Protein 6M4Q (pdb70)

Nearest PDB structures (foldseek):
  6m4q-assembly1_A  TM=1.003E+00  e=1.383E-68  Streptomyces spectabilis
  6m4p-assembly2_B  TM=9.957E-01  e=1.133E-62  Streptomyces spectabilis
  4ubs-assembly1_A  TM=8.895E-01  e=1.583E-33  Streptomyces avermitilis MA-4680 = NBRC 14893
  7dls-assembly1_A  TM=9.286E-01  e=4.418E-30  Streptomyces laurentii
  6b11-assembly1_A  TM=8.693E-01  e=1.003E-28  Streptomyces fradiae

Structure (mmCIF, N/CA/C/O backbone):
data_6M4Q
#
_entry.id   6M4Q
#
_cell.length_a   60.073
_cell.length_b   145.716
_cell.length_c   90.447
_cell.angle_alpha   90.000
_cell.angle_beta   90.000
_cell.angle_gamma   90.000
#
_symmetry.space_group_name_H-M   'C 2 2 21'
#
loop_
_entity.id
_entity.type
_entity.pdbx_description
1 polymer 'Cytochrome P450'
2 non-polymer 'PROTOPORPHYRIN IX CONTAINING FE'
3 water water
#
loop_
_atom_site.group_PDB
_atom_site.id
_atom_site.type_symbol
_atom_site.label_atom_id
_atom_site.label_alt_id
_atom_site.label_comp_id
_atom_site.label_asym_id
_atom_site.label_entity_id
_atom_site.label_seq_id
_atom_site.pdbx_PDB_ins_code
_atom_site.Cartn_x
_atom_site.Cartn_y
_atom_site.Cartn_z
_atom_site.occupancy
_atom_site.B_iso_or_equiv
_atom_site.auth_seq_id
_atom_site.auth_comp_id
_atom_site.auth_asym_id
_atom_site.auth_atom_id
_atom_site.pdbx_PDB_model_num
ATOM 1 N N . PRO A 1 8 ? 17.94400 22.58000 57.34600 1.000 36.76757 8 PRO A N 1
ATOM 2 C CA . PRO A 1 8 ? 16.87600 22.10200 58.21500 1.000 38.66779 8 PRO A CA 1
ATOM 3 C C . PRO A 1 8 ? 15.86100 23.20600 58.52500 1.000 39.72055 8 PRO A C 1
ATOM 4 O O . PRO A 1 8 ? 14.73800 23.12900 58.05300 1.000 40.88385 8 PRO A O 1
ATOM 6 N N . THR A 1 9 ? 16.26500 24.25700 59.24000 1.000 40.90754 9 THR A N 1
ATOM 7 C CA . THR A 1 9 ? 15.35200 25.35700 59.53200 1.000 39.19417 9 THR A CA 1
ATOM 8 C C . THR A 1 9 ? 14.87200 26.05800 58.25400 1.000 36.26751 9 THR A C 1
ATOM 9 O O . THR A 1 9 ? 15.54800 26.07700 57.22400 1.000 34.36728 9 THR A O 1
ATOM 11 N N . GLY A 1 10 ? 13.67800 26.64100 58.31600 1.000 33.23556 10 GLY A N 1
ATOM 12 C CA . GLY A 1 10 ? 13.26500 27.60700 57.32000 1.000 30.47471 10 GLY A CA 1
ATOM 13 C C . GLY A 1 10 ? 13.57000 29.01100 57.83000 1.000 27.62963 10 GLY A C 1
ATOM 14 O O . GLY A 1 10 ? 13.87900 29.22200 59.00000 1.000 29.27193 10 GLY A O 1
ATOM 15 N N . LEU A 1 11 ? 13.49100 29.98700 56.93300 1.000 26.11892 11 LEU A N 1
ATOM 16 C CA . LEU A 1 11 ? 13.70500 31.39500 57.36700 1.000 24.82403 11 LEU A CA 1
ATOM 17 C C . LEU A 1 11 ? 12.51700 31.95000 58.16700 1.000 24.03446 11 LEU A C 1
ATOM 18 O O . LEU A 1 11 ? 11.39400 31.94900 57.65300 1.000 23.57914 11 LEU A O 1
ATOM 23 N N . PRO A 1 12 ? 12.69300 32.38500 59.42400 1.000 23.36070 12 PRO A N 1
ATOM 24 C CA . PRO A 1 12 ? 11.57000 33.02400 60.15300 1.000 22.20266 12 PRO A CA 1
ATOM 25 C C . PRO A 1 12 ? 11.24100 34.37000 59.52800 1.000 18.90227 12 PRO A C 1
ATOM 26 O O . PRO A 1 12 ? 12.11200 35.22400 59.43000 1.000 19.55234 12 PRO A O 1
ATOM 30 N N . THR A 1 13 ? 9.98500 34.55500 59.12500 1.000 19.04702 13 THR A N 1
ATOM 31 C CA . THR A 1 13 ? 9.56600 35.77900 58.44200 1.000 19.23125 13 THR A CA 1
ATOM 32 C C . THR A 1 13 ? 8.36000 36.46400 59.06700 1.000 19.06018 13 THR A C 1
ATOM 33 O O . THR A 1 13 ? 8.06000 37.60000 58.69000 1.000 20.67616 13 THR A O 1
ATOM 37 N N . ALA A 1 14 ? 7.64800 35.81400 59.98200 1.000 20.52615 14 ALA A N 1
ATOM 38 C CA . ALA A 1 14 ? 6.41700 36.39200 60.51900 1.000 23.54493 14 ALA A CA 1
ATOM 39 C C . ALA A 1 14 ? 6.72800 37.56400 61.44800 1.000 25.63202 14 ALA A C 1
ATOM 40 O O . ALA A 1 14 ? 7.38700 37.38700 62.47600 1.000 24.99773 14 ALA A O 1
ATOM 42 N N . ARG A 1 15 ? 6.24400 38.75300 61.08900 1.000 26.41369 15 ARG A N 1
ATOM 43 C CA . ARG A 1 15 ? 6.32900 39.93600 61.93900 1.000 28.97189 15 ARG A CA 1
ATOM 44 C C . ARG A 1 15 ? 5.30800 39.84900 63.06700 1.000 33.40401 15 ARG A C 1
ATOM 45 O O . ARG A 1 15 ? 4.23800 39.26600 62.90500 1.000 34.80417 15 ARG A O 1
ATOM 53 N N . ALA A 1 16 ? 5.63600 40.43600 64.21500 1.000 34.81470 16 ALA A N 1
ATOM 54 C CA . ALA A 1 16 ? 4.68600 40.47600 65.32900 1.000 37.30447 16 ALA A CA 1
ATOM 55 C C . ALA A 1 16 ? 3.69800 41.63100 65.19700 1.000 37.48871 16 ALA A C 1
ATOM 56 O O . ALA A 1 16 ? 4.06900 42.75500 64.83900 1.000 36.43332 16 ALA A O 1
ATOM 58 N N . ALA A 1 17 ? 2.43800 41.34600 65.54200 1.000 41.35233 17 ALA A N 1
ATOM 59 C CA . ALA A 1 17 ? 1.32100 42.23900 65.23800 1.000 42.92883 17 ALA A CA 1
ATOM 60 C C . ALA A 1 17 ? 1.41600 43.59200 65.92600 1.000 43.33414 17 ALA A C 1
ATOM 61 O O . ALA A 1 17 ? 0.95800 44.60200 65.36900 1.000 47.12670 17 ALA A O 1
ATOM 63 N N . GLY A 1 18 ? 1.95500 43.66900 67.13000 1.000 39.63896 18 GLY A N 1
ATOM 64 C CA . GLY A 1 18 ? 2.00900 45.00200 67.72400 1.000 39.91531 18 GLY A CA 1
ATOM 65 C C . GLY A 1 18 ? 3.32000 45.73100 67.52300 1.000 39.62054 18 GLY A C 1
ATOM 66 O O . GLY A 1 18 ? 3.54700 46.76800 68.15900 1.000 39.59685 18 GLY A O 1
ATOM 67 N N . CYS A 1 19 ? 4.18700 45.22600 66.65900 1.000 36.35173 19 CYS A N 1
ATOM 68 C CA . CYS A 1 19 ? 5.60500 45.58400 66.67000 1.000 35.89641 19 CYS A CA 1
ATOM 69 C C . CYS A 1 19 ? 6.05500 45.81500 65.23400 1.000 31.89067 19 CYS A C 1
ATOM 70 O O . CYS A 1 19 ? 6.89000 45.07100 64.70000 1.000 32.50653 19 CYS A O 1
ATOM 73 N N . PRO A 1 20 ? 5.54900 46.87500 64.59000 1.000 30.85370 20 PRO A N 1
ATOM 74 C CA . PRO A 1 20 ? 5.82500 47.04700 63.15100 1.000 29.52459 20 PRO A CA 1
ATOM 75 C C . PRO A 1 20 ? 7.29000 47.18500 62.80600 1.000 26.42422 20 PRO A C 1
ATOM 76 O O . PRO A 1 20 ? 7.67200 46.87500 61.67400 1.000 28.03231 20 PRO A O 1
ATOM 80 N N . PHE A 1 21 ? 8.13400 47.65100 63.71300 1.000 23.18699 21 PHE A N 1
ATOM 81 C CA . PHE A 1 21 ? 9.49600 47.96400 63.31600 1.000 21.74471 21 PHE A CA 1
ATOM 82 C C . PHE A 1 21 ? 10.46600 46.82600 63.59000 1.000 22.54481 21 PHE A C 1
ATOM 83 O O . PHE A 1 21 ? 11.61100 46.89600 63.15000 1.000 25.79257 21 PHE A O 1
ATOM 91 N N . ASP A 1 22 ? 10.02600 45.79100 64.31900 1.000 23.78969 22 ASP A N 1
ATOM 92 C CA . ASP A 1 22 ? 11.00500 44.82500 64.76500 1.000 22.46322 22 ASP A CA 1
ATOM 93 C C . ASP A 1 22 ? 11.03300 43.59600 63.89100 1.000 20.63142 22 ASP A C 1
ATOM 94 O O . ASP A 1 22 ? 10.07500 43.30300 63.16100 1.000 21.58153 22 ASP A O 1
ATOM 99 N N . PRO A 1 23 ? 12.16700 42.89600 63.89600 1.000 20.82618 23 PRO A N 1
ATOM 100 C CA . PRO A 1 23 ? 12.30000 41.71900 63.04800 1.000 21.30519 23 PRO A CA 1
ATOM 101 C C . PRO A 1 23 ? 11.38100 40.59600 63.50000 1.000 20.70775 23 PRO A C 1
ATOM 102 O O . PRO A 1 23 ? 10.92000 40.53900 64.66000 1.000 22.45796 23 PRO A O 1
ATOM 106 N N . PRO A 1 24 ? 11.11500 39.64800 62.60000 1.000 18.94701 24 PRO A N 1
ATOM 107 C CA . PRO A 1 24 ? 10.43700 38.38200 62.97700 1.000 20.03661 24 PRO A CA 1
ATOM 108 C C . PRO A 1 24 ? 11.05000 37.82000 64.24900 1.000 22.07633 24 PRO A C 1
ATOM 109 O O . PRO A 1 24 ? 12.28100 37.61200 64.32600 1.000 22.35531 24 PRO A O 1
ATOM 113 N N . PRO A 1 25 ? 10.21600 37.53700 65.25400 1.000 24.86351 25 PRO A N 1
ATOM 114 C CA . PRO A 1 25 ? 10.72700 37.02500 66.54000 1.000 28.81135 25 PRO A CA 1
ATOM 115 C C . PRO A 1 25 ? 11.66200 35.82500 66.46900 1.000 29.31667 25 PRO A C 1
ATOM 116 O O . PRO A 1 25 ? 12.55500 35.71900 67.32200 1.000 30.27995 25 PRO A O 1
ATOM 120 N N . GLY A 1 26 ? 11.49300 34.91100 65.50900 1.000 28.47973 26 GLY A N 1
ATOM 121 C CA . GLY A 1 26 ? 12.31600 33.69900 65.51800 1.000 25.70308 26 GLY A CA 1
ATOM 122 C C . GLY A 1 26 ? 13.77400 33.93500 65.16900 1.000 24.33450 26 GLY A C 1
ATOM 123 O O . GLY A 1 26 ? 14.61600 33.07300 65.44800 1.000 26.65320 26 GLY A O 1
ATOM 124 N N . LEU A 1 27 ? 14.10400 35.09800 64.59700 1.000 21.59733 27 LEU A N 1
ATOM 125 C CA . LEU A 1 27 ? 15.46900 35.32700 64.13800 1.000 21.09200 27 LEU A CA 1
ATOM 126 C C . LEU A 1 27 ? 16.45100 35.44500 65.29300 1.000 20.74459 27 LEU A C 1
ATOM 127 O O . LEU A 1 27 ? 17.55300 34.91800 65.19300 1.000 21.81841 27 LEU A O 1
ATOM 132 N N . ALA A 1 28 ? 16.05900 36.12400 66.38700 1.000 20.91567 28 ALA A N 1
ATOM 133 C CA . ALA A 1 28 ? 16.99000 36.41000 67.47600 1.000 21.86052 28 ALA A CA 1
ATOM 134 C C . ALA A 1 28 ? 17.50400 35.13300 68.11300 1.000 24.22133 28 ALA A C 1
ATOM 135 O O . ALA A 1 28 ? 18.70800 34.97600 68.33400 1.000 23.35543 28 ALA A O 1
ATOM 137 N N . ALA A 1 29 ? 16.59700 34.24100 68.49000 1.000 25.63728 29 ALA A N 1
ATOM 138 C CA . ALA A 1 29 ? 17.07400 33.04000 69.16200 1.000 27.90335 29 ALA A CA 1
ATOM 139 C C . ALA A 1 29 ? 17.95200 32.19300 68.23400 1.000 27.16642 29 ALA A C 1
ATOM 140 O O . ALA A 1 29 ? 18.93300 31.58600 68.67500 1.000 29.05348 29 ALA A O 1
ATOM 142 N N . LEU A 1 30 ? 17.59700 32.12600 66.94800 1.000 26.16630 30 LEU A N 1
ATOM 143 C CA . LEU A 1 30 ? 18.42800 31.47600 65.94400 1.000 23.93182 30 LEU A CA 1
ATOM 144 C C . LEU A 1 30 ? 19.84000 32.09200 65.88600 1.000 20.74196 30 LEU A C 1
ATOM 145 O O . LEU A 1 30 ? 20.86200 31.40000 66.00600 1.000 21.75787 30 LEU A O 1
ATOM 150 N N . ARG A 1 31 ? 19.90700 33.40600 65.69800 1.000 18.21534 31 ARG A N 1
ATOM 151 C CA . ARG A 1 31 ? 21.17700 34.11000 65.60900 1.000 18.56012 31 ARG A CA 1
ATOM 152 C C . ARG A 1 31 ? 22.00200 33.90300 66.85300 1.000 19.98924 31 ARG A C 1
ATOM 153 O O . ARG A 1 31 ? 23.22800 33.71600 66.78800 1.000 20.64721 31 ARG A O 1
ATOM 161 N N . ASP A 1 32 ? 21.36100 33.99100 68.00900 1.000 21.41836 32 ASP A N 1
ATOM 162 C CA . ASP A 1 32 ? 22.17200 34.05700 69.19300 1.000 24.82929 32 ASP A CA 1
ATOM 163 C C . ASP A 1 32 ? 22.76700 32.69300 69.50700 1.000 25.56359 32 ASP A C 1
ATOM 164 O O . ASP A 1 32 ? 23.82800 32.62900 70.15000 1.000 27.95335 32 ASP A O 1
ATOM 169 N N . ARG A 1 33 ? 22.14400 31.59700 69.00500 1.000 25.86889 33 ARG A N 1
ATOM 170 C CA . ARG A 1 33 ? 22.59700 30.20200 69.10000 1.000 27.90598 33 ARG A CA 1
ATOM 171 C C . ARG A 1 33 ? 23.55000 29.78000 67.97400 1.000 25.79783 33 ARG A C 1
ATOM 172 O O . ARG A 1 33 ? 24.50700 29.02800 68.21000 1.000 27.39013 33 ARG A O 1
ATOM 180 N N . ALA A 1 34 ? 23.26100 30.16400 66.73100 1.000 22.36321 34 ALA A N 1
ATOM 181 C CA . ALA A 1 34 ? 23.99700 29.66300 65.56900 1.000 22.28425 34 ALA A CA 1
ATOM 182 C C . ALA A 1 34 ? 23.89400 30.72700 64.48200 1.000 20.71827 34 ALA A C 1
ATOM 183 O O . ALA A 1 34 ? 22.99500 30.68800 63.63800 1.000 20.91567 34 ALA A O 1
ATOM 185 N N . PRO A 1 35 ? 24.80600 31.70000 64.47600 1.000 19.19441 35 PRO A N 1
ATOM 186 C CA . PRO A 1 35 ? 24.70000 32.79600 63.48500 1.000 17.70212 35 PRO A CA 1
ATOM 187 C C . PRO A 1 35 ? 24.93300 32.35000 62.04600 1.000 16.22563 35 PRO A C 1
ATOM 188 O O . PRO A 1 35 ? 24.57600 33.10000 61.13300 1.000 15.93612 35 PRO A O 1
ATOM 192 N N . LEU A 1 36 ? 25.45600 31.13300 61.81800 1.000 17.17311 36 LEU A N 1
ATOM 193 C CA . LEU A 1 36 ? 25.38800 30.49200 60.50900 1.000 16.32564 36 LEU A CA 1
ATOM 194 C C . LEU A 1 36 ? 24.74800 29.12500 60.74800 1.000 18.13375 36 LEU A C 1
ATOM 195 O O . LEU A 1 36 ? 25.21400 28.35400 61.60800 1.000 19.69447 36 LEU A O 1
ATOM 200 N N . THR A 1 37 ? 23.67500 28.83700 60.03200 1.000 16.83097 37 THR A N 1
ATOM 201 C CA . THR A 1 37 ? 23.00000 27.54300 60.19100 1.000 18.41537 37 THR A CA 1
ATOM 202 C C . THR A 1 37 ? 22.49100 27.06400 58.84300 1.000 17.26786 37 THR A C 1
ATOM 203 O O . THR A 1 37 ? 22.29000 27.83700 57.91100 1.000 18.18902 37 THR A O 1
ATOM 207 N N . ARG A 1 38 ? 22.24500 25.75900 58.72800 1.000 17.84688 38 ARG A N 1
ATOM 208 C CA . ARG A 1 38 ? 21.66100 25.20800 57.50500 1.000 18.07322 38 ARG A CA 1
ATOM 209 C C . ARG A 1 38 ? 20.22800 25.67900 57.33200 1.000 19.13650 38 ARG A C 1
ATOM 210 O O . ARG A 1 38 ? 19.49400 25.85200 58.31000 1.000 20.59721 38 ARG A O 1
ATOM 218 N N . MET A 1 39 ? 19.82700 25.92300 56.08300 1.000 18.02058 39 MET A N 1
ATOM 219 C CA . MET A 1 39 ? 18.48600 26.40800 55.82600 1.000 19.07860 39 MET A CA 1
ATOM 220 C C . MET A 1 39 ? 17.92500 25.78800 54.55700 1.000 18.30219 39 MET A C 1
ATOM 221 O O . MET A 1 39 ? 18.63400 25.69700 53.55100 1.000 18.73383 39 MET A O 1
ATOM 226 N N . GLU A 1 40 ? 16.66600 25.34700 54.60200 1.000 18.32851 40 GLU A N 1
ATOM 227 C CA . GLU A 1 40 ? 15.97100 24.92700 53.40000 1.000 19.16546 40 GLU A CA 1
ATOM 228 C C . GLU A 1 40 ? 15.26800 26.14300 52.81700 1.000 18.63908 40 GLU A C 1
ATOM 229 O O . GLU A 1 40 ? 14.50000 26.81300 53.51600 1.000 20.60247 40 GLU A O 1
ATOM 235 N N . PHE A 1 41 ? 15.56200 26.43700 51.55000 1.000 17.89162 41 PHE A N 1
ATOM 236 C CA . PHE A 1 41 ? 14.99400 27.58300 50.85500 1.000 18.27588 41 PHE A CA 1
ATOM 237 C C . PHE A 1 41 ? 13.56400 27.28000 50.42800 1.000 19.44970 41 PHE A C 1
ATOM 238 O O . PHE A 1 41 ? 13.15100 26.11600 50.38000 1.000 20.74196 41 PHE A O 1
ATOM 246 N N . PRO A 1 42 ? 12.79100 28.30700 50.08800 1.000 19.57603 42 PRO A N 1
ATOM 247 C CA . PRO A 1 42 ? 11.41800 28.05300 49.61200 1.000 21.86052 42 PRO A CA 1
ATOM 248 C C . PRO A 1 42 ? 11.32200 27.03800 48.47900 1.000 21.90263 42 PRO A C 1
ATOM 249 O O . PRO A 1 42 ? 10.36500 26.24900 48.46400 1.000 23.36070 42 PRO A O 1
ATOM 253 N N . ASN A 1 43 ? 12.26100 27.02100 47.52700 1.000 22.62640 43 ASN A N 1
ATOM 254 C CA . ASN A 1 43 ? 12.21200 26.06400 46.41500 1.000 22.54744 43 ASN A CA 1
ATOM 255 C C . ASN A 1 43 ? 12.78400 24.69200 46.76600 1.000 22.02106 43 ASN A C 1
ATOM 256 O O . ASN A 1 43 ? 12.86200 23.83500 45.87900 1.000 25.49516 43 ASN A O 1
ATOM 261 N N . GLY A 1 44 ? 13.17900 24.44900 48.00500 1.000 21.59996 44 GLY A N 1
ATOM 262 C CA . GLY A 1 44 ? 13.71400 23.16200 48.37700 1.000 23.42123 44 GLY A CA 1
ATOM 263 C C . GLY A 1 44 ? 15.23900 23.10600 48.40900 1.000 24.16342 44 GLY A C 1
ATOM 264 O O . GLY A 1 44 ? 15.78000 22.13200 48.93300 1.000 27.53225 44 GLY A O 1
ATOM 265 N N . HIS A 1 45 ? 15.95000 24.07300 47.81000 1.000 24.27659 45 HIS A N 1
ATOM 266 C CA . HIS A 1 45 ? 17.42400 24.09400 47.87300 1.000 23.47387 45 HIS A CA 1
ATOM 267 C C . HIS A 1 45 ? 17.86600 24.06500 49.32900 1.000 21.41046 45 HIS A C 1
ATOM 268 O O . HIS A 1 45 ? 17.34600 24.81200 50.17300 1.000 21.45520 45 HIS A O 1
ATOM 275 N N . VAL A 1 46 ? 18.85800 23.23900 49.63200 1.000 20.31823 46 VAL A N 1
ATOM 276 C CA . VAL A 1 46 ? 19.45100 23.23100 50.96600 1.000 21.21044 46 VAL A CA 1
ATOM 277 C C . VAL A 1 46 ? 20.73400 24.05300 50.94000 1.000 21.05252 46 VAL A C 1
ATOM 278 O O . VAL A 1 46 ? 21.72000 23.68400 50.28600 1.000 23.11067 46 VAL A O 1
ATOM 282 N N . GLY A 1 47 ? 20.70800 25.19400 51.63600 1.000 18.36273 47 GLY A N 1
ATOM 283 C CA . GLY A 1 47 ? 21.83800 26.09800 51.70700 1.000 17.76002 47 GLY A CA 1
ATOM 284 C C . GLY A 1 47 ? 22.05200 26.47900 53.15300 1.000 17.20996 47 GLY A C 1
ATOM 285 O O . GLY A 1 47 ? 21.95400 25.64100 54.07500 1.000 17.46262 47 GLY A O 1
ATOM 286 N N . TRP A 1 48 ? 22.29400 27.77900 53.35600 1.000 15.87559 48 TRP A N 1
ATOM 287 C CA . TRP A 1 48 ? 22.67600 28.29500 54.66100 1.000 15.75189 48 TRP A CA 1
ATOM 288 C C . TRP A 1 48 ? 21.92000 29.58500 54.92800 1.000 15.92559 48 TRP A C 1
ATOM 289 O O . TRP A 1 48 ? 21.43300 30.24700 54.00000 1.000 15.73873 48 TRP A O 1
ATOM 300 N N . LEU A 1 49 ? 21.89200 29.95400 56.21500 1.000 16.00718 49 LEU A N 1
ATOM 301 C CA . LEU A 1 49 ? 21.31800 31.22300 56.66700 1.000 15.05180 49 LEU A CA 1
ATOM 302 C C . LEU A 1 49 ? 22.29300 31.88900 57.61100 1.000 14.53332 49 LEU A C 1
ATOM 303 O O . LEU A 1 49 ? 22.68800 31.31100 58.64200 1.000 15.26499 49 LEU A O 1
ATOM 308 N N . ALA A 1 50 ? 22.70100 33.11900 57.26100 1.000 13.81481 50 ALA A N 1
ATOM 309 C CA . ALA A 1 50 ? 23.61800 33.93600 58.05900 1.000 14.95969 50 ALA A CA 1
ATOM 310 C C . ALA A 1 50 ? 22.79400 35.02800 58.73600 1.000 14.25697 50 ALA A C 1
ATOM 311 O O . ALA A 1 50 ? 22.15600 35.85300 58.04500 1.000 15.25446 50 ALA A O 1
ATOM 313 N N . THR A 1 51 ? 22.80600 35.04900 60.08000 1.000 14.20697 51 THR A N 1
ATOM 314 C CA . THR A 1 51 ? 22.03800 36.04000 60.86100 1.000 15.15708 51 THR A CA 1
ATOM 315 C C . THR A 1 51 ? 22.90800 36.89500 61.76100 1.000 15.84400 51 THR A C 1
ATOM 316 O O . THR A 1 51 ? 22.42800 37.93000 62.22000 1.000 15.97823 51 THR A O 1
ATOM 320 N N . GLY A 1 52 ? 24.13500 36.50400 62.05800 1.000 15.66240 52 GLY A N 1
ATOM 321 C CA . GLY A 1 52 ? 25.00800 37.32400 62.88200 1.000 15.36237 52 GLY A CA 1
ATOM 322 C C . GLY A 1 52 ? 25.63500 38.44900 62.08400 1.000 14.77546 52 GLY A C 1
ATOM 323 O O . GLY A 1 52 ? 25.89700 38.33500 60.88800 1.000 15.18866 52 GLY A O 1
ATOM 324 N N . HIS A 1 53 ? 25.95400 39.54000 62.78800 1.000 14.36751 53 HIS A N 1
ATOM 325 C CA . HIS A 1 53 ? 26.52400 40.69100 62.10900 1.000 14.62807 53 HIS A CA 1
ATOM 326 C C . HIS A 1 53 ? 27.87500 40.35500 61.47100 1.000 13.29896 53 HIS A C 1
ATOM 327 O O . HIS A 1 53 ? 28.12300 40.67800 60.29700 1.000 14.87020 53 HIS A O 1
ATOM 334 N N . ALA A 1 54 ? 28.76600 39.67500 62.20200 1.000 14.97022 54 ALA A N 1
ATOM 335 C CA . ALA A 1 54 ? 30.06500 39.33200 61.62500 1.000 15.61766 54 ALA A CA 1
ATOM 336 C C . ALA A 1 54 ? 29.93900 38.37600 60.44600 1.000 14.49121 54 ALA A C 1
ATOM 337 O O . ALA A 1 54 ? 30.63900 38.52700 59.43000 1.000 16.05719 54 ALA A O 1
ATOM 339 N N . VAL A 1 55 ? 29.05200 37.37200 60.54700 1.000 14.55701 55 VAL A N 1
ATOM 340 C CA . VAL A 1 55 ? 28.96300 36.41400 59.44300 1.000 15.40711 55 VAL A CA 1
ATOM 341 C C . VAL A 1 55 ? 28.31000 37.04600 58.21400 1.000 14.67808 55 VAL A C 1
ATOM 342 O O . VAL A 1 55 ? 28.74600 36.81600 57.07900 1.000 15.01233 55 VAL A O 1
ATOM 346 N N . VAL A 1 56 ? 27.30200 37.93300 58.41700 1.000 14.11485 56 VAL A N 1
ATOM 347 C CA . VAL A 1 56 ? 26.71400 38.64100 57.28000 1.000 14.21223 56 VAL A CA 1
ATOM 348 C C . VAL A 1 56 ? 27.76700 39.51200 56.60200 1.000 15.50186 56 VAL A C 1
ATOM 349 O O . VAL A 1 56 ? 27.86700 39.53000 55.36500 1.000 15.49133 56 VAL A O 1
ATOM 353 N N . ARG A 1 57 ? 28.58000 40.24700 57.38300 1.000 14.85441 57 ARG A N 1
ATOM 354 C CA . ARG A 1 57 ? 29.66100 41.04300 56.79900 1.000 15.33868 57 ARG A CA 1
ATOM 355 C C . ARG A 1 57 ? 30.58500 40.17400 55.97400 1.000 16.29669 57 ARG A C 1
ATOM 356 O O . ARG A 1 57 ? 31.00200 40.57100 54.87400 1.000 16.02297 57 ARG A O 1
ATOM 364 N N . ALA A 1 58 ? 30.93900 38.97800 56.49600 1.000 15.91507 58 ALA A N 1
ATOM 365 C CA . ALA A 1 58 ? 31.89000 38.12100 55.79300 1.000 16.77043 58 ALA A CA 1
ATOM 366 C C . ALA A 1 58 ? 31.31300 37.67400 54.45700 1.000 17.16785 58 ALA A C 1
ATOM 367 O O . ALA A 1 58 ? 32.05400 37.53200 53.47900 1.000 18.42589 58 ALA A O 1
ATOM 369 N N . VAL A 1 59 ? 30.00200 37.41800 54.40500 1.000 15.89927 59 VAL A N 1
ATOM 370 C CA . VAL A 1 59 ? 29.36800 37.04400 53.14700 1.000 15.84664 59 VAL A CA 1
ATOM 371 C C . VAL A 1 59 ? 29.41300 38.21200 52.18100 1.000 16.57041 59 VAL A C 1
ATOM 372 O O . VAL A 1 59 ? 29.78400 38.06300 51.01600 1.000 19.29705 59 VAL A O 1
ATOM 376 N N . LEU A 1 60 ? 29.06500 39.40700 52.66900 1.000 15.15445 60 LEU A N 1
ATOM 377 C CA . LEU A 1 60 ? 28.90500 40.57100 51.78800 1.000 14.90442 60 LEU A CA 1
ATOM 378 C C . LEU A 1 60 ? 30.24000 41.13000 51.32300 1.000 15.17550 60 LEU A C 1
ATOM 379 O O . LEU A 1 60 ? 30.28200 41.78300 50.27100 1.000 15.78610 60 LEU A O 1
ATOM 384 N N . ALA A 1 61 ? 31.34200 40.85200 52.03800 1.000 15.24656 61 ALA A N 1
ATOM 385 C CA . ALA A 1 61 ? 32.64400 41.37400 51.67700 1.000 15.61766 61 ALA A CA 1
ATOM 386 C C . ALA A 1 61 ? 33.42800 40.44700 50.76200 1.000 16.26511 61 ALA A C 1
ATOM 387 O O . ALA A 1 61 ? 34.44600 40.86500 50.22100 1.000 19.27336 61 ALA A O 1
ATOM 389 N N . ASP A 1 62 ? 32.99000 39.22000 50.56700 1.000 16.70200 62 ASP A N 1
ATOM 390 C CA . ASP A 1 62 ? 33.80500 38.20600 49.90600 1.000 16.47303 62 ASP A CA 1
ATOM 391 C C . ASP A 1 62 ? 33.43300 38.12900 48.44000 1.000 15.97034 62 ASP A C 1
ATOM 392 O O . ASP A 1 62 ? 32.31200 37.71300 48.10900 1.000 17.38366 62 ASP A O 1
ATOM 397 N N . PRO A 1 63 ? 34.36100 38.43400 47.52800 1.000 17.17838 63 PRO A N 1
ATOM 398 C CA . PRO A 1 63 ? 34.03700 38.34200 46.10400 1.000 17.98110 63 PRO A CA 1
ATOM 399 C C . PRO A 1 63 ? 33.80300 36.92100 45.61600 1.000 16.67832 63 PRO A C 1
ATOM 400 O O . PRO A 1 63 ? 33.40500 36.76100 44.46600 1.000 18.36010 63 PRO A O 1
ATOM 404 N N . ARG A 1 64 ? 34.07400 35.88400 46.42600 1.000 16.63621 64 ARG A N 1
ATOM 405 C CA . ARG A 1 64 ? 33.71800 34.51800 46.06600 1.000 16.50461 64 ARG A CA 1
ATOM 406 C C . ARG A 1 64 ? 32.22800 34.26300 46.16800 1.000 16.14404 64 ARG A C 1
ATOM 407 O O . ARG A 1 64 ? 31.79400 33.17200 45.76600 1.000 17.78634 64 ARG A O 1
ATOM 415 N N . PHE A 1 65 ? 31.43800 35.22100 46.66400 1.000 15.56502 65 PHE A N 1
ATOM 416 C CA . PHE A 1 65 ? 29.99200 35.08500 46.74400 1.000 16.09403 65 PHE A CA 1
ATOM 417 C C . PHE A 1 65 ? 29.31400 35.86300 45.60900 1.000 16.66252 65 PHE A C 1
ATOM 418 O O . PHE A 1 65 ? 29.38400 37.10900 45.54800 1.000 20.27612 65 PHE A O 1
ATOM 426 N N . SER A 1 66 ? 28.63300 35.14600 44.74100 1.000 15.09128 66 SER A N 1
ATOM 427 C CA . SER A 1 66 ? 27.92700 35.69000 43.58600 1.000 15.08865 66 SER A CA 1
ATOM 428 C C . SER A 1 66 ? 26.55800 36.24500 43.94500 1.000 13.70954 66 SER A C 1
ATOM 429 O O . SER A 1 66 ? 25.85400 35.71500 44.80200 1.000 14.31487 66 SER A O 1
ATOM 432 N N . HIS A 1 67 ? 26.17700 37.33200 43.26000 1.000 14.32803 67 HIS A N 1
ATOM 433 C CA . HIS A 1 67 ? 24.83500 37.86200 43.35100 1.000 14.50174 67 HIS A CA 1
ATOM 434 C C . HIS A 1 67 ? 24.10300 37.74700 42.02200 1.000 15.76768 67 HIS A C 1
ATOM 435 O O . HIS A 1 67 ? 23.09700 38.44000 41.79800 1.000 16.32827 67 HIS A O 1
ATOM 442 N N . ARG A 1 68 ? 24.54100 36.81700 41.15800 1.000 15.64924 68 ARG A N 1
ATOM 443 C CA . ARG A 1 68 ? 23.81700 36.59800 39.91100 1.000 16.01245 68 ARG A CA 1
ATOM 444 C C . ARG A 1 68 ? 22.53300 35.81300 40.19300 1.000 15.98613 68 ARG A C 1
ATOM 445 O O . ARG A 1 68 ? 22.54500 34.80900 40.93000 1.000 17.29944 68 ARG A O 1
ATOM 453 N N . ASN A 1 69 ? 21.44400 36.21200 39.53300 1.000 16.49145 69 ASN A N 1
ATOM 454 C CA . ASN A 1 69 ? 20.18000 35.52200 39.74100 1.000 17.41788 69 ASN A CA 1
ATOM 455 C C . ASN A 1 69 ? 20.17000 34.12100 39.14100 1.000 18.62329 69 ASN A C 1
ATOM 456 O O . ASN A 1 69 ? 19.30300 33.33600 39.52800 1.000 21.01305 69 ASN A O 1
ATOM 461 N N . ASP A 1 70 ? 21.05400 33.80200 38.18700 1.000 18.07585 70 ASP A N 1
ATOM 462 C CA . ASP A 1 70 ? 21.19600 32.43500 37.66200 1.000 19.93660 70 ASP A CA 1
ATOM 463 C C . ASP A 1 70 ? 22.18800 31.60500 38.46100 1.000 20.32349 70 ASP A C 1
ATOM 464 O O . ASP A 1 70 ? 22.47600 30.47000 38.06500 1.000 23.80812 70 ASP A O 1
ATOM 469 N N . ARG A 1 71 ? 22.68900 32.12000 39.58600 1.000 18.04690 71 ARG A N 1
ATOM 470 C CA . ARG A 1 71 ? 23.54600 31.36300 40.49700 1.000 17.25470 71 ARG A CA 1
ATOM 471 C C . ARG A 1 71 ? 22.94800 31.16000 41.87400 1.000 17.03362 71 ARG A C 1
ATOM 472 O O . ARG A 1 71 ? 23.15300 30.10300 42.47000 1.000 18.19955 71 ARG A O 1
ATOM 480 N N . ARG A 1 72 ? 22.26900 32.14500 42.44200 1.000 17.93636 72 ARG A N 1
ATOM 481 C CA . ARG A 1 72 ? 21.75300 32.02300 43.79500 1.000 17.24154 72 ARG A CA 1
ATOM 482 C C . ARG A 1 72 ? 20.28700 31.59900 43.77000 1.000 17.22575 72 ARG A C 1
ATOM 483 O O . ARG A 1 72 ? 19.56200 31.77900 42.77400 1.000 19.21283 72 ARG A O 1
ATOM 491 N N . HIS A 1 73 ? 19.84600 31.09200 44.91900 1.000 17.27049 73 HIS A N 1
ATOM 492 C CA . HIS A 1 73 ? 18.44100 30.82900 45.16500 1.000 17.55474 73 HIS A CA 1
ATOM 493 C C . HIS A 1 73 ? 17.83900 31.93800 46.00200 1.000 17.50736 73 HIS A C 1
ATOM 494 O O . HIS A 1 73 ? 18.51700 32.47200 46.87100 1.000 17.87320 73 HIS A O 1
ATOM 501 N N . TRP A 1 74 ? 16.62400 32.30400 45.71200 1.000 18.34694 74 TRP A N 1
ATOM 502 C CA . TRP A 1 74 ? 15.97800 33.43900 46.37300 1.000 18.97859 74 TRP A CA 1
ATOM 503 C C . TRP A 1 74 ? 15.40200 32.99100 47.71400 1.000 18.07585 74 TRP A C 1
ATOM 504 O O . TRP A 1 74 ? 14.72100 31.97100 47.78600 1.000 19.97345 74 TRP A O 1
ATOM 515 N N . PRO A 1 75 ? 15.63500 33.71200 48.81000 1.000 17.70475 75 PRO A N 1
ATOM 516 C CA . PRO A 1 75 ? 15.24800 33.16100 50.10100 1.000 20.23664 75 PRO A CA 1
ATOM 517 C C . PRO A 1 75 ? 13.83600 33.47500 50.52000 1.000 20.13399 75 PRO A C 1
ATOM 518 O O . PRO A 1 75 ? 13.39700 32.90100 51.51600 1.000 22.84221 75 PRO A O 1
ATOM 522 N N . LEU A 1 76 ? 13.10300 34.30300 49.77400 1.000 20.39718 76 LEU A N 1
ATOM 523 C CA . LEU A 1 76 ? 11.78300 34.79300 50.16800 1.000 22.56586 76 LEU A CA 1
ATOM 524 C C . LEU A 1 76 ? 10.67000 34.33000 49.23600 1.000 23.01855 76 LEU A C 1
ATOM 525 O O . LEU A 1 76 ? 9.52200 34.75400 49.41300 1.000 25.88468 76 LEU A O 1
ATOM 530 N N . ALA A 1 77 ? 10.96700 33.53700 48.21600 1.000 21.39467 77 ALA A N 1
ATOM 531 C CA . ALA A 1 77 ? 9.89500 33.09100 47.31900 1.000 23.98445 77 ALA A CA 1
ATOM 532 C C . ALA A 1 77 ? 10.30900 31.79000 46.68200 1.000 23.99761 77 ALA A C 1
ATOM 533 O O . ALA A 1 77 ? 11.49300 31.57800 46.41000 1.000 24.81613 77 ALA A O 1
ATOM 535 N N . ASP A 1 78 ? 9.30700 30.93400 46.44200 1.000 25.32409 78 ASP A N 1
ATOM 536 C CA . ASP A 1 78 ? 9.48200 29.58900 45.87900 1.000 29.83779 78 ASP A CA 1
ATOM 537 C C . ASP A 1 78 ? 9.45800 29.77000 44.37500 1.000 36.70440 78 ASP A C 1
ATOM 538 O O . ASP A 1 78 ? 8.41900 29.68100 43.70600 1.000 36.70966 78 ASP A O 1
ATOM 543 N N . ILE A 1 79 ? 10.62000 30.11300 43.84800 1.000 30.02465 79 ILE A N 1
ATOM 544 C CA . ILE A 1 79 ? 10.74800 30.30400 42.42100 1.000 30.01939 79 ILE A CA 1
ATOM 545 C C . ILE A 1 79 ? 12.03800 29.54100 42.01400 1.000 30.01939 79 ILE A C 1
ATOM 546 O O . ILE A 1 79 ? 13.01100 29.47000 42.84700 1.000 30.01939 79 ILE A O 1
ATOM 551 N N . GLY A 1 82 ? 15.61800 32.90500 37.57800 1.000 41.59183 82 GLY A N 1
ATOM 552 C CA . GLY A 1 82 ? 17.05300 33.00600 37.59500 1.000 36.95706 82 GLY A CA 1
ATOM 553 C C . GLY A 1 82 ? 17.72200 33.25400 36.25400 1.000 32.62496 82 GLY A C 1
ATOM 554 O O . GLY A 1 82 ? 18.20200 32.33100 35.63000 1.000 32.57759 82 GLY A O 1
ATOM 555 N N . PHE A 1 83 ? 17.80300 34.51200 35.83200 1.000 32.24334 83 PHE A N 1
ATOM 556 C CA . PHE A 1 83 ? 18.33700 34.84700 34.52200 1.000 32.29335 83 PHE A CA 1
ATOM 557 C C . PHE A 1 83 ? 19.60600 35.67800 34.65600 1.000 29.32194 83 PHE A C 1
ATOM 558 O O . PHE A 1 83 ? 19.83500 36.30700 35.69000 1.000 27.78754 83 PHE A O 1
ATOM 566 N N . PRO A 1 84 ? 20.47300 35.66300 33.64200 1.000 29.50091 84 PRO A N 1
ATOM 567 C CA . PRO A 1 84 ? 21.68400 36.47500 33.70500 1.000 29.05348 84 PRO A CA 1
ATOM 568 C C . PRO A 1 84 ? 21.34000 37.94300 33.85900 1.000 27.48751 84 PRO A C 1
ATOM 569 O O . PRO A 1 84 ? 20.24800 38.39100 33.46200 1.000 28.80082 84 PRO A O 1
ATOM 573 N N . PRO A 1 85 ? 22.24600 38.73600 34.44600 1.000 25.98206 85 PRO A N 1
ATOM 574 C CA . PRO A 1 85 ? 21.94700 40.15900 34.68400 1.000 25.51095 85 PRO A CA 1
ATOM 575 C C . PRO A 1 85 ? 21.84500 40.95500 33.39300 1.000 26.88480 85 PRO A C 1
ATOM 576 O O . PRO A 1 85 ? 22.50100 40.65600 32.39500 1.000 29.57723 85 PRO A O 1
ATOM 580 N N . LEU A 1 86 ? 21.00500 41.95100 33.42700 1.000 26.98218 86 LEU A N 1
ATOM 581 C CA . LEU A 1 86 ? 20.77900 42.86800 32.33200 1.000 28.77187 86 LEU A CA 1
ATOM 582 C C . LEU A 1 86 ? 21.82200 43.98400 32.39200 1.000 25.76888 86 LEU A C 1
ATOM 583 O O . LEU A 1 86 ? 22.34100 44.30000 33.47300 1.000 24.32923 86 LEU A O 1
ATOM 588 N N . PRO A 1 87 ? 22.16600 44.55400 31.23600 1.000 26.22946 87 PRO A N 1
ATOM 589 C CA . PRO A 1 87 ? 23.11500 45.67500 31.22600 1.000 24.03709 87 PRO A CA 1
ATOM 590 C C . PRO A 1 87 ? 22.68100 46.74500 32.21700 1.000 21.87368 87 PRO A C 1
ATOM 591 O O . PRO A 1 87 ? 21.51100 47.14800 32.27300 1.000 21.46573 87 PRO A O 1
ATOM 595 N N . GLY A 1 88 ? 23.63600 47.19600 33.01600 1.000 20.87882 88 GLY A N 1
ATOM 596 C CA . GLY A 1 88 ? 23.41500 48.26600 33.94500 1.000 21.53679 88 GLY A CA 1
ATOM 597 C C . GLY A 1 88 ? 22.97500 47.82000 35.31600 1.000 19.95502 88 GLY A C 1
ATOM 598 O O . GLY A 1 88 ? 22.96800 48.63100 36.23600 1.000 22.21845 88 GLY A O 1
ATOM 599 N N . ASP A 1 89 ? 22.64800 46.54500 35.50000 1.000 18.20745 89 ASP A N 1
ATOM 600 C CA . ASP A 1 89 ? 22.16600 46.11200 36.81700 1.000 18.56538 89 ASP A CA 1
ATOM 601 C C . ASP A 1 89 ? 23.32300 45.61100 37.67000 1.000 16.95466 89 ASP A C 1
ATOM 602 O O . ASP A 1 89 ? 23.46300 44.39600 37.94400 1.000 17.85214 89 ASP A O 1
ATOM 607 N N . MET A 1 90 ? 24.11500 46.58800 38.14300 1.000 17.27049 90 MET A N 1
ATOM 608 C CA . MET A 1 90 ? 25.37000 46.22800 38.79400 1.000 17.22838 90 MET A CA 1
ATOM 609 C C . MET A 1 90 ? 25.17800 45.43000 40.07000 1.000 15.63345 90 MET A C 1
ATOM 610 O O . MET A 1 90 ? 26.09000 44.68100 40.44400 1.000 16.61778 90 MET A O 1
ATOM 615 N N . LEU A 1 91 ? 24.03400 45.55700 40.74200 1.000 15.39132 91 LEU A N 1
ATOM 616 C CA . LEU A 1 91 ? 23.82000 44.78300 41.96500 1.000 14.58859 91 LEU A CA 1
ATOM 617 C C . LEU A 1 91 ? 23.89700 43.28800 41.70700 1.000 14.60438 91 LEU A C 1
ATOM 618 O O . LEU A 1 91 ? 24.35500 42.54700 42.57400 1.000 15.16234 91 LEU A O 1
ATOM 623 N N . HIS A 1 92 ? 23.47000 42.84000 40.51800 1.000 15.22814 92 HIS A N 1
ATOM 624 C CA . HIS A 1 92 ? 23.44200 41.41600 40.19600 1.000 15.09391 92 HIS A CA 1
ATOM 625 C C . HIS A 1 92 ? 24.48500 41.02300 39.17200 1.000 15.45712 92 HIS A C 1
ATOM 626 O O . HIS A 1 92 ? 24.35300 39.96500 38.53300 1.000 18.37326 92 HIS A O 1
ATOM 633 N N . ILE A 1 93 ? 25.54500 41.81200 39.04900 1.000 15.66504 93 ILE A N 1
ATOM 634 C CA . ILE A 1 93 ? 26.67800 41.49900 38.19000 1.000 16.42829 93 ILE A CA 1
ATOM 635 C C . ILE A 1 93 ? 27.85100 41.17300 39.10600 1.000 15.84137 93 ILE A C 1
ATOM 636 O O . ILE A 1 93 ? 28.10000 41.87800 40.10900 1.000 16.41249 93 ILE A O 1
ATOM 641 N N . ASP A 1 94 ? 28.59500 40.12200 38.75000 1.000 16.47829 94 ASP A N 1
ATOM 642 C CA . ASP A 1 94 ? 29.76500 39.72200 39.53800 1.000 15.74662 94 ASP A CA 1
ATOM 643 C C . ASP A 1 94 ? 31.04900 40.34100 38.98700 1.000 16.14404 94 ASP A C 1
ATOM 644 O O . ASP A 1 94 ? 31.09000 40.82300 37.84200 1.000 17.47578 94 ASP A O 1
ATOM 649 N N . PRO A 1 95 ? 32.11900 40.34500 39.77500 1.000 17.04678 95 PRO A N 1
ATOM 650 C CA . PRO A 1 95 ? 33.42400 40.69900 39.22200 1.000 18.28377 95 PRO A CA 1
ATOM 651 C C . PRO A 1 95 ? 33.76400 39.79200 38.06100 1.000 18.06796 95 PRO A C 1
ATOM 652 O O . PRO A 1 95 ? 33.35600 38.61200 38.03600 1.000 17.90741 95 PRO A O 1
ATOM 656 N N . PRO A 1 96 ? 34.56700 40.27300 37.10100 1.000 18.23903 96 PRO A N 1
ATOM 657 C CA . PRO A 1 96 ? 35.20500 41.59700 37.07000 1.000 18.71540 96 PRO A CA 1
ATOM 658 C C . PRO A 1 96 ? 34.29700 42.64800 36.46000 1.000 19.59709 96 PRO A C 1
ATOM 659 O O . PRO A 1 96 ? 34.63700 43.82700 36.62400 1.000 19.06544 96 PRO A O 1
ATOM 663 N N . ASP A 1 97 ? 33.19600 42.31100 35.77500 1.000 18.85752 97 ASP A N 1
ATOM 664 C CA . ASP A 1 97 ? 32.35900 43.38200 35.23100 1.000 20.74722 97 ASP A CA 1
ATOM 665 C C . ASP A 1 97 ? 31.90000 44.31400 36.34800 1.000 18.58907 97 ASP A C 1
ATOM 666 O O . ASP A 1 97 ? 31.82300 45.54000 36.16000 1.000 20.11294 97 ASP A O 1
ATOM 671 N N . HIS A 1 98 ? 31.52400 43.75700 37.50900 1.000 16.67305 98 HIS A N 1
ATOM 672 C CA . HIS A 1 98 ? 31.07000 44.60700 38.59300 1.000 17.08100 98 HIS A CA 1
ATOM 673 C C . HIS A 1 98 ? 32.15000 45.61100 38.95900 1.000 17.27049 98 HIS A C 1
ATOM 674 O O . HIS A 1 98 ? 31.84400 46.77700 39.25500 1.000 18.24956 98 HIS A O 1
ATOM 681 N N . THR A 1 99 ? 33.40800 45.17200 38.97000 1.000 17.87583 99 THR A N 1
ATOM 682 C CA . THR A 1 99 ? 34.50800 46.04300 39.36500 1.000 18.00479 99 THR A CA 1
ATOM 683 C C . THR A 1 99 ? 34.65500 47.21000 38.40000 1.000 18.83384 99 THR A C 1
ATOM 684 O O . THR A 1 99 ? 34.99200 48.33900 38.81800 1.000 19.78395 99 THR A O 1
ATOM 688 N N . ARG A 1 100 ? 34.39500 46.97400 37.11200 1.000 18.89174 100 ARG A N 1
ATOM 689 C CA . ARG A 1 100 ? 34.39000 48.05900 36.13200 1.000 19.44444 100 ARG A CA 1
ATOM 690 C C . ARG A 1 100 ? 33.35500 49.11500 36.47500 1.000 18.95754 100 ARG A C 1
ATOM 691 O O . ARG A 1 100 ? 33.65300 50.31500 36.43600 1.000 19.24968 100 ARG A O 1
ATOM 699 N N . TYR A 1 101 ? 32.12300 48.71100 36.78500 1.000 19.32600 101 TYR A N 1
ATOM 700 C CA . TYR A 1 101 ? 31.11700 49.68700 37.22100 1.000 18.83647 101 TYR A CA 1
ATOM 701 C C . TYR A 1 101 ? 31.57900 50.41500 38.48300 1.000 18.80752 101 TYR A C 1
ATOM 702 O O . TYR A 1 101 ? 31.43900 51.64000 38.58700 1.000 19.57866 101 TYR A O 1
ATOM 711 N N . ARG A 1 102 ? 32.13000 49.68700 39.45500 1.000 19.37338 102 ARG A N 1
ATOM 712 C CA . ARG A 1 102 ? 32.48800 50.30000 40.72100 1.000 19.55234 102 ARG A CA 1
ATOM 713 C C . ARG A 1 102 ? 33.61600 51.32000 40.54500 1.000 19.73395 102 ARG A C 1
ATOM 714 O O . ARG A 1 102 ? 33.55900 52.41700 41.11400 1.000 19.42865 102 ARG A O 1
ATOM 722 N N . LYS A 1 103 ? 34.63800 50.98600 39.76700 1.000 19.61288 103 LYS A N 1
ATOM 723 C CA . LYS A 1 103 ? 35.73800 51.91700 39.56800 1.000 19.02333 103 LYS A CA 1
ATOM 724 C C . LYS A 1 103 ? 35.28300 53.15800 38.82400 1.000 20.12347 103 LYS A C 1
ATOM 725 O O . LYS A 1 103 ? 35.79200 54.26000 39.07900 1.000 21.66576 103 LYS A O 1
ATOM 731 N N . LEU A 1 104 ? 34.33000 53.02200 37.91600 1.000 19.28126 104 LEU A N 1
ATOM 732 C CA . LEU A 1 104 ? 33.82200 54.21100 37.23000 1.000 20.56562 104 LEU A CA 1
ATOM 733 C C . LEU A 1 104 ? 32.96000 55.07100 38.15600 1.000 20.14452 104 LEU A C 1
ATOM 734 O O . LEU A 1 104 ? 33.05000 56.31100 38.11600 1.000 23.72916 104 LEU A O 1
ATOM 739 N N . LEU A 1 105 ? 32.08000 54.45000 38.95900 1.000 18.98122 105 LEU A N 1
ATOM 740 C CA . LEU A 1 105 ? 31.00800 55.15000 39.65200 1.000 19.11808 105 LEU A CA 1
ATOM 741 C C . LEU A 1 105 ? 31.33200 55.56000 41.08700 1.000 18.01269 105 LEU A C 1
ATOM 742 O O . LEU A 1 105 ? 30.78700 56.59500 41.55100 1.000 19.55234 105 LEU A O 1
ATOM 747 N N . ALA A 1 106 ? 32.15900 54.79600 41.81300 1.000 19.83133 106 ALA A N 1
ATOM 748 C CA . ALA A 1 106 ? 32.33900 55.08200 43.24000 1.000 20.72617 106 ALA A CA 1
ATOM 749 C C . ALA A 1 106 ? 32.77100 56.52100 43.48400 1.000 20.21821 106 ALA A C 1
ATOM 750 O O . ALA A 1 106 ? 32.25100 57.18600 44.38800 1.000 19.91291 106 ALA A O 1
ATOM 752 N N . GLY A 1 107 ? 33.72200 57.01200 42.70000 1.000 21.69471 107 GLY A N 1
ATOM 753 C CA . GLY A 1 107 ? 34.21300 58.35900 42.90200 1.000 22.28951 107 GLY A CA 1
ATOM 754 C C . GLY A 1 107 ? 33.21100 59.45200 42.55800 1.000 21.01041 107 GLY A C 1
ATOM 755 O O . GLY A 1 107 ? 33.41400 60.60700 42.94900 1.000 22.96854 107 GLY A O 1
ATOM 756 N N . LYS A 1 108 ? 32.15900 59.13400 41.81500 1.000 19.71026 108 LYS A N 1
ATOM 757 C CA . LYS A 1 108 ? 31.07300 60.06800 41.52700 1.000 18.81015 108 LYS A CA 1
ATOM 758 C C . LYS A 1 108 ? 30.01100 60.12900 42.62300 1.000 17.42314 108 LYS A C 1
ATOM 759 O O . LYS A 1 108 ? 29.13200 61.02100 42.59300 1.000 18.95754 108 LYS A O 1
ATOM 765 N N . PHE A 1 109 ? 30.05700 59.20200 43.57300 1.000 16.18878 109 PHE A N 1
ATOM 766 C CA . PHE A 1 109 ? 29.02000 59.02300 44.57600 1.000 14.82283 109 PHE A CA 1
ATOM 767 C C . PHE A 1 109 ? 29.56900 59.26800 45.98200 1.000 16.41249 109 PHE A C 1
ATOM 768 O O . PHE A 1 109 ? 28.91600 58.90400 46.96800 1.000 16.92835 109 PHE A O 1
ATOM 776 N N . THR A 1 110 ? 30.73700 59.90700 46.10500 1.000 17.28102 110 THR A N 1
ATOM 777 C CA . THR A 1 110 ? 31.28000 60.19300 47.42900 1.000 17.27576 110 THR A CA 1
ATOM 778 C C . THR A 1 110 ? 30.41500 61.21500 48.15900 1.000 17.36787 110 THR A C 1
ATOM 779 O O . THR A 1 110 ? 29.61000 61.93400 47.55700 1.000 17.61264 110 THR A O 1
ATOM 783 N N . MET A 1 111 ? 30.57700 61.26400 49.48100 1.000 17.45736 111 MET A N 1
ATOM 784 C CA . MET A 1 111 ? 29.85000 62.27500 50.25400 1.000 17.39156 111 MET A CA 1
ATOM 785 C C . MET A 1 111 ? 30.20000 63.68600 49.79500 1.000 17.52315 111 MET A C 1
ATOM 786 O O . MET A 1 111 ? 29.32100 64.55600 49.74700 1.000 18.84436 111 MET A O 1
ATOM 791 N N . ARG A 1 112 ? 31.45900 63.94000 49.44200 1.000 18.78383 112 ARG A N 1
ATOM 792 C CA . ARG A 1 112 ? 31.82200 65.28300 48.98400 1.000 19.37601 112 ARG A CA 1
ATOM 793 C C . ARG A 1 112 ? 31.01600 65.66300 47.74000 1.000 19.62604 112 ARG A C 1
ATOM 794 O O . ARG A 1 112 ? 30.51500 66.79400 47.63500 1.000 21.72103 112 ARG A O 1
ATOM 802 N N . ARG A 1 113 ? 30.83100 64.72400 46.80600 1.000 19.97082 113 ARG A N 1
ATOM 803 C CA . ARG A 1 113 ? 30.03600 65.03400 45.61800 1.000 19.35495 113 ARG A CA 1
ATOM 804 C C . ARG A 1 113 ? 28.55200 65.12600 45.94700 1.000 19.07071 113 ARG A C 1
ATOM 805 O O . ARG A 1 113 ? 27.84600 66.00800 45.42700 1.000 18.96017 113 ARG A O 1
ATOM 813 N N . MET A 1 114 ? 28.03900 64.20200 46.78000 1.000 16.85728 114 MET A N 1
ATOM 814 C CA . MET A 1 114 ? 26.59600 64.19400 47.02900 1.000 16.89413 114 MET A CA 1
ATOM 815 C C . MET A 1 114 ? 26.15900 65.37200 47.88900 1.000 17.63369 114 MET A C 1
ATOM 816 O O . MET A 1 114 ? 25.02200 65.83900 47.74700 1.000 17.92847 114 MET A O 1
ATOM 821 N N . ARG A 1 115 ? 27.07000 65.89800 48.72200 1.000 17.49683 115 ARG A N 1
ATOM 822 C CA . ARG A 1 115 ? 26.74100 67.06200 49.53700 1.000 20.00240 115 ARG A CA 1
ATOM 823 C C . ARG A 1 115 ? 26.47800 68.28400 48.65800 1.000 18.61013 115 ARG A C 1
ATOM 824 O O . ARG A 1 115 ? 25.74600 69.18900 49.07900 1.000 19.54182 115 ARG A O 1
ATOM 832 N N . ARG A 1 116 ? 26.99500 68.29000 47.42100 1.000 17.93899 116 ARG A N 1
ATOM 833 C CA . ARG A 1 116 ? 26.66400 69.37900 46.51700 1.000 19.31811 116 ARG A CA 1
ATOM 834 C C . ARG A 1 116 ? 25.19300 69.39300 46.13200 1.000 17.92320 116 ARG A C 1
ATOM 835 O O . ARG A 1 116 ? 24.71200 70.42600 45.65900 1.000 20.27085 116 ARG A O 1
ATOM 843 N N . LEU A 1 117 ? 24.46300 68.29700 46.33800 1.000 16.94150 117 LEU A N 1
ATOM 844 C CA . LEU A 1 117 ? 23.02900 68.23700 46.11100 1.000 15.68609 117 LEU A CA 1
ATOM 845 C C . LEU A 1 117 ? 22.20900 68.57000 47.35100 1.000 16.58883 117 LEU A C 1
ATOM 846 O O . LEU A 1 117 ? 20.99100 68.41800 47.32300 1.000 16.91782 117 LEU A O 1
ATOM 851 N N . THR A 1 118 ? 22.85000 69.03000 48.44400 1.000 15.76242 118 THR A N 1
ATOM 852 C CA . THR A 1 118 ? 22.08800 69.35400 49.65500 1.000 16.93624 118 THR A CA 1
ATOM 853 C C . THR A 1 118 ? 21.02600 70.42100 49.40100 1.000 15.94139 118 THR A C 1
ATOM 854 O O . THR A 1 118 ? 19.88600 70.29100 49.84900 1.000 16.09930 118 THR A O 1
ATOM 858 N N . GLY A 1 119 ? 21.39000 71.46100 48.66400 1.000 17.08889 119 GLY A N 1
ATOM 859 C CA . GLY A 1 119 ? 20.43200 72.53300 48.39100 1.000 17.46525 119 GLY A CA 1
ATOM 860 C C . GLY A 1 119 ? 19.24400 72.01900 47.58900 1.000 17.07047 119 GLY A C 1
ATOM 861 O O . GLY A 1 119 ? 18.08700 72.37600 47.86000 1.000 16.65726 119 GLY A O 1
ATOM 862 N N . SER A 1 120 ? 19.52100 71.17800 46.59100 1.000 15.86506 120 SER A N 1
ATOM 863 C CA . SER A 1 120 ? 18.45300 70.55200 45.81900 1.000 15.75189 120 SER A CA 1
ATOM 864 C C . SER A 1 120 ? 17.53300 69.74500 46.73800 1.000 15.91770 120 SER A C 1
ATOM 865 O O . SER A 1 120 ? 16.31900 69.84400 46.63500 1.000 16.92308 120 SER A O 1
ATOM 868 N N . ALA A 1 121 ? 18.11500 68.94700 47.65100 1.000 15.48080 121 ALA A N 1
ATOM 869 C CA . ALA A 1 121 ? 17.29700 68.17800 48.57700 1.000 16.39670 121 ALA A CA 1
ATOM 870 C C . ALA A 1 121 ? 16.44500 69.08600 49.46400 1.000 15.83348 121 ALA A C 1
ATOM 871 O O . ALA A 1 121 ? 15.25200 68.81300 49.66100 1.000 16.66779 121 ALA A O 1
ATOM 873 N N . GLN A 1 122 ? 17.04000 70.17200 49.99500 1.000 15.39658 122 GLN A N 1
ATOM 874 C CA . GLN A 1 122 ? 16.25800 71.09200 50.82600 1.000 15.42027 122 GLN A CA 1
ATOM 875 C C . GLN A 1 122 ? 15.06500 71.63600 50.06400 1.000 15.84137 122 GLN A C 1
ATOM 876 O O . GLN A 1 122 ? 13.95900 71.72900 50.60900 1.000 16.56514 122 GLN A O 1
ATOM 882 N N . GLU A 1 123 ? 15.27200 72.02300 48.78800 1.000 15.65188 123 GLU A N 1
ATOM 883 C CA . GLU A 1 123 ? 14.17500 72.63500 48.02400 1.000 15.33868 123 GLU A CA 1
ATOM 884 C C . GLU A 1 123 ? 13.14300 71.61000 47.56700 1.000 16.55198 123 GLU A C 1
ATOM 885 O O . GLU A 1 123 ? 11.96000 71.93800 47.46300 1.000 18.35220 123 GLU A O 1
ATOM 891 N N . ILE A 1 124 ? 13.57600 70.36900 47.25900 1.000 16.67305 124 ILE A N 1
ATOM 892 C CA . ILE A 1 124 ? 12.60300 69.31900 46.95400 1.000 17.54684 124 ILE A CA 1
ATOM 893 C C . ILE A 1 124 ? 11.74400 69.04500 48.17400 1.000 17.23365 124 ILE A C 1
ATOM 894 O O . ILE A 1 124 ? 10.50800 68.99800 48.08800 1.000 17.55737 124 ILE A O 1
ATOM 899 N N . VAL A 1 125 ? 12.40000 68.88200 49.33100 1.000 16.30195 125 VAL A N 1
ATOM 900 C CA . VAL A 1 125 ? 11.67900 68.70500 50.59100 1.000 17.23365 125 VAL A CA 1
ATOM 901 C C . VAL A 1 125 ? 10.73700 69.89100 50.84500 1.000 17.63896 125 VAL A C 1
ATOM 902 O O . VAL A 1 125 ? 9.56000 69.71300 51.16400 1.000 17.17838 125 VAL A O 1
ATOM 906 N N . ALA A 1 126 ? 11.24300 71.11300 50.69600 1.000 17.06784 126 ALA A N 1
ATOM 907 C CA . ALA A 1 126 ? 10.42400 72.29600 50.97400 1.000 17.78108 126 ALA A CA 1
ATOM 908 C C . ALA A 1 126 ? 9.16700 72.31600 50.12800 1.000 17.71791 126 ALA A C 1
ATOM 909 O O . ALA A 1 126 ? 8.07300 72.64800 50.62500 1.000 18.42326 126 ALA A O 1
ATOM 911 N N . GLY A 1 127 ? 9.29900 72.01900 48.83600 1.000 18.97070 127 GLY A N 1
ATOM 912 C CA . GLY A 1 127 ? 8.15000 72.06400 47.95000 1.000 19.47865 127 GLY A CA 1
ATOM 913 C C . GLY A 1 127 ? 7.09300 71.05000 48.32700 1.000 18.82068 127 GLY A C 1
ATOM 914 O O . GLY A 1 127 ? 5.90300 71.32800 48.23600 1.000 19.24178 127 GLY A O 1
ATOM 915 N N . LYS A 1 128 ? 7.51000 69.86500 48.76000 1.000 17.77845 128 LYS A N 1
ATOM 916 C CA . LYS A 1 128 ? 6.51500 68.86500 49.15000 1.000 17.09415 128 LYS A CA 1
ATOM 917 C C . LYS A 1 128 ? 5.87900 69.17700 50.49500 1.000 17.42314 128 LYS A C 1
ATOM 918 O O . LYS A 1 128 ? 4.67600 68.94200 50.68200 1.000 18.13375 128 LYS A O 1
ATOM 924 N N . LEU A 1 129 ? 6.64400 69.77600 51.42000 1.000 17.39945 129 LEU A N 1
ATOM 925 C CA . LEU A 1 129 ? 6.03700 70.22700 52.66900 1.000 17.31260 129 LEU A CA 1
ATOM 926 C C . LEU A 1 129 ? 5.00400 71.31600 52.40400 1.000 17.63106 129 LEU A C 1
ATOM 927 O O . LEU A 1 129 ? 3.92900 71.31500 52.99600 1.000 18.54696 129 LEU A O 1
ATOM 932 N N . ASP A 1 130 ? 5.32100 72.23300 51.47100 1.000 18.57328 130 ASP A N 1
ATOM 933 C CA . ASP A 1 130 ? 4.37400 73.30000 51.12800 1.000 19.31021 130 ASP A CA 1
ATOM 934 C C . ASP A 1 130 ? 3.08500 72.70900 50.57600 1.000 20.04714 130 ASP A C 1
ATOM 935 O O . ASP A 1 130 ? 1.99300 73.13500 50.93900 1.000 21.55258 130 ASP A O 1
ATOM 940 N N . ALA A 1 131 ? 3.18600 71.71600 49.68400 1.000 20.55773 131 ALA A N 1
ATOM 941 C CA . ALA A 1 131 ? 1.97200 71.13200 49.12200 1.000 21.78419 131 ALA A CA 1
ATOM 942 C C . ALA A 1 131 ? 1.18000 70.34500 50.16600 1.000 20.95251 131 ALA A C 1
ATOM 943 O O . ALA A 1 131 ? -0.05200 70.35400 50.11200 1.000 21.60785 131 ALA A O 1
ATOM 945 N N . MET A 1 132 ? 1.85700 69.70700 51.14300 1.000 20.07346 132 MET A N 1
ATOM 946 C CA . MET A 1 132 ? 1.14100 69.09600 52.27300 1.000 19.62077 132 MET A CA 1
ATOM 947 C C . MET A 1 132 ? 0.32700 70.13900 53.03600 1.000 20.38402 132 MET A C 1
ATOM 948 O O . MET A 1 132 ? -0.83800 69.92000 53.36600 1.000 21.63680 132 MET A O 1
ATOM 953 N N . GLU A 1 133 ? 0.95900 71.27100 53.40500 1.000 20.56299 133 GLU A N 1
ATOM 954 C CA . GLU A 1 133 ? 0.23400 72.24200 54.22300 1.000 22.66061 133 GLU A CA 1
ATOM 955 C C . GLU A 1 133 ? -0.95100 72.82200 53.46000 1.000 24.85035 133 GLU A C 1
ATOM 956 O O . GLU A 1 133 ? -2.03400 73.00700 54.02900 1.000 25.88731 133 GLU A O 1
ATOM 962 N N . ARG A 1 134 ? -0.79500 73.03900 52.14700 1.000 24.07131 134 ARG A N 1
ATOM 963 C CA . ARG A 1 134 ? -1.91100 73.56100 51.35600 1.000 25.85836 134 ARG A CA 1
ATOM 964 C C . ARG A 1 134 ? -3.07900 72.58400 51.29900 1.000 26.44001 134 ARG A C 1
ATOM 965 O O . ARG A 1 134 ? -4.24400 72.99100 51.39600 1.000 28.02441 134 ARG A O 1
ATOM 973 N N . HIS A 1 135 ? -2.78700 71.29100 51.16200 1.000 25.06353 135 HIS A N 1
ATOM 974 C CA . HIS A 1 135 ? -3.85500 70.30800 51.15200 1.000 25.99785 135 HIS A CA 1
ATOM 975 C C . HIS A 1 135 ? -4.51800 70.18300 52.51800 1.000 26.71636 135 HIS A C 1
ATOM 976 O O . HIS A 1 135 ? -5.74900 70.02900 52.59800 1.000 28.94558 135 HIS A O 1
ATOM 983 N N . GLY A 1 136 ? -3.72000 70.20900 53.59000 1.000 25.35304 136 GLY A N 1
ATOM 984 C CA . GLY A 1 136 ? -4.21100 69.98200 54.93600 1.000 25.33462 136 GLY A CA 1
ATOM 985 C C . GLY A 1 136 ? -4.30300 68.49900 55.27400 1.000 25.35830 136 GLY A C 1
ATOM 986 O O . GLY A 1 136 ? -4.35700 67.62700 54.40300 1.000 26.92165 136 GLY A O 1
ATOM 987 N N . GLY A 1 137 ? -4.30900 68.20700 56.58000 1.000 26.51107 137 GLY A N 1
ATOM 988 C CA . GLY A 1 137 ? -4.44000 66.85100 57.05400 1.000 25.90837 137 GLY A CA 1
ATOM 989 C C . GLY A 1 137 ? -5.90800 66.46000 57.07500 1.000 24.65559 137 GLY A C 1
ATOM 990 O O . GLY A 1 137 ? -6.79900 67.31600 57.13900 1.000 26.52160 137 GLY A O 1
ATOM 991 N N . PRO A 1 138 ? -6.20200 65.16200 57.00900 1.000 23.64494 138 PRO A N 1
ATOM 992 C CA . PRO A 1 138 ? -5.23700 64.06000 56.92000 1.000 22.45796 138 PRO A CA 1
ATOM 993 C C . PRO A 1 138 ? -4.80600 63.81400 55.46700 1.000 20.70511 138 PRO A C 1
ATOM 994 O O . PRO A 1 138 ? -5.52000 64.12600 54.51300 1.000 22.28688 138 PRO A O 1
ATOM 998 N N . LEU A 1 139 ? -3.63900 63.22700 55.28700 1.000 19.36285 139 LEU A N 1
ATOM 999 C CA . LEU A 1 139 ? -3.19700 62.85200 53.95800 1.000 18.86279 139 LEU A CA 1
ATOM 1000 C C . LEU A 1 139 ? -2.21700 61.67400 54.08900 1.000 18.42063 139 LEU A C 1
ATOM 1001 O O . LEU A 1 139 ? -1.68400 61.39900 55.16700 1.000 18.08638 139 LEU A O 1
ATOM 1006 N N . ASP A 1 140 ? -1.91600 61.03000 52.96900 1.000 17.81266 140 ASP A N 1
ATOM 1007 C CA . ASP A 1 140 ? -0.96000 59.92100 52.93600 1.000 17.79687 140 ASP A CA 1
ATOM 1008 C C . ASP A 1 140 ? 0.45200 60.47100 52.75000 1.000 16.69674 140 ASP A C 1
ATOM 1009 O O . ASP A 1 140 ? 0.77900 61.05200 51.69700 1.000 18.14428 140 ASP A O 1
ATOM 1014 N N . LEU A 1 141 ? 1.31700 60.26500 53.75900 1.000 15.90717 141 LEU A N 1
ATOM 1015 C CA . LEU A 1 141 ? 2.69900 60.74600 53.64500 1.000 16.18878 141 LEU A CA 1
ATOM 1016 C C . LEU A 1 141 ? 3.42600 60.15600 52.43900 1.000 16.68621 141 LEU A C 1
ATOM 1017 O O . LEU A 1 141 ? 4.33100 60.80400 51.89700 1.000 16.28090 141 LEU A O 1
ATOM 1022 N N . LEU A 1 142 ? 3.11400 58.90500 52.03900 1.000 17.06520 142 LEU A N 1
ATOM 1023 C CA . LEU A 1 142 ? 3.83900 58.32300 50.90200 1.000 17.70212 142 LEU A CA 1
ATOM 1024 C C . LEU A 1 142 ? 3.54400 59.09800 49.61100 1.000 16.89676 142 LEU A C 1
ATOM 1025 O O . LEU A 1 142 ? 4.47100 59.48600 48.88700 1.000 17.54158 142 LEU A O 1
ATOM 1030 N N . GLU A 1 143 ? 2.25600 59.30400 49.31500 1.000 17.36787 143 GLU A N 1
ATOM 1031 C CA . GLU A 1 143 ? 1.87100 59.98800 48.08000 1.000 19.28915 143 GLU A CA 1
ATOM 1032 C C . GLU A 1 143 ? 2.41100 61.40900 48.05100 1.000 17.30997 143 GLU A C 1
ATOM 1033 O O . GLU A 1 143 ? 2.86100 61.89000 46.99900 1.000 18.65750 143 GLU A O 1
ATOM 1039 N N . PHE A 1 144 ? 2.36400 62.09000 49.18600 1.000 17.47578 144 PHE A N 1
ATOM 1040 C CA . PHE A 1 144 ? 2.72100 63.50700 49.22300 1.000 17.30997 144 PHE A CA 1
ATOM 1041 C C . PHE A 1 144 ? 4.21500 63.75200 49.39100 1.000 16.85728 144 PHE A C 1
ATOM 1042 O O . PHE A 1 144 ? 4.69500 64.83400 49.04100 1.000 19.09966 144 PHE A O 1
ATOM 1050 N N . PHE A 1 145 ? 4.97100 62.81800 49.94200 1.000 16.28880 145 PHE A N 1
ATOM 1051 C CA . PHE A 1 145 ? 6.30000 63.18700 50.43100 1.000 16.06772 145 PHE A CA 1
ATOM 1052 C C . PHE A 1 145 ? 7.30600 62.02900 50.28100 1.000 15.40711 145 PHE A C 1
ATOM 1053 O O . PHE A 1 145 ? 8.31600 62.15900 49.59700 1.000 15.89927 145 PHE A O 1
ATOM 1061 N N . ALA A 1 146 ? 7.01200 60.85200 50.89100 1.000 15.54660 146 ALA A N 1
ATOM 1062 C CA . ALA A 1 146 ? 8.03800 59.80700 50.99200 1.000 16.06772 146 ALA A CA 1
ATOM 1063 C C . ALA A 1 146 ? 8.37500 59.19800 49.62100 1.000 15.35974 146 ALA A C 1
ATOM 1064 O O . ALA A 1 146 ? 9.53700 58.86500 49.38400 1.000 15.70715 146 ALA A O 1
ATOM 1066 N N . ARG A 1 147 ? 7.38600 59.12300 48.68400 1.000 15.68083 147 ARG A N 1
ATOM 1067 C CA . ARG A 1 147 ? 7.73500 58.67600 47.33300 1.000 16.28090 147 ARG A CA 1
ATOM 1068 C C . ARG A 1 147 ? 8.26400 59.79500 46.42900 1.000 16.24142 147 ARG A C 1
ATOM 1069 O O . ARG A 1 147 ? 9.29800 59.60700 45.76800 1.000 17.39682 147 ARG A O 1
ATOM 1077 N N . PRO A 1 148 ? 7.61200 60.96600 46.34200 1.000 15.77294 148 PRO A N 1
ATOM 1078 C CA . PRO A 1 148 ? 8.13700 61.98700 45.41500 1.000 16.74148 148 PRO A CA 1
ATOM 1079 C C . PRO A 1 148 ? 9.50500 62.53700 45.78400 1.000 16.76517 148 PRO A C 1
ATOM 1080 O O . PRO A 1 148 ? 10.30600 62.78500 44.88000 1.000 16.78622 148 PRO A O 1
ATOM 1084 N N . VAL A 1 149 ? 9.82500 62.68700 47.07100 1.000 15.47554 149 VAL A N 1
ATOM 1085 C CA . VAL A 1 149 ? 11.12400 63.27300 47.42100 1.000 15.18077 149 VAL A CA 1
ATOM 1086 C C . VAL A 1 149 ? 12.28800 62.47200 46.84200 1.000 14.59122 149 VAL A C 1
ATOM 1087 O O . VAL A 1 149 ? 13.12300 63.05800 46.12700 1.000 15.36237 149 VAL A O 1
ATOM 1091 N N . PRO A 1 150 ? 12.40600 61.15400 47.07900 1.000 14.95179 150 PRO A N 1
ATOM 1092 C CA . PRO A 1 150 ? 13.55700 60.44600 46.51200 1.000 14.95969 150 PRO A CA 1
ATOM 1093 C C . PRO A 1 150 ? 13.47100 60.29700 45.00500 1.000 15.18603 150 PRO A C 1
ATOM 1094 O O . PRO A 1 150 ? 14.52400 60.19200 44.34900 1.000 15.39658 150 PRO A O 1
ATOM 1098 N N . THR A 1 151 ? 12.26000 60.28500 44.42700 1.000 15.23341 151 THR A N 1
ATOM 1099 C CA . THR A 1 151 ? 12.15900 60.24600 42.97200 1.000 15.27815 151 THR A CA 1
ATOM 1100 C C . THR A 1 151 ? 12.77400 61.51600 42.37700 1.000 15.33868 151 THR A C 1
ATOM 1101 O O . THR A 1 151 ? 13.58600 61.46300 41.42100 1.000 15.19919 151 THR A O 1
ATOM 1105 N N . LEU A 1 152 ? 12.37700 62.68500 42.91100 1.000 15.49659 152 LEU A N 1
ATOM 1106 C CA . LEU A 1 152 ? 12.90800 63.94900 42.41000 1.000 15.28604 152 LEU A CA 1
ATOM 1107 C C . LEU A 1 152 ? 14.38900 64.06200 42.71800 1.000 15.74136 152 LEU A C 1
ATOM 1108 O O . LEU A 1 152 ? 15.13900 64.63600 41.93900 1.000 16.61515 152 LEU A O 1
ATOM 1113 N N . MET A 1 153 ? 14.87000 63.46100 43.81500 1.000 15.89401 153 MET A N 1
ATOM 1114 C CA . MET A 1 153 ? 16.30700 63.44500 44.07100 1.000 16.13878 153 MET A CA 1
ATOM 1115 C C . MET A 1 153 ? 17.09000 62.66100 43.02500 1.000 15.42817 153 MET A C 1
ATOM 1116 O O . MET A 1 153 ? 18.17000 63.08600 42.61000 1.000 16.45987 153 MET A O 1
ATOM 1121 N N . VAL A 1 154 ? 16.58700 61.48800 42.60100 1.000 14.98601 154 VAL A N 1
ATOM 1122 C CA . VAL A 1 154 ? 17.30000 60.76900 41.53900 1.000 15.13076 154 VAL A CA 1
ATOM 1123 C C . VAL A 1 154 ? 17.23400 61.55300 40.21800 1.000 15.55713 154 VAL A C 1
ATOM 1124 O O . VAL A 1 154 ? 18.20100 61.60500 39.44800 1.000 16.33617 154 VAL A O 1
ATOM 1128 N N . CYS A 1 155 ? 16.08000 62.19300 39.95000 1.000 16.05719 155 CYS A N 1
ATOM 1129 C CA . CYS A 1 155 ? 15.98900 63.05500 38.76400 1.000 16.02297 155 CYS A CA 1
ATOM 1130 C C . CYS A 1 155 ? 17.03100 64.17100 38.81600 1.000 15.76242 155 CYS A C 1
ATOM 1131 O O . CYS A 1 155 ? 17.69200 64.45700 37.80500 1.000 17.38366 155 CYS A O 1
ATOM 1134 N N . ALA A 1 156 ? 17.21700 64.79300 39.98600 1.000 16.34670 156 ALA A N 1
ATOM 1135 C CA . ALA A 1 156 ? 18.24000 65.84800 40.10600 1.000 16.20457 156 ALA A CA 1
ATOM 1136 C C . ALA A 1 156 ? 19.65200 65.29600 39.89300 1.000 16.72306 156 ALA A C 1
ATOM 1137 O O . ALA A 1 156 ? 20.47100 65.88600 39.17800 1.000 18.37326 156 ALA A O 1
ATOM 1139 N N . LEU A 1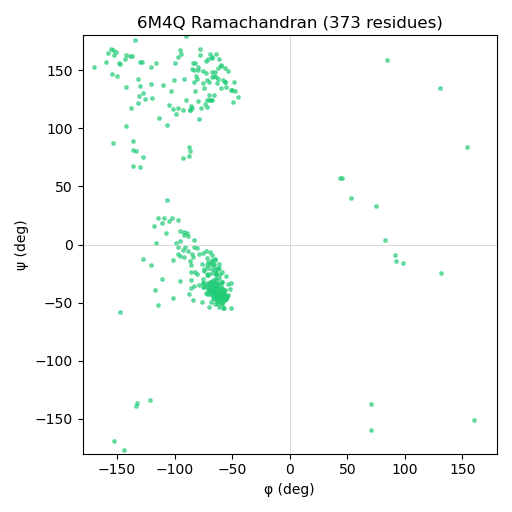 157 ? 19.95000 64.14500 40.49900 1.000 16.71516 157 LEU A N 1
ATOM 1140 C CA . LEU A 1 157 ? 21.24700 63.49900 40.33200 1.000 17.50736 157 LEU A CA 1
ATOM 1141 C C . LEU A 1 157 ? 21.54800 63.25600 38.85500 1.000 17.66001 157 LEU A C 1
ATOM 1142 O O . LEU A 1 157 ? 22.64600 63.55400 38.38200 1.000 18.81805 157 LEU A O 1
ATOM 1147 N N . LEU A 1 158 ? 20.56300 62.70400 38.10600 1.000 16.87044 158 LEU A N 1
ATOM 1148 C CA . LEU A 1 158 ? 20.77700 62.37000 36.69400 1.000 18.19429 158 LEU A CA 1
ATOM 1149 C C . LEU A 1 158 ? 20.54600 63.55300 35.75600 1.000 21.32887 158 LEU A C 1
ATOM 1150 O O . LEU A 1 158 ? 20.80700 63.44000 34.56100 1.000 28.26918 158 LEU A O 1
ATOM 1155 N N . GLY A 1 159 ? 20.04200 64.66400 36.24600 1.000 18.62329 159 GLY A N 1
ATOM 1156 C CA . GLY A 1 159 ? 19.81200 65.77500 35.33700 1.000 19.82080 159 GLY A CA 1
ATOM 1157 C C . GLY A 1 159 ? 18.60000 65.57900 34.44600 1.000 19.58130 159 GLY A C 1
ATOM 1158 O O . GLY A 1 159 ? 18.57500 66.07700 33.30000 1.000 21.14727 159 GLY A O 1
ATOM 1159 N N . VAL A 1 160 ? 17.56100 64.90600 34.93500 1.000 19.19967 160 VAL A N 1
ATOM 1160 C CA . VAL A 1 160 ? 16.32000 64.75600 34.16100 1.000 18.76804 160 VAL A CA 1
ATOM 1161 C C . VAL A 1 160 ? 15.68000 66.13100 33.99300 1.000 18.47853 160 VAL A C 1
ATOM 1162 O O . VAL A 1 160 ? 15.52400 66.85800 34.98900 1.000 18.34957 160 VAL A O 1
ATOM 1166 N N . PRO A 1 161 ? 15.32500 66.53100 32.78600 1.000 19.02597 161 PRO A N 1
ATOM 1167 C CA . PRO A 1 161 ? 14.65500 67.83200 32.59000 1.000 19.26020 161 PRO A CA 1
ATOM 1168 C C . PRO A 1 161 ? 13.48800 68.02100 33.55700 1.000 18.93385 161 PRO A C 1
ATOM 1169 O O . PRO A 1 161 ? 12.67400 67.11800 33.77000 1.000 18.54959 161 PRO A O 1
ATOM 1173 N N . LEU A 1 162 ? 13.33800 69.25100 34.08200 1.000 17.80477 162 LEU A N 1
ATOM 1174 C CA . LEU A 1 162 ? 12.30000 69.51900 35.07100 1.000 18.31535 162 LEU A CA 1
ATOM 1175 C C . LEU A 1 162 ? 10.92300 69.14500 34.54500 1.000 18.28377 162 LEU A C 1
ATOM 1176 O O . LEU A 1 162 ? 10.09400 68.58300 35.27900 1.000 19.45233 162 LEU A O 1
ATOM 1181 N N . GLN A 1 163 ? 10.67300 69.41200 33.26600 1.000 18.11007 163 GLN A N 1
ATOM 1182 C CA . GLN A 1 163 ? 9.34600 69.19100 32.70200 1.000 19.11019 163 GLN A CA 1
ATOM 1183 C C . GLN A 1 163 ? 9.03000 67.71200 32.45300 1.000 19.74974 163 GLN A C 1
ATOM 1184 O O . GLN A 1 163 ? 7.88800 67.39800 32.09400 1.000 20.86829 163 GLN A O 1
ATOM 1190 N N . ASP A 1 164 ? 10.00600 66.79500 32.61800 1.000 19.58919 164 ASP A N 1
ATOM 1191 C CA . ASP A 1 164 ? 9.80300 65.36600 32.42400 1.000 19.83396 164 ASP A CA 1
ATOM 1192 C C . ASP A 1 164 ? 9.64600 64.61900 33.73400 1.000 19.48918 164 ASP A C 1
ATOM 1193 O O . ASP A 1 164 ? 9.24500 63.44100 33.71700 1.000 20.92619 164 ASP A O 1
ATOM 1198 N N . ARG A 1 165 ? 9.97000 65.22900 34.86100 1.000 19.06808 165 ARG A N 1
ATOM 1199 C CA . ARG A 1 165 ? 10.05700 64.47600 36.11400 1.000 19.61551 165 ARG A CA 1
ATOM 1200 C C . ARG A 1 165 ? 8.72600 63.90200 36.54900 1.000 20.03398 165 ARG A C 1
ATOM 1201 O O . ARG A 1 165 ? 8.70600 62.86100 37.24100 1.000 20.79723 165 ARG A O 1
ATOM 1209 N N . ALA A 1 166 ? 7.60800 64.55000 36.19100 1.000 22.39479 166 ALA A N 1
ATOM 1210 C CA . ALA A 1 166 ? 6.30500 64.05400 36.63300 1.000 22.38689 166 ALA A CA 1
ATOM 1211 C C . ALA A 1 166 ? 5.98700 62.66400 36.10500 1.000 22.63166 166 ALA A C 1
ATOM 1212 O O . ALA A 1 166 ? 5.13400 61.95900 36.69100 1.000 24.00551 166 ALA A O 1
ATOM 1214 N N . THR A 1 167 ? 6.64000 62.23300 35.03300 1.000 22.80273 167 THR A N 1
ATOM 1215 C CA . THR A 1 167 ? 6.34200 60.89400 34.53500 1.000 22.00527 167 THR A CA 1
ATOM 1216 C C . THR A 1 167 ? 6.82600 59.81200 35.48800 1.000 19.15756 167 THR A C 1
ATOM 1217 O O . THR A 1 167 ? 6.40700 58.66100 35.32400 1.000 21.11306 167 THR A O 1
ATOM 1221 N N . PHE A 1 168 ? 7.69500 60.12300 36.45400 1.000 18.66013 168 PHE A N 1
ATOM 1222 C CA . PHE A 1 168 ? 8.35400 59.11100 37.28200 1.000 18.28903 168 PHE A CA 1
ATOM 1223 C C . PHE A 1 168 ? 7.69500 58.86600 38.64700 1.000 18.98912 168 PHE A C 1
ATOM 1224 O O . PHE A 1 168 ? 8.14600 57.99300 39.37500 1.000 21.37888 168 PHE A O 1
ATOM 1232 N N . HIS A 1 169 ? 6.63900 59.58000 39.01400 1.000 19.66552 169 HIS A N 1
ATOM 1233 C CA . HIS A 1 169 ? 5.94700 59.24500 40.26100 1.000 20.26559 169 HIS A CA 1
ATOM 1234 C C . HIS A 1 169 ? 4.46400 59.54800 40.13400 1.000 21.80261 169 HIS A C 1
ATOM 1235 O O . HIS A 1 169 ? 4.06600 60.41200 39.33600 1.000 22.49743 169 HIS A O 1
ATOM 1242 N N . PRO A 1 170 ? 3.61200 58.87800 40.92000 1.000 21.84736 170 PRO A N 1
ATOM 1243 C CA . PRO A 1 170 ? 2.17500 59.13900 40.81400 1.000 24.02920 170 PRO A CA 1
ATOM 1244 C C . PRO A 1 170 ? 1.85100 60.56300 41.22600 1.000 24.63190 170 PRO A C 1
ATOM 1245 O O . PRO A 1 170 ? 2.50100 61.12000 42.12900 1.000 24.51873 170 PRO A O 1
ATOM 1249 N N . PRO A 1 171 ? 0.87800 61.18800 40.56800 1.000 26.47949 171 PRO A N 1
ATOM 1250 C CA . PRO A 1 171 ? 0.54500 62.58700 40.88700 1.000 30.10098 171 PRO A CA 1
ATOM 1251 C C . PRO A 1 171 ? 0.06400 62.76300 42.32300 1.000 33.54086 171 PRO A C 1
ATOM 1252 O O . PRO A 1 171 ? -0.65300 61.92500 42.86800 1.000 32.29335 171 PRO A O 1
ATOM 1256 N N . VAL A 1 172 ? 0.47200 63.87900 42.92900 1.000 35.78850 172 VAL A N 1
ATOM 1257 C CA . VAL A 1 172 ? 0.09300 64.22200 44.29700 1.000 39.21260 172 VAL A CA 1
ATOM 1258 C C . VAL A 1 172 ? -1.26100 64.91900 44.23800 1.000 40.32326 172 VAL A C 1
ATOM 1259 O O . VAL A 1 172 ? -1.39600 65.98400 43.62500 1.000 42.07873 172 VAL A O 1
ATOM 1263 N N . ARG A 1 173 ? -2.26500 64.32300 44.86300 1.000 35.20948 173 ARG A N 1
ATOM 1264 C CA . ARG A 1 173 ? -3.63900 64.79700 44.61700 1.000 36.53333 173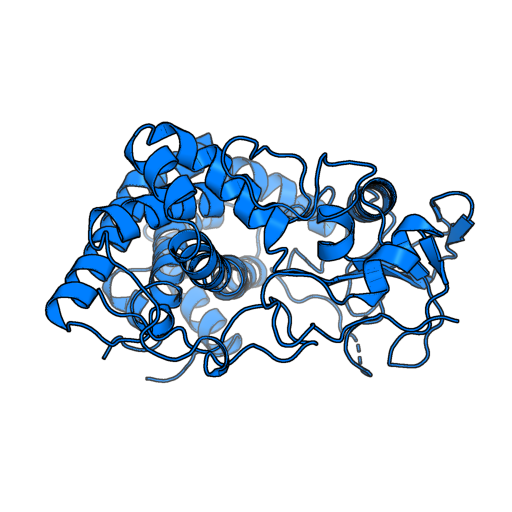 ARG A CA 1
ATOM 1265 C C . ARG A 1 173 ? -4.38200 65.26000 45.87300 1.000 39.89426 173 ARG A C 1
ATOM 1266 O O . ARG A 1 173 ? -4.46000 64.50900 46.85900 1.000 42.02083 173 ARG A O 1
ATOM 1268 N N . TYR A 1 188 ? -2.17300 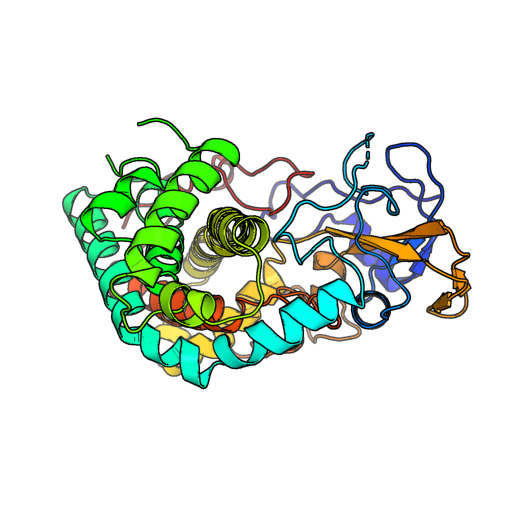59.12000 34.46400 1.000 36.34383 188 TYR A N 1
ATOM 1269 C CA . TYR A 1 188 ? -0.81200 58.71700 34.83900 1.000 36.08064 188 TYR A CA 1
ATOM 1270 C C . TYR A 1 188 ? -0.62500 57.22900 34.57300 1.000 37.48081 188 TYR A C 1
ATOM 1271 O O . TYR A 1 188 ? -1.47400 56.40600 34.94000 1.000 38.66253 188 TYR A O 1
ATOM 1280 N N . VAL A 1 189 ? 0.50200 56.87200 33.96000 1.000 37.53082 189 VAL A N 1
ATOM 1281 C CA . VAL A 1 189 ? 0.86800 55.48000 33.74000 1.000 37.37553 189 VAL A CA 1
ATOM 1282 C C . VAL A 1 189 ? 2.18200 55.21300 34.45900 1.000 34.03566 189 VAL A C 1
ATOM 1283 O O . VAL A 1 189 ? 3.17000 55.92400 34.24900 1.000 35.54637 189 VAL A O 1
ATOM 1287 N N . GLU A 1 190 ? 2.19800 54.18900 35.30200 1.000 29.10349 190 GLU A N 1
ATOM 1288 C CA . GLU A 1 190 ? 3.40400 53.84000 36.02900 1.000 29.70356 190 GLU A CA 1
ATOM 1289 C C . GLU A 1 190 ? 4.39000 53.23100 35.03300 1.000 28.10863 190 GLU A C 1
ATOM 1290 O O . GLU A 1 190 ? 4.04800 52.29600 34.30300 1.000 29.64040 190 GLU A O 1
ATOM 1296 N N . MET A 1 191 ? 5.59100 53.79000 34.93700 1.000 26.32684 191 MET A N 1
ATOM 1297 C CA . MET A 1 191 ? 6.49500 53.38200 33.86700 1.000 24.23185 191 MET A CA 1
ATOM 1298 C C . MET A 1 191 ? 7.09300 52.00800 34.13200 1.000 23.11067 191 MET A C 1
ATOM 1299 O O . MET A 1 191 ? 7.58800 51.73100 35.23600 1.000 24.72928 191 MET A O 1
ATOM 1304 N N . THR A 1 192 ? 7.10300 51.17000 33.09600 1.000 22.13160 192 THR A N 1
ATOM 1305 C CA . THR A 1 192 ? 7.84100 49.91900 33.18200 1.000 22.03685 192 THR A CA 1
ATOM 1306 C C . THR A 1 192 ? 9.33200 50.16700 32.98200 1.000 21.24728 192 THR A C 1
ATOM 1307 O O . THR A 1 192 ? 9.77100 51.25400 32.55500 1.000 22.30267 192 THR A O 1
ATOM 1311 N N . TYR A 1 193 ? 10.13400 49.13800 33.28100 1.000 22.27109 193 TYR A N 1
ATOM 1312 C CA . TYR A 1 193 ? 11.56100 49.19300 32.98600 1.000 22.65272 193 TYR A CA 1
ATOM 1313 C C . TYR A 1 193 ? 11.80000 49.51900 31.50900 1.000 22.20003 193 TYR A C 1
ATOM 1314 O O . TYR A 1 193 ? 12.63000 50.37300 31.16800 1.000 21.41836 193 TYR A O 1
ATOM 1323 N N . ALA A 1 194 ? 11.04200 48.87900 30.61200 1.000 23.83707 194 ALA A N 1
ATOM 1324 C CA . ALA A 1 194 ? 11.20100 49.15700 29.18600 1.000 26.48475 194 ALA A CA 1
ATOM 1325 C C . ALA A 1 194 ? 10.84100 50.59600 28.83000 1.000 24.49767 194 ALA A C 1
ATOM 1326 O O . ALA A 1 194 ? 11.53700 51.22200 28.02400 1.000 24.80034 194 ALA A O 1
ATOM 1328 N N . ASP A 1 195 ? 9.76600 51.13700 29.42400 1.000 23.29490 195 ASP A N 1
ATOM 1329 C CA . ASP A 1 195 ? 9.42000 52.55200 29.23300 1.000 24.09763 195 ASP A CA 1
ATOM 1330 C C . ASP A 1 195 ? 10.57500 53.44500 29.66500 1.000 21.43678 195 ASP A C 1
ATOM 1331 O O . ASP A 1 195 ? 10.89800 54.44400 28.99900 1.000 22.24740 195 ASP A O 1
ATOM 1336 N N . MET A 1 196 ? 11.19300 53.12700 30.80000 1.000 20.80776 196 MET A N 1
ATOM 1337 C CA . MET A 1 196 ? 12.27300 53.96300 31.28800 1.000 20.93409 196 MET A CA 1
ATOM 1338 C C . MET A 1 196 ? 13.48700 53.86000 30.39500 1.000 21.26044 196 MET A C 1
ATOM 1339 O O . MET A 1 196 ? 14.18200 54.85700 30.16200 1.000 19.98134 196 MET A O 1
ATOM 1344 N N . GLN A 1 197 ? 13.79900 52.65400 29.90900 1.000 21.98948 197 GLN A N 1
ATOM 1345 C CA . GLN A 1 197 ? 14.93500 52.51900 29.00200 1.000 23.42912 197 GLN A CA 1
ATOM 1346 C C . GLN A 1 197 ? 14.74200 53.37100 27.74700 1.000 23.78706 197 GLN A C 1
ATOM 1347 O O . GLN A 1 197 ? 15.67700 54.04400 27.28600 1.000 23.81338 197 GLN A O 1
ATOM 1353 N N . GLU A 1 198 ? 13.52100 53.38300 27.20300 1.000 23.42123 198 GLU A N 1
ATOM 1354 C CA . GLU A 1 198 ? 13.24600 54.19800 26.02000 1.000 24.75823 198 GLU A CA 1
ATOM 1355 C C . GLU A 1 198 ? 13.45400 55.68200 26.31200 1.000 21.93684 198 GLU A C 1
ATOM 1356 O O . GLU A 1 198 ? 14.10900 56.39000 25.52700 1.000 23.72127 198 GLU A O 1
ATOM 1358 N N . TYR A 1 199 ? 12.96000 56.15200 27.46800 1.000 19.75500 199 TYR A N 1
ATOM 1359 C CA . TYR A 1 199 ? 13.12300 57.54300 27.86300 1.000 20.50509 199 TYR A CA 1
ATOM 1360 C C . TYR A 1 199 ? 14.60500 57.88600 28.01900 1.000 20.96830 199 TYR A C 1
ATOM 1361 O O . TYR A 1 199 ? 15.08900 58.90400 27.49000 1.000 20.59457 199 TYR A O 1
ATOM 1370 N N . PHE A 1 200 ? 15.35500 57.05100 28.74400 1.000 20.62616 200 PHE A N 1
ATOM 1371 C CA . PHE A 1 200 ? 16.75600 57.37600 28.98700 1.000 20.60510 200 PHE A CA 1
ATOM 1372 C C . PHE A 1 200 ? 17.61900 57.23700 27.73400 1.000 21.70787 200 PHE A C 1
ATOM 1373 O O . PHE A 1 200 ? 18.64700 57.91100 27.64200 1.000 21.47363 200 PHE A O 1
ATOM 1381 N N . ARG A 1 201 ? 17.23400 56.39800 26.76000 1.000 21.66576 201 ARG A N 1
ATOM 1382 C CA . ARG A 1 201 ? 17.94200 56.39100 25.48300 1.000 25.32935 201 ARG A CA 1
ATOM 1383 C C . ARG A 1 201 ? 17.90100 57.78000 24.85000 1.000 25.38462 201 ARG A C 1
ATOM 1384 O O . ARG A 1 201 ? 18.92000 58.30000 24.37400 1.000 26.10839 201 ARG A O 1
ATOM 1392 N N . LYS A 1 202 ? 16.72200 58.39300 24.82400 1.000 25.22408 202 LYS A N 1
ATOM 1393 C CA . LYS A 1 202 ? 16.61900 59.74300 24.26700 1.000 27.02166 202 LYS A CA 1
ATOM 1394 C C . LYS A 1 202 ? 17.38200 60.76100 25.10700 1.000 25.71887 202 LYS A C 1
ATOM 1395 O O . LYS A 1 202 ? 18.04200 61.65900 24.55500 1.000 26.40580 202 LYS A O 1
ATOM 1401 N N . LEU A 1 203 ? 17.26700 60.67100 26.44000 1.000 23.23963 203 LEU A N 1
ATOM 1402 C CA . LEU A 1 203 ? 17.93900 61.65700 27.28900 1.000 22.92117 203 LEU A CA 1
ATOM 1403 C C . LEU A 1 203 ? 19.45500 61.54200 27.17300 1.000 23.01065 203 LEU A C 1
ATOM 1404 O O . LEU A 1 203 ? 20.15500 62.55600 27.13600 1.000 23.83707 203 LEU A O 1
ATOM 1409 N N . VAL A 1 204 ? 19.98300 60.32200 27.10900 1.000 23.81865 204 VAL A N 1
ATOM 1410 C CA . VAL A 1 204 ? 21.42000 60.13800 26.91100 1.000 24.97405 204 VAL A CA 1
ATOM 1411 C C . VAL A 1 204 ? 21.88500 60.81200 25.62500 1.000 27.45592 204 VAL A C 1
ATOM 1412 O O . VAL A 1 204 ? 22.92200 61.49500 25.60200 1.000 28.81924 204 VAL A O 1
ATOM 1416 N N . ALA A 1 205 ? 21.12600 60.64400 24.53100 1.000 28.97716 205 ALA A N 1
ATOM 1417 C CA . ALA A 1 205 ? 21.51600 61.29200 23.28100 1.000 30.40628 205 ALA A CA 1
ATOM 1418 C C . ALA A 1 205 ? 21.52900 62.80900 23.44100 1.000 32.19597 205 ALA A C 1
ATOM 1419 O O . ALA A 1 205 ? 22.45300 63.49100 22.97200 1.000 33.25925 205 ALA A O 1
ATOM 1421 N N . ALA A 1 206 ? 20.52000 63.35100 24.12600 1.000 31.62221 206 ALA A N 1
ATOM 1422 C CA . ALA A 1 206 ? 20.43400 64.79400 24.32700 1.000 31.33270 206 ALA A CA 1
ATOM 1423 C C . ALA A 1 206 ? 21.59700 65.31700 25.15400 1.000 31.74591 206 ALA A C 1
ATOM 1424 O O . ALA A 1 206 ? 22.13700 66.38700 24.85400 1.000 32.69339 206 ALA A O 1
ATOM 1426 N N . LYS A 1 207 ? 21.98600 64.59800 26.21300 1.000 30.86159 207 LYS A N 1
ATOM 1427 C CA . LYS A 1 207 ? 23.10900 65.04400 27.03500 1.000 33.09607 207 LYS A CA 1
ATOM 1428 C C . LYS A 1 207 ? 24.42500 64.87300 26.30800 1.000 36.64650 207 LYS A C 1
ATOM 1429 O O . LYS A 1 207 ? 25.34600 65.67300 26.50700 1.000 37.62293 207 LYS A O 1
ATOM 1435 N N . ARG A 1 208 ? 24.54600 63.83900 25.47300 1.000 38.80728 208 ARG A N 1
ATOM 1436 C CA . ARG A 1 208 ? 25.74600 63.72300 24.65400 1.000 41.52603 208 ARG A CA 1
ATOM 1437 C C . ARG A 1 208 ? 25.93200 64.96400 23.79400 1.000 43.18676 208 ARG A C 1
ATOM 1438 O O . ARG A 1 208 ? 27.05500 65.46500 23.63700 1.000 44.65535 208 ARG A O 1
ATOM 1446 N N . ALA A 1 209 ? 24.83700 65.50800 23.26300 1.000 43.24992 209 ALA A N 1
ATOM 1447 C CA . ALA A 1 209 ? 24.93800 66.67800 22.39700 1.000 43.83947 209 ALA A CA 1
ATOM 1448 C C . ALA A 1 209 ? 25.11800 67.96600 23.19300 1.000 44.28426 209 ALA A C 1
ATOM 1449 O O . ALA A 1 209 ? 25.79700 68.89300 22.73100 1.000 45.42124 209 ALA A O 1
ATOM 1451 N N . ALA A 1 210 ? 24.49300 68.06300 24.36100 1.000 42.41824 210 ALA A N 1
ATOM 1452 C CA . ALA A 1 210 ? 24.49800 69.28400 25.16800 1.000 41.31548 210 ALA A CA 1
ATOM 1453 C C . ALA A 1 210 ? 24.73900 68.92900 26.63100 1.000 40.13376 210 ALA A C 1
ATOM 1454 O O . ALA A 1 210 ? 23.80300 68.89000 27.44400 1.000 39.90215 210 ALA A O 1
ATOM 1456 N N . PRO A 1 211 ? 26.00000 68.71100 27.01000 1.000 41.21020 211 PRO A N 1
ATOM 1457 C CA . PRO A 1 211 ? 26.31400 68.34100 28.39800 1.000 40.42064 211 PRO A CA 1
ATOM 1458 C C . PRO A 1 211 ? 25.85400 69.40300 29.39400 1.000 38.72833 211 PRO A C 1
ATOM 1459 O O . PRO A 1 211 ? 25.75000 70.59300 29.07200 1.000 40.66014 211 PRO A O 1
ATOM 1463 N N . ALA A 1 212 ? 25.59300 68.95800 30.62000 1.000 35.33845 212 ALA A N 1
ATOM 1464 C CA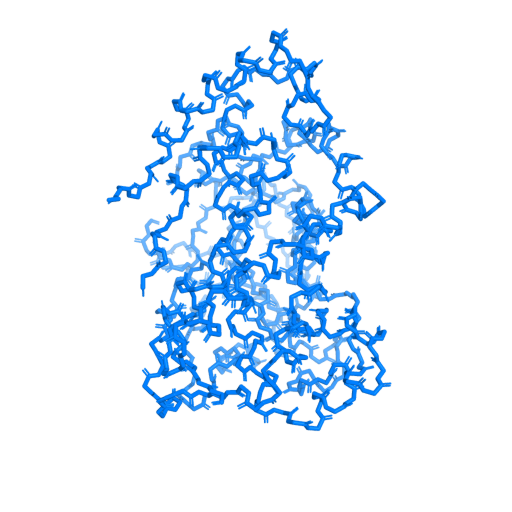 . ALA A 1 212 ? 25.32400 69.79000 31.78200 1.000 33.98302 212 ALA A CA 1
ATOM 1465 C C . ALA A 1 212 ? 26.13500 69.26100 32.96600 1.000 33.71720 212 ALA A C 1
ATOM 1466 O O . ALA A 1 212 ? 26.82900 68.23400 32.87700 1.000 31.60379 212 ALA A O 1
ATOM 1468 N N . ASP A 1 213 ? 26.05500 69.96800 34.09600 1.000 32.82236 213 ASP A N 1
ATOM 1469 C CA . ASP A 1 213 ? 26.78700 69.56600 35.29800 1.000 33.15924 213 ASP A CA 1
ATOM 1470 C C . ASP A 1 213 ? 25.92800 68.59000 36.09000 1.000 30.33785 213 ASP A C 1
ATOM 1471 O O . ASP A 1 213 ? 25.33700 68.92200 37.11200 1.000 30.00623 213 ASP A O 1
ATOM 1476 N N . ASP A 1 214 ? 25.87500 67.35000 35.60300 1.000 27.88755 214 ASP A N 1
ATOM 1477 C CA . ASP A 1 214 ? 25.12200 66.29200 36.26700 1.000 25.30303 214 ASP A CA 1
ATOM 1478 C C . ASP A 1 214 ? 25.76600 64.93800 35.96400 1.000 24.38187 214 ASP A C 1
ATOM 1479 O O . ASP A 1 214 ? 26.60500 64.80500 35.06700 1.000 23.64494 214 ASP A O 1
ATOM 1484 N N . LEU A 1 215 ? 25.36100 63.92600 36.73200 1.000 23.89497 215 LEU A N 1
ATOM 1485 C CA . LEU A 1 215 ? 25.97100 62.60600 36.63000 1.000 24.11605 215 LEU A CA 1
ATOM 1486 C C . LEU A 1 215 ? 25.77000 61.98700 35.24500 1.000 24.38450 215 LEU A C 1
ATOM 1487 O O . LEU A 1 215 ? 26.68900 61.38900 34.69400 1.000 24.23975 215 LEU A O 1
ATOM 1492 N N . LEU A 1 216 ? 24.57100 62.09500 34.67400 1.000 24.50294 216 LEU A N 1
ATOM 1493 C CA . LEU A 1 216 ? 24.32200 61.45400 33.38500 1.000 24.17395 216 LEU A CA 1
ATOM 1494 C C . LEU A 1 216 ? 25.19700 62.06500 32.29300 1.000 24.45556 216 LEU A C 1
ATOM 1495 O O . LEU A 1 216 ? 25.77200 61.34700 31.47900 1.000 25.31883 216 LEU A O 1
ATOM 1500 N N . SER A 1 217 ? 25.27600 63.40500 32.24000 1.000 23.90287 217 SER A N 1
ATOM 1501 C CA . SER A 1 217 ? 26.17600 64.03500 31.27600 1.000 25.67676 217 SER A CA 1
ATOM 1502 C C . SER A 1 217 ? 27.60000 63.54500 31.46300 1.000 25.16091 217 SER A C 1
ATOM 1503 O O . SER A 1 217 ? 28.30400 63.23400 30.49200 1.000 25.81099 217 SER A O 1
ATOM 1506 N N . ASP A 1 218 ? 28.04400 63.47400 32.70900 1.000 24.54242 218 ASP A N 1
ATOM 1507 C CA . ASP A 1 218 ? 29.39700 63.01500 32.99000 1.000 25.64518 218 ASP A CA 1
ATOM 1508 C C . ASP A 1 218 ? 29.62000 61.59100 32.48800 1.000 26.14787 218 ASP A C 1
ATOM 1509 O O . ASP A 1 218 ? 30.67700 61.27900 31.92500 1.000 28.60869 218 ASP A O 1
ATOM 1514 N N . LEU A 1 219 ? 28.62500 60.73400 32.63100 1.000 24.36345 219 LEU A N 1
ATOM 1515 C CA . LEU A 1 219 ? 28.79100 59.34500 32.20600 1.000 24.87930 219 LEU A CA 1
ATOM 1516 C C . LEU A 1 219 ? 28.72500 59.15500 30.69800 1.000 26.40317 219 LEU A C 1
ATOM 1517 O O . LEU A 1 219 ? 29.12600 58.10200 30.19400 1.000 25.15038 219 LEU A O 1
ATOM 1522 N N . THR A 1 220 ? 28.21300 60.12200 29.95200 1.000 28.19812 220 THR A N 1
ATOM 1523 C CA . THR A 1 220 ? 28.26400 59.96400 28.49900 1.000 29.49301 220 THR A CA 1
ATOM 1524 C C . THR A 1 220 ? 29.69100 59.96200 27.94300 1.000 32.43810 220 THR A C 1
ATOM 1525 O O . THR A 1 220 ? 29.87300 59.58200 26.78200 1.000 35.07526 220 THR A O 1
ATOM 1529 N N . THR A 1 221 ? 30.69700 60.34800 28.73500 1.000 34.73311 221 THR A N 1
ATOM 1530 C CA . THR A 1 221 ? 32.09600 60.31300 28.32500 1.000 36.45174 221 THR A CA 1
ATOM 1531 C C . THR A 1 221 ? 32.82900 59.05200 28.76800 1.000 36.08064 221 THR A C 1
ATOM 1532 O O . THR A 1 221 ? 34.03300 58.91100 28.50000 1.000 37.72294 221 THR A O 1
ATOM 1536 N N . SER A 1 222 ? 32.14000 58.12500 29.40000 1.000 33.91459 222 SER A N 1
ATOM 1537 C CA . SER A 1 222 ? 32.71300 56.89500 29.90300 1.000 35.83588 222 SER A CA 1
ATOM 1538 C C . SER A 1 222 ? 32.64000 55.80900 28.83500 1.000 37.63609 222 SER A C 1
ATOM 1539 O O . SER A 1 222 ? 32.10000 56.00600 27.74500 1.000 38.89677 222 SER A O 1
ATOM 1542 N N . ASP A 1 223 ? 33.15200 54.63400 29.18400 1.000 37.88086 223 ASP A N 1
ATOM 1543 C CA . ASP A 1 223 ? 33.19300 53.46600 28.31200 1.000 40.82332 223 ASP A CA 1
ATOM 1544 C C . ASP A 1 223 ? 31.88300 52.68100 28.30900 1.000 40.05743 223 ASP A C 1
ATOM 1545 O O . ASP A 1 223 ? 31.77600 51.67900 27.58800 1.000 40.26272 223 ASP A O 1
ATOM 1550 N N . LEU A 1 224 ? 30.89500 53.09000 29.09800 1.000 37.64399 224 LEU A N 1
ATOM 1551 C CA . LEU A 1 224 ? 29.65400 52.33600 29.15100 1.000 34.56993 224 LEU A CA 1
ATOM 1552 C C . LEU A 1 224 ? 28.99100 52.35900 27.78100 1.000 35.30160 224 LEU A C 1
ATOM 1553 O O . LEU A 1 224 ? 28.99100 53.38200 27.08900 1.000 34.48835 224 LEU A O 1
ATOM 1558 N N . THR A 1 225 ? 28.45000 51.21300 27.37000 1.000 33.93038 225 THR A N 1
ATOM 1559 C CA . THR A 1 225 ? 27.64000 51.21900 26.16600 1.000 33.71194 225 THR A CA 1
ATOM 1560 C C . THR A 1 225 ? 26.32800 51.97000 26.42400 1.000 32.11174 225 THR A C 1
ATOM 1561 O O . THR A 1 225 ? 25.93200 52.24600 27.57300 1.000 32.38546 225 THR A O 1
ATOM 1565 N N . GLU A 1 226 ? 25.64600 52.33000 25.33300 1.000 32.14333 226 GLU A N 1
ATOM 1566 C CA . GLU A 1 226 ? 24.31600 52.90800 25.49600 1.000 31.24322 226 GLU A CA 1
ATOM 1567 C C . GLU A 1 226 ? 23.43300 51.98400 26.32800 1.000 27.86124 226 GLU A C 1
ATOM 1568 O O . GLU A 1 226 ? 22.74900 52.43000 27.24500 1.000 27.48751 226 GLU A O 1
ATOM 1574 N N . ASP A 1 227 ? 23.44700 50.68300 26.03800 1.000 26.97692 227 ASP A N 1
ATOM 1575 C CA . ASP A 1 227 ? 22.56700 49.79300 26.79200 1.000 26.27157 227 ASP A CA 1
ATOM 1576 C C . ASP A 1 227 ? 22.92500 49.78700 28.27600 1.000 23.58704 227 ASP A C 1
ATOM 1577 O O . ASP A 1 227 ? 22.03600 49.75300 29.13300 1.000 22.61587 227 ASP A O 1
ATOM 1582 N N . GLU A 1 228 ? 24.23100 49.80300 28.59700 1.000 25.14249 228 GLU A N 1
ATOM 1583 C CA . GLU A 1 228 ? 24.64400 49.80800 29.99900 1.000 24.72928 228 GLU A CA 1
ATOM 1584 C C . GLU A 1 228 ? 24.22800 51.09000 30.68900 1.000 22.50270 228 GLU A C 1
ATOM 1585 O O . GLU A 1 228 ? 23.70300 51.04900 31.81000 1.000 22.91854 228 GLU A O 1
ATOM 1591 N N . LEU A 1 229 ? 24.41200 52.23500 30.02200 1.000 23.36333 229 LEU A N 1
ATOM 1592 C CA . LEU A 1 229 ? 24.10100 53.50800 30.66200 1.000 22.74746 229 LEU A CA 1
ATOM 1593 C C . LEU A 1 229 ? 22.59100 53.68200 30.83800 1.000 20.34981 229 LEU A C 1
ATOM 1594 O O . LEU A 1 229 ? 22.11500 54.09900 31.90800 1.000 19.83659 229 LEU A O 1
ATOM 1599 N N . VAL A 1 230 ? 21.81700 53.31900 29.81700 1.000 21.41046 230 VAL A N 1
ATOM 1600 C CA . VAL A 1 230 ? 20.36200 53.39900 29.90600 1.000 21.20254 230 VAL A CA 1
ATOM 1601 C C . VAL A 1 230 ? 19.84000 52.44800 30.98100 1.000 19.79711 230 VAL A C 1
ATOM 1602 O O . VAL A 1 230 ? 18.92300 52.79800 31.75300 1.000 19.48392 230 VAL A O 1
ATOM 1606 N N . GLY A 1 231 ? 20.41800 51.23800 31.06600 1.000 19.23389 231 GLY A N 1
ATOM 1607 C CA . GLY A 1 231 ? 20.00800 50.30400 32.11200 1.000 18.71277 231 GLY A CA 1
ATOM 1608 C C . GLY A 1 231 ? 20.35000 50.81800 33.50000 1.000 18.58907 231 GLY A C 1
ATOM 1609 O O . GLY A 1 231 ? 19.54800 50.70800 34.43000 1.000 18.99701 231 GLY A O 1
ATOM 1610 N N . LEU A 1 232 ? 21.54600 51.41100 33.65600 1.000 19.26810 232 LEU A N 1
ATOM 1611 C CA . LEU A 1 232 ? 21.91700 51.99800 34.94100 1.000 18.97596 232 LEU A CA 1
ATOM 1612 C C . LEU A 1 232 ? 20.91700 53.06600 35.37900 1.000 17.59158 232 LEU A C 1
ATOM 1613 O O . LEU A 1 232 ? 20.53800 53.13200 36.55700 1.000 17.54947 232 LEU A O 1
ATOM 1618 N N . CYS A 1 233 ? 20.47000 53.90800 34.43700 1.000 17.07836 233 CYS A N 1
ATOM 1619 C CA . CYS A 1 233 ? 19.51700 54.96100 34.78300 1.000 17.51526 233 CYS A CA 1
ATOM 1620 C C . CYS A 1 233 ? 18.17900 54.36600 35.20300 1.000 17.66001 233 CYS A C 1
ATOM 1621 O O . CYS A 1 233 ? 17.56800 54.78800 36.19500 1.000 17.80477 233 CYS A O 1
ATOM 1624 N N . ALA A 1 234 ? 17.66800 53.39400 34.42500 1.000 17.64948 234 ALA A N 1
ATOM 1625 C CA . ALA A 1 234 ? 16.38300 52.78800 34.77700 1.000 18.25482 234 ALA A CA 1
ATOM 1626 C C . ALA A 1 234 ? 16.45700 52.07400 36.12500 1.000 19.02070 234 ALA A C 1
ATOM 1627 O O . ALA A 1 234 ? 15.54700 52.17400 36.95300 1.000 20.81565 234 ALA A O 1
ATOM 1629 N N . VAL A 1 235 ? 17.55200 51.37000 36.37500 1.000 18.01795 235 VAL A N 1
ATOM 1630 C CA . VAL A 1 235 ? 17.70600 50.74000 37.67800 1.000 18.22850 235 VAL A CA 1
ATOM 1631 C C . VAL A 1 235 ? 17.68900 51.79300 38.77100 1.000 19.40496 235 VAL A C 1
ATOM 1632 O O . VAL A 1 235 ? 17.03700 51.61300 39.81500 1.000 19.24704 235 VAL A O 1
ATOM 1636 N N . MET A 1 236 ? 18.39100 52.92300 38.54900 1.000 19.89975 236 MET A N 1
ATOM 1637 C CA . MET A 1 236 ? 18.53200 53.92600 39.60400 1.000 19.56814 236 MET A CA 1
ATOM 1638 C C . MET A 1 236 ? 17.17800 54.50800 40.01200 1.000 17.38103 236 MET A C 1
ATOM 1639 O O . MET A 1 236 ? 16.97000 54.85200 41.17500 1.000 17.27839 236 MET A O 1
ATOM 1644 N N . MET A 1 237 ? 16.25000 54.61900 39.08300 1.000 17.74950 237 MET A N 1
ATOM 1645 C CA . MET A 1 237 ? 14.93200 55.14400 39.38000 1.000 18.94438 237 MET A CA 1
ATOM 1646 C C . MET A 1 237 ? 14.11900 54.24500 40.29600 1.000 18.25219 237 MET A C 1
ATOM 1647 O O . MET A 1 237 ? 13.11900 54.70200 40.86700 1.000 19.75763 237 MET A O 1
ATOM 1652 N N . HIS A 1 238 ? 14.49400 52.96900 40.43800 1.000 16.99151 238 HIS A N 1
ATOM 1653 C CA . HIS A 1 238 ? 13.93900 52.10100 41.47000 1.000 18.52591 238 HIS A CA 1
ATOM 1654 C C . HIS A 1 238 ? 14.88700 51.94500 42.65000 1.000 17.04152 238 HIS A C 1
ATOM 1655 O O . HIS A 1 238 ? 14.44900 52.08900 43.79600 1.000 17.43893 238 HIS A O 1
ATOM 1662 N N . ALA A 1 239 ? 16.17700 51.69100 42.38100 1.000 16.80991 239 ALA A N 1
ATOM 1663 C CA . ALA A 1 239 ? 17.14400 51.49400 43.46300 1.000 16.78096 239 ALA A CA 1
ATOM 1664 C C . ALA A 1 239 ? 17.24300 52.69400 44.38000 1.000 16.63094 239 ALA A C 1
ATOM 1665 O O . ALA A 1 239 ? 17.52100 52.53300 45.56000 1.000 19.31811 239 ALA A O 1
ATOM 1667 N N . GLY A 1 240 ? 17.05700 53.91100 43.85700 1.000 15.40448 240 GLY A N 1
ATOM 1668 C CA . GLY A 1 240 ? 17.15500 55.09300 44.69800 1.000 15.82821 240 GLY A CA 1
ATOM 1669 C C . GLY A 1 240 ? 15.86100 55.53000 45.31400 1.000 15.08076 240 GLY A C 1
ATOM 1670 O O . GLY A 1 240 ? 15.85900 56.48700 46.10600 1.000 16.43355 240 GLY A O 1
ATOM 1671 N N . VAL A 1 241 ? 14.74100 54.84900 45.01000 1.000 14.58070 241 VAL A N 1
ATOM 1672 C CA . VAL A 1 241 ? 13.41700 55.30400 45.40300 1.000 14.95706 241 VAL A CA 1
ATOM 1673 C C . VAL A 1 241 ? 12.73900 54.36400 46.39800 1.000 14.02800 241 VAL A C 1
ATOM 1674 O O . VAL A 1 241 ? 12.25300 54.80700 47.44000 1.000 15.33868 241 VAL A O 1
ATOM 1678 N N . ASP A 1 242 ? 12.65700 53.05600 46.08800 1.000 16.19931 242 ASP A N 1
ATOM 1679 C CA . ASP A 1 242 ? 11.79600 52.19200 46.90000 1.000 17.01783 242 ASP A CA 1
ATOM 1680 C C . ASP A 1 242 ? 12.24100 52.15000 48.36900 1.000 15.55713 242 ASP A C 1
ATOM 1681 O O . ASP A 1 242 ? 11.43900 52.38100 49.29600 1.000 15.77031 242 ASP A O 1
ATOM 1686 N N . SER A 1 243 ? 13.50800 51.83100 48.60700 1.000 14.38067 243 SER A N 1
ATOM 1687 C CA . SER A 1 243 ? 14.00300 51.79400 49.98300 1.000 13.88588 243 SER A CA 1
ATOM 1688 C C . SER A 1 243 ? 13.96000 53.17500 50.64400 1.000 13.14105 243 SER A C 1
ATOM 1689 O O . SER A 1 243 ? 13.58300 53.25900 51.81800 1.000 13.92009 243 SER A O 1
ATOM 1692 N N . THR A 1 244 ? 14.37600 54.23100 49.92500 1.000 13.73059 244 THR A N 1
ATOM 1693 C CA . THR A 1 244 ? 14.39300 55.56400 50.55000 1.000 13.89377 244 THR A CA 1
ATOM 1694 C C . THR A 1 244 ? 12.98200 55.94900 50.96900 1.000 13.72796 244 THR A C 1
ATOM 1695 O O . THR A 1 244 ? 12.77200 56.44600 52.08400 1.000 14.73598 244 THR A O 1
ATOM 1699 N N A SER A 1 245 ? 11.99400 55.67100 50.11800 0.470 13.58058 245 SER A N 1
ATOM 1700 N N B SER A 1 245 ? 11.99100 55.67700 50.11200 0.530 13.51478 245 SER A N 1
ATOM 1701 C CA A SER A 1 245 ? 10.62200 56.04800 50.42200 0.470 14.53859 245 SER A CA 1
ATOM 1702 C CA B SER A 1 245 ? 10.62100 56.05200 50.43000 0.530 14.56754 245 SER A CA 1
ATOM 1703 C C A SER A 1 245 ? 10.11200 55.34000 51.67000 0.470 13.70427 245 SER A C 1
ATOM 1704 C C B SER A 1 245 ? 10.13300 55.34700 51.68600 0.530 13.82534 245 SER A C 1
ATOM 1705 O O A SER A 1 245 ? 9.43500 55.94500 52.52100 0.470 14.24118 245 SER A O 1
ATOM 1706 O O B SER A 1 245 ? 9.53200 55.97100 52.57800 0.530 14.39646 245 SER A O 1
ATOM 1711 N N . ASN A 1 246 ? 10.38900 54.03000 51.77600 1.000 14.25697 246 ASN A N 1
ATOM 1712 C CA . ASN A 1 246 ? 9.97400 53.29100 52.95800 1.000 13.76481 246 ASN A CA 1
ATOM 1713 C C . ASN A 1 246 ? 10.76400 53.65400 54.20400 1.000 13.13052 246 ASN A C 1
ATOM 1714 O O . ASN A 1 246 ? 10.18800 53.65200 55.30000 1.000 14.05695 246 ASN A O 1
ATOM 1719 N N . MET A 1 247 ? 12.03900 54.05500 54.06400 1.000 13.73849 247 MET A N 1
ATOM 1720 C CA . MET A 1 247 ? 12.74700 54.61300 55.21300 1.000 13.45688 247 MET A CA 1
ATOM 1721 C C . MET A 1 247 ? 12.13300 55.94200 55.67500 1.000 13.43582 247 MET A C 1
ATOM 1722 O O . MET A 1 247 ? 12.00400 56.16900 56.88000 1.000 14.43594 247 MET A O 1
ATOM 1727 N N . LEU A 1 248 ? 11.75200 56.82200 54.72800 1.000 13.94378 248 LEU A N 1
ATOM 1728 C CA . LEU A 1 248 ? 11.13200 58.08800 55.12500 1.000 13.70691 248 LEU A CA 1
ATOM 1729 C C . LEU A 1 248 ? 9.80400 57.82100 55.83600 1.000 13.74639 248 LEU A C 1
ATOM 1730 O O . LEU A 1 248 ? 9.50000 58.43800 56.86500 1.000 14.70439 248 LEU A O 1
ATOM 1735 N N . ALA A 1 249 ? 9.01400 56.84200 55.34400 1.000 14.81230 249 ALA A N 1
ATOM 1736 C CA . ALA A 1 249 ? 7.73300 56.56700 55.98900 1.000 14.28592 249 ALA A CA 1
ATOM 1737 C C . ALA A 1 249 ? 7.91800 55.91600 57.36500 1.000 14.36225 249 ALA A C 1
ATOM 1738 O O . ALA A 1 249 ? 7.33400 56.37300 58.36000 1.000 15.29657 249 ALA A O 1
ATOM 1740 N N . LEU A 1 250 ? 8.67800 54.79900 57.43300 1.000 14.97022 250 LEU A N 1
ATOM 1741 C CA . LEU A 1 250 ? 8.87000 54.11700 58.71200 1.000 15.02285 250 LEU A CA 1
ATOM 1742 C C . LEU A 1 250 ? 9.59500 55.00300 59.71600 1.000 14.69650 250 LEU A C 1
ATOM 1743 O O . LEU A 1 250 ? 9.25700 55.00300 60.90900 1.000 15.22551 250 LEU A O 1
ATOM 1748 N N . GLY A 1 251 ? 10.60200 55.74600 59.25900 1.000 14.34646 251 GLY A N 1
ATOM 1749 C CA . GLY A 1 251 ? 11.35400 56.60200 60.17200 1.000 15.17550 251 GLY A CA 1
ATOM 1750 C C . GLY A 1 251 ? 10.52700 57.74800 60.72900 1.000 14.67544 251 GLY A C 1
ATOM 1751 O O . GLY A 1 251 ? 10.63300 58.05500 61.92000 1.000 15.25972 251 GLY A O 1
ATOM 1752 N N . THR A 1 252 ? 9.61300 58.30500 59.91900 1.000 14.70966 252 THR A N 1
ATOM 1753 C CA . THR A 1 252 ? 8.74400 59.37300 60.41000 1.000 14.47805 252 THR A CA 1
ATOM 1754 C C . THR A 1 252 ? 7.78800 58.81000 61.45000 1.000 14.00957 252 THR A C 1
ATOM 1755 O O . THR A 1 252 ? 7.59900 59.39300 62.51900 1.000 15.35184 252 THR A O 1
ATOM 1759 N N . TRP A 1 253 ? 7.21000 57.63400 61.17600 1.000 14.42541 253 TRP A N 1
ATOM 1760 C CA . TRP A 1 253 ? 6.32100 56.98800 62.13400 1.000 15.66767 253 TRP A CA 1
ATOM 1761 C C . TRP A 1 253 ? 7.05000 56.68400 63.44800 1.000 15.13866 253 TRP A C 1
ATOM 1762 O O . TRP A 1 253 ? 6.54700 56.98700 64.53300 1.000 16.47303 253 TRP A O 1
ATOM 1773 N N . ALA A 1 254 ? 8.26400 56.13100 63.37600 1.000 14.03326 254 ALA A N 1
ATOM 1774 C CA . ALA A 1 254 ? 8.97100 55.81900 64.61100 1.000 14.90968 254 ALA A CA 1
ATOM 1775 C C . ALA A 1 254 ? 9.30900 57.06400 65.40500 1.000 15.17814 254 ALA A C 1
ATOM 1776 O O . ALA A 1 254 ? 9.23800 57.05800 66.63600 1.000 16.64147 254 ALA A O 1
ATOM 1778 N N . LEU A 1 255 ? 9.71500 58.14400 64.71900 1.000 15.15708 255 LEU A N 1
ATOM 1779 C CA . LEU A 1 255 ? 10.09500 59.37200 65.42100 1.000 16.24405 255 LEU A CA 1
ATOM 1780 C C . LEU A 1 255 ? 8.87800 60.00400 66.08400 1.000 15.59924 255 LEU A C 1
ATOM 1781 O O . LEU A 1 255 ? 8.97800 60.51700 67.21100 1.000 17.00730 255 LEU A O 1
ATOM 1786 N N . LEU A 1 256 ? 7.71100 59.98800 65.41000 1.000 15.25446 256 LEU A N 1
ATOM 1787 C CA . LEU A 1 256 ? 6.58900 60.71700 65.99600 1.000 16.92835 256 LEU A CA 1
ATOM 1788 C C . LEU A 1 256 ? 6.04100 60.01200 67.23800 1.000 16.71253 256 LEU A C 1
ATOM 1789 O O . LEU A 1 256 ? 5.39200 60.65600 68.07300 1.000 18.64434 256 LEU A O 1
ATOM 1794 N N . GLU A 1 257 ? 6.35500 58.71500 67.41900 1.000 17.80213 257 GLU A N 1
ATOM 1795 C CA . GLU A 1 257 ? 6.03500 57.98800 68.64300 1.000 19.87870 257 GLU A CA 1
ATOM 1796 C C . GLU A 1 257 ? 7.02700 58.24600 69.76100 1.000 20.61300 257 GLU A C 1
ATOM 1797 O O . GLU A 1 257 ? 6.81400 57.75300 70.87500 1.000 21.08937 257 GLU A O 1
ATOM 1803 N N . ARG A 1 258 ? 8.08000 59.02800 69.51400 1.000 18.41537 258 ARG A N 1
ATOM 1804 C CA . ARG A 1 258 ? 9.18400 59.19300 70.46800 1.000 19.86554 258 ARG A CA 1
ATOM 1805 C C . ARG A 1 258 ? 9.42700 60.68600 70.62300 1.000 19.82606 258 ARG A C 1
ATOM 1806 O O . ARG A 1 258 ? 10.47300 61.21100 70.21400 1.000 19.12335 258 ARG A O 1
ATOM 1814 N N . PRO A 1 259 ? 8.46600 61.40900 71.19800 1.000 20.72617 259 PRO A N 1
ATOM 1815 C CA . PRO A 1 259 ? 8.62500 62.86400 71.30400 1.000 22.62903 259 PRO A CA 1
ATOM 1816 C C . PRO A 1 259 ? 9.85300 63.27300 72.08500 1.000 21.14990 259 PRO A C 1
ATOM 1817 O O . PRO A 1 259 ? 10.37000 64.37300 71.87000 1.000 22.34215 259 PRO A O 1
ATOM 1821 N N . ASP A 1 260 ? 10.35600 62.41100 72.96700 1.000 22.89222 260 ASP A N 1
ATOM 1822 C CA . ASP A 1 260 ? 11.59700 62.71400 73.65700 1.000 24.46083 260 ASP A CA 1
ATOM 1823 C C . ASP A 1 260 ? 12.77800 62.75700 72.68900 1.000 24.44240 260 ASP A C 1
ATOM 1824 O O . ASP A 1 260 ? 13.66200 63.61000 72.81500 1.000 25.43200 260 ASP A O 1
ATOM 1829 N N . GLN A 1 261 ? 12.78600 61.88300 71.69000 1.000 21.82630 261 GLN A N 1
ATOM 1830 C CA . GLN A 1 261 ? 13.86200 61.92300 70.69800 1.000 20.80249 261 GLN A CA 1
ATOM 1831 C C . GLN A 1 261 ? 13.67600 63.07800 69.73300 1.000 19.42075 261 GLN A C 1
ATOM 1832 O O . GLN A 1 261 ? 14.66100 63.72000 69.33200 1.000 20.32086 261 GLN A O 1
ATOM 1838 N N . LEU A 1 262 ? 12.43400 63.39000 69.36800 1.000 18.83647 262 LEU A N 1
ATOM 1839 C CA . LEU A 1 262 ? 12.19900 64.60100 68.58100 1.000 18.43905 262 LEU A CA 1
ATOM 1840 C C . LEU A 1 262 ? 12.69300 65.84900 69.30200 1.000 19.90239 262 LEU A C 1
ATOM 1841 O O . LEU A 1 262 ? 13.25200 66.74900 68.67000 1.000 19.69447 262 LEU A O 1
ATOM 1846 N N . ALA A 1 263 ? 12.47700 65.93300 70.61800 1.000 21.59733 263 ALA A N 1
ATOM 1847 C CA . ALA A 1 263 ? 12.96300 67.07700 71.39000 1.000 23.72390 263 ALA A CA 1
ATOM 1848 C C . ALA A 1 263 ? 14.47400 67.17000 71.32600 1.000 22.30267 263 ALA A C 1
ATOM 1849 O O . ALA A 1 263 ? 15.03900 68.26400 71.17000 1.000 25.67150 263 ALA A O 1
ATOM 1851 N N . ALA A 1 264 ? 15.15300 66.02500 71.43900 1.000 22.42374 264 ALA A N 1
ATOM 1852 C CA . ALA A 1 264 ? 16.60700 66.02300 71.34000 1.000 25.09775 264 ALA A CA 1
ATOM 1853 C C . ALA A 1 264 ? 17.06700 66.52200 69.96800 1.000 24.91351 264 ALA A C 1
ATOM 1854 O O . ALA A 1 264 ? 17.97600 67.34400 69.87200 1.000 25.73466 264 ALA A O 1
ATOM 1856 N N . LEU A 1 265 ? 16.38700 66.11700 68.90500 1.000 22.43953 265 LEU A N 1
ATOM 1857 C CA . LEU A 1 265 ? 16.75700 66.55600 67.56200 1.000 22.53691 265 LEU A CA 1
ATOM 1858 C C . LEU A 1 265 ? 16.42100 68.03400 67.31400 1.000 23.62125 265 LEU A C 1
ATOM 1859 O O . LEU A 1 265 ? 17.17100 68.72800 66.62100 1.000 24.10552 265 LEU A O 1
ATOM 1864 N N . ARG A 1 266 ? 15.33000 68.52900 67.89000 1.000 24.21606 266 ARG A N 1
ATOM 1865 C CA . ARG A 1 266 ? 15.00200 69.94800 67.78600 1.000 25.40568 266 ARG A CA 1
ATOM 1866 C C . ARG A 1 266 ? 16.04800 70.78500 68.50100 1.000 26.87427 266 ARG A C 1
ATOM 1867 O O . ARG A 1 266 ? 16.49400 71.81100 67.96300 1.000 27.37170 266 ARG A O 1
ATOM 1875 N N . GLU A 1 267 ? 16.47600 70.33800 69.69800 1.000 28.26128 267 GLU A N 1
ATOM 1876 C CA . GLU A 1 267 ? 17.39800 71.10800 70.53800 1.000 31.41429 267 GLU A CA 1
ATOM 1877 C C . GLU A 1 267 ? 18.81600 71.05700 70.00200 1.000 30.83001 267 GLU A C 1
ATOM 1878 O O . GLU A 1 267 ? 19.59000 72.00600 70.20500 1.000 33.15924 267 GLU A O 1
ATOM 1884 N N . ARG A 1 268 ? 19.16600 69.95200 69.32400 1.000 30.86686 268 ARG A N 1
ATOM 1885 C CA . ARG A 1 268 ? 20.50200 69.70000 68.78100 1.000 32.00910 268 ARG A CA 1
ATOM 1886 C C . ARG A 1 268 ? 20.34000 69.20500 67.35300 1.000 29.87727 268 ARG A C 1
ATOM 1887 O O . ARG A 1 268 ? 20.36500 67.98900 67.10800 1.000 28.95347 268 ARG A O 1
ATOM 1895 N N . PRO A 1 269 ? 20.13500 70.11000 66.39200 1.000 27.81649 269 PRO A N 1
ATOM 1896 C CA . PRO A 1 269 ? 19.89100 69.68100 65.00400 1.000 28.22707 269 PRO A CA 1
ATOM 1897 C C . PRO A 1 269 ? 21.04100 68.91200 64.39600 1.000 26.92954 269 PRO A C 1
ATOM 1898 O O . PRO A 1 269 ? 20.82300 68.15100 63.43600 1.000 26.21367 269 PRO A O 1
ATOM 1902 N N . ASP A 1 270 ? 22.24700 69.04600 64.95200 1.000 28.73766 270 ASP A N 1
ATOM 1903 C CA . ASP A 1 270 ? 23.38900 68.25300 64.50900 1.000 27.82176 270 ASP A CA 1
ATOM 1904 C C . ASP A 1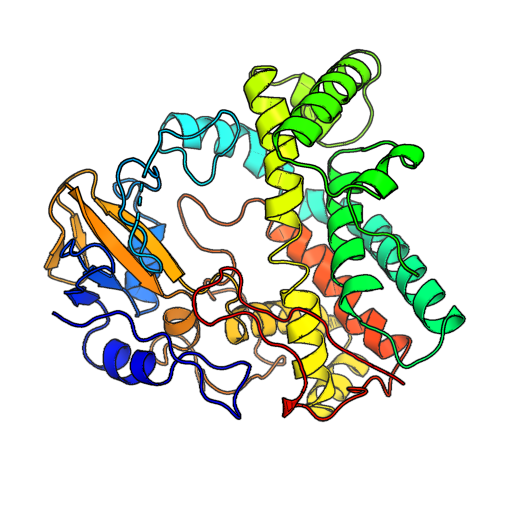 270 ? 23.17900 66.76400 64.71200 1.000 25.72151 270 ASP A C 1
ATOM 1905 O O . ASP A 1 270 ? 23.92300 65.96700 64.12600 1.000 29.15876 270 ASP A O 1
ATOM 1910 N N . LEU A 1 271 ? 22.20900 66.37500 65.54400 1.000 23.52124 271 LEU A N 1
ATOM 1911 C CA . LEU A 1 271 ? 21.88400 64.95800 65.74400 1.000 22.53954 271 LEU A CA 1
ATOM 1912 C C . LEU A 1 271 ? 21.23400 64.32100 64.52900 1.000 20.67090 271 LEU A C 1
ATOM 1913 O O . LEU A 1 271 ? 21.08600 63.09500 64.51600 1.000 20.89198 271 LEU A O 1
ATOM 1918 N N . ALA A 1 272 ? 20.90400 65.08700 63.48600 1.000 20.44982 272 ALA A N 1
ATOM 1919 C CA . ALA A 1 272 ? 20.30500 64.50200 62.29700 1.000 19.46812 272 ALA A CA 1
ATOM 1920 C C . ALA A 1 272 ? 21.13700 63.36400 61.73400 1.000 18.41800 272 ALA A C 1
ATOM 1921 O O . ALA A 1 272 ? 20.57400 62.34400 61.32700 1.000 18.03111 272 ALA A O 1
ATOM 1923 N N . ASP A 1 273 ? 22.46300 63.53000 61.66300 1.000 18.30483 273 ASP A N 1
ATOM 1924 C CA . ASP A 1 273 ? 23.29200 62.50300 61.04500 1.000 19.08650 273 ASP A CA 1
ATOM 1925 C C . ASP A 1 273 ? 23.20700 61.19700 61.84000 1.000 18.14691 273 ASP A C 1
ATOM 1926 O O . ASP A 1 273 ? 23.00300 60.11000 61.27000 1.000 17.34945 273 ASP A O 1
ATOM 1931 N N . ARG A 1 274 ? 23.31500 61.27900 63.17000 1.000 18.41273 274 ARG A N 1
ATOM 1932 C CA . ARG A 1 274 ? 23.19500 60.06900 63.99400 1.000 18.95227 274 ARG A CA 1
ATOM 1933 C C . ARG A 1 274 ? 21.80100 59.47500 63.90100 1.000 16.40197 274 ARG A C 1
ATOM 1934 O O . ARG A 1 274 ? 21.65000 58.23500 63.85100 1.000 17.44420 274 ARG A O 1
ATOM 1942 N N . ALA A 1 275 ? 20.76900 60.31300 63.86900 1.000 17.75739 275 ALA A N 1
ATOM 1943 C CA . ALA A 1 275 ? 19.40600 59.81600 63.78400 1.000 17.16785 275 ALA A CA 1
ATOM 1944 C C . ALA A 1 275 ? 19.18700 59.00200 62.51200 1.000 16.58357 275 ALA A C 1
ATOM 1945 O O . ALA A 1 275 ? 18.55500 57.92400 62.54400 1.000 16.17562 275 ALA A O 1
ATOM 1947 N N . VAL A 1 276 ? 19.72500 59.45500 61.36700 1.000 15.21761 276 VAL A N 1
ATOM 1948 C CA . VAL A 1 276 ? 19.58300 58.70100 60.12900 1.000 15.94402 276 VAL A CA 1
ATOM 1949 C C . VAL A 1 276 ? 20.25400 57.33800 60.25100 1.000 15.35184 276 VAL A C 1
ATOM 1950 O O . VAL A 1 276 ? 19.67800 56.32700 59.85400 1.000 14.90968 276 VAL A O 1
ATOM 1954 N N . GLU A 1 277 ? 21.46200 57.27300 60.82800 1.000 15.04654 277 GLU A N 1
ATOM 1955 C CA . GLU A 1 277 ? 22.11100 55.96500 60.95700 1.000 14.64386 277 GLU A CA 1
ATOM 1956 C C . GLU A 1 277 ? 21.32800 55.06100 61.87200 1.000 14.47542 277 GLU A C 1
ATOM 1957 O O . GLU A 1 277 ? 21.19000 53.85200 61.58300 1.000 14.95706 277 GLU A O 1
ATOM 1963 N N . GLU A 1 278 ? 20.84100 55.57300 63.00500 1.000 15.03075 278 GLU A N 1
ATOM 1964 C CA . GLU A 1 278 ? 20.08300 54.72200 63.91200 1.000 15.20972 278 GLU A CA 1
ATOM 1965 C C . GLU A 1 278 ? 18.78000 54.25600 63.29200 1.000 13.83587 278 GLU A C 1
ATOM 1966 O O . GLU A 1 278 ? 18.37900 53.09500 63.48000 1.000 15.46501 278 GLU A O 1
ATOM 1972 N N . LEU A 1 279 ? 18.09000 55.10600 62.52800 1.000 14.44647 279 LEU A N 1
ATOM 1973 C CA . LEU A 1 279 ? 16.88600 54.64600 61.84300 1.000 14.61754 279 LEU A CA 1
ATOM 1974 C C . LEU A 1 279 ? 17.21400 53.58000 60.78800 1.000 14.37541 279 LEU A C 1
ATOM 1975 O O . LEU A 1 279 ? 16.45800 52.61800 60.62500 1.000 14.22539 279 LEU A O 1
ATOM 1980 N N . MET A 1 280 ? 18.32600 53.74400 60.06300 1.000 14.44384 280 MET A N 1
ATOM 1981 C CA . MET A 1 280 ? 18.75700 52.73500 59.09200 1.000 13.84377 280 MET A CA 1
ATOM 1982 C C . MET A 1 280 ? 18.93900 51.38600 59.79500 1.000 13.86745 280 MET A C 1
ATOM 1983 O O . MET A 1 280 ? 18.48300 50.33700 59.29300 1.000 14.38594 280 MET A O 1
ATOM 1988 N N . ARG A 1 281 ? 19.64200 51.38500 60.93200 1.000 13.91746 281 ARG A N 1
ATOM 1989 C CA . ARG A 1 281 ? 19.90200 50.16600 61.68600 1.000 13.27528 281 ARG A CA 1
ATOM 1990 C C . ARG A 1 281 ? 18.60200 49.55400 62.19700 1.000 13.52531 281 ARG A C 1
ATOM 1991 O O . ARG A 1 281 ? 18.42200 48.32500 62.14500 1.000 15.26762 281 ARG A O 1
ATOM 1999 N N . TYR A 1 282 ? 17.70700 50.37900 62.72100 1.000 14.27540 282 TYR A N 1
ATOM 2000 C CA . TYR A 1 282 ? 16.53000 49.86300 63.41500 1.000 14.74387 282 TYR A CA 1
ATOM 2001 C C . TYR A 1 282 ? 15.52300 49.30700 62.42500 1.000 15.38869 282 TYR A C 1
ATOM 2002 O O . TYR A 1 282 ? 14.89300 48.25900 62.67600 1.000 15.62556 282 TYR A O 1
ATOM 2011 N N . MET A 1 283 ? 15.39600 49.95300 61.26900 1.000 15.13603 283 MET A N 1
ATOM 2012 C CA . MET A 1 283 ? 14.34600 49.56400 60.32100 1.000 14.67281 283 MET A CA 1
ATOM 2013 C C . MET A 1 283 ? 14.78100 48.42900 59.39600 1.000 14.42541 283 MET A C 1
ATOM 2014 O O . MET A 1 283 ? 13.93200 47.63400 58.98300 1.000 15.50186 283 MET A O 1
ATOM 2019 N N . SER A 1 284 ? 16.04200 48.41600 58.96900 1.000 13.83587 284 SER A N 1
ATOM 2020 C CA . SER A 1 284 ? 16.59200 47.35200 58.10400 1.000 13.80692 284 SER A CA 1
ATOM 2021 C C . SER A 1 284 ? 15.62400 47.00200 56.98500 1.000 13.92272 284 SER A C 1
ATOM 2022 O O . SER A 1 284 ? 15.23000 45.83300 56.80900 1.000 14.02800 284 SER A O 1
ATOM 2025 N N . VAL A 1 285 ? 15.24500 48.00500 56.16900 1.000 13.32528 285 VAL A N 1
ATOM 2026 C CA . VAL A 1 285 ? 14.18800 47.75000 55.18400 1.000 13.89377 285 VAL A CA 1
ATOM 2027 C C . VAL A 1 285 ? 14.62200 46.73900 54.11800 1.000 13.37266 285 VAL A C 1
ATOM 2028 O O . VAL A 1 285 ? 13.75900 45.98600 53.61400 1.000 13.88588 285 VAL A O 1
ATOM 2032 N N . VAL A 1 286 ? 15.90700 46.69900 53.74100 1.000 13.41477 286 VAL A N 1
ATOM 2033 C CA . VAL A 1 286 ? 16.40200 45.62700 52.83500 1.000 14.04116 286 VAL A CA 1
ATOM 2034 C C . VAL A 1 286 ? 16.76500 44.47300 53.76100 1.000 13.77270 286 VAL A C 1
ATOM 2035 O O . VAL A 1 286 ? 17.90900 44.29100 54.17400 1.000 14.37804 286 VAL A O 1
ATOM 2039 N N . HIS A 1 287 ? 15.73000 43.71400 54.16500 1.000 13.91483 287 HIS A N 1
ATOM 2040 C CA . HIS A 1 287 ? 15.86000 42.89500 55.37200 1.000 13.83587 287 HIS A CA 1
ATOM 2041 C C . HIS A 1 287 ? 16.58600 41.58300 55.14700 1.000 13.49636 287 HIS A C 1
ATOM 2042 O O . HIS A 1 287 ? 17.21200 41.09000 56.09700 1.000 13.89903 287 HIS A O 1
ATOM 2049 N N . THR A 1 288 ? 16.56900 41.06600 53.91400 1.000 14.33593 288 THR A N 1
ATOM 2050 C CA . THR A 1 288 ? 17.01800 39.69400 53.62200 1.000 13.87008 288 THR A CA 1
ATOM 2051 C C . THR A 1 288 ? 17.57000 39.69900 52.20800 1.000 13.99641 288 THR A C 1
ATOM 2052 O O . THR A 1 288 ? 17.04600 40.39300 51.33500 1.000 15.05180 288 THR A O 1
ATOM 2056 N N . GLY A 1 289 ? 18.61200 38.88600 51.97400 1.000 13.79113 289 GLY A N 1
ATOM 2057 C CA . GLY A 1 289 ? 19.08300 38.64000 50.62400 1.000 13.86745 289 GLY A CA 1
ATOM 2058 C C . GLY A 1 289 ? 19.73500 37.28500 50.53500 1.000 12.44886 289 GLY A C 1
ATOM 2059 O O . GLY A 1 289 ? 19.63400 36.47400 51.46700 1.000 14.02273 289 GLY A O 1
ATOM 2060 N N . SER A 1 290 ? 20.40700 37.01600 49.41800 1.000 13.58584 290 SER A N 1
ATOM 2061 C CA . SER A 1 290 ? 21.23000 35.79200 49.37700 1.000 13.76744 290 SER A CA 1
ATOM 2062 C C . SER A 1 290 ? 22.39000 35.99200 48.38800 1.000 14.34909 290 SER A C 1
ATOM 2063 O O . SER A 1 290 ? 22.37900 36.93500 47.55900 1.000 14.86494 290 SER A O 1
ATOM 2066 N N . ARG A 1 291 ? 23.38800 35.11800 48.50800 1.000 14.17802 291 ARG A N 1
ATOM 2067 C CA . ARG A 1 291 ? 24.51800 35.02000 47.59500 1.000 13.64374 291 ARG A CA 1
ATOM 2068 C C . ARG A 1 291 ? 24.79800 33.53000 47.37600 1.000 14.27803 291 ARG A C 1
ATOM 2069 O O . ARG A 1 291 ? 24.33600 32.69400 48.14700 1.000 17.58895 291 ARG A O 1
ATOM 2077 N N . ALA A 1 292 ? 25.52300 33.20700 46.31800 1.000 15.13339 292 ALA A N 1
ATOM 2078 C CA . ALA A 1 292 ? 25.88600 31.81400 46.03100 1.000 15.75978 292 ALA A CA 1
ATOM 2079 C C . ALA A 1 292 ? 27.39400 31.68500 46.01100 1.000 14.54385 292 ALA A C 1
ATOM 2080 O O . ALA A 1 292 ? 28.10500 32.48000 45.38500 1.000 15.04391 292 ALA A O 1
ATOM 2082 N N . ALA A 1 293 ? 27.90700 30.61700 46.60500 1.000 15.05707 293 ALA A N 1
ATOM 2083 C CA . ALA A 1 293 ? 29.34800 30.40300 46.58400 1.000 15.03601 293 ALA A CA 1
ATOM 2084 C C . ALA A 1 293 ? 29.83000 30.04400 45.16700 1.000 15.05444 293 ALA A C 1
ATOM 2085 O O . ALA A 1 293 ? 29.30400 29.10600 44.53600 1.000 17.30207 293 ALA A O 1
ATOM 2087 N N . LEU A 1 294 ? 30.85200 30.74400 44.66900 1.000 15.64135 294 LEU A N 1
ATOM 2088 C CA . LEU A 1 294 ? 31.43500 30.44700 43.35700 1.000 15.65451 294 LEU A CA 1
ATOM 2089 C C . LEU A 1 294 ? 32.48700 29.36200 43.46800 1.000 16.93887 294 LEU A C 1
ATOM 2090 O O . LEU A 1 294 ? 32.87700 28.76500 42.45000 1.000 17.76266 294 LEU A O 1
ATOM 2095 N N . GLU A 1 295 ? 32.96200 29.12700 44.68500 1.000 17.96005 295 GLU A N 1
ATOM 2096 C CA . GLU A 1 295 ? 33.93000 28.07600 44.99500 1.000 18.85489 295 GLU A CA 1
ATOM 2097 C C . GLU A 1 295 ? 33.72400 27.75400 46.47000 1.000 18.91543 295 GLU A C 1
ATOM 2098 O O . GLU A 1 295 ? 33.03600 28.49100 47.18300 1.000 19.22073 295 GLU A O 1
ATOM 2104 N N . ASP A 1 296 ? 34.31800 26.65300 46.94300 1.000 19.31284 296 ASP A N 1
ATOM 2105 C CA . ASP A 1 296 ? 34.17600 26.34800 48.36700 1.000 20.37086 296 ASP A CA 1
ATOM 2106 C C . ASP A 1 296 ? 34.73600 27.49300 49.22200 1.000 21.05516 296 ASP A C 1
ATOM 2107 O O . ASP A 1 296 ? 35.84200 27.98900 48.95400 1.000 23.81338 296 ASP A O 1
ATOM 2112 N N . VAL A 1 297 ? 33.98700 27.89700 50.26400 1.000 21.04989 297 VAL A N 1
ATOM 2113 C CA . VAL A 1 297 ? 34.35900 29.03100 51.12300 1.000 20.40771 297 VAL A CA 1
ATOM 2114 C C . VAL A 1 297 ? 34.25000 28.60700 52.57600 1.000 18.61802 297 VAL A C 1
ATOM 2115 O O . VAL A 1 297 ? 33.17500 28.16100 53.00100 1.000 20.40771 297 VAL A O 1
ATOM 2119 N N . GLU A 1 298 ? 35.31900 28.81900 53.36400 1.000 18.23113 298 GLU A N 1
ATOM 2120 C CA . GLU A 1 298 ? 35.16300 28.63400 54.81100 1.000 17.82845 298 GLU A CA 1
ATOM 2121 C C . GLU A 1 298 ? 34.49600 29.85900 55.39600 1.000 18.20218 298 GLU A C 1
ATOM 2122 O O . GLU A 1 298 ? 34.98500 30.97100 55.20400 1.000 21.37098 298 GLU A O 1
ATOM 2128 N N . LEU A 1 299 ? 33.37700 29.65100 56.07700 1.000 18.00479 299 LEU A N 1
ATOM 2129 C CA . LEU A 1 299 ? 32.54900 30.71500 56.64500 1.000 19.42075 299 LEU A CA 1
ATOM 2130 C C . LEU A 1 299 ? 32.12000 30.27900 58.04000 1.000 19.28652 299 LEU A C 1
ATOM 2131 O O . LEU A 1 299 ? 31.44200 29.25100 58.19700 1.000 18.70487 299 LEU A O 1
ATOM 2136 N N . ALA A 1 300 ? 32.52200 31.02300 59.07100 1.000 19.76026 300 ALA A N 1
ATOM 2137 C CA . ALA A 1 300 ? 32.04300 30.77800 60.43400 1.000 20.70511 300 ALA A CA 1
ATOM 2138 C C . ALA A 1 300 ? 32.25000 29.31900 60.86000 1.000 21.34730 300 ALA A C 1
ATOM 2139 O O . ALA A 1 300 ? 31.38200 28.70500 61.48600 1.000 24.90299 300 ALA A O 1
ATOM 2141 N N . GLY A 1 301 ? 33.40100 28.74600 60.48900 1.000 22.36058 301 GLY A N 1
ATOM 2142 C CA . GLY A 1 301 ? 33.76000 27.40300 60.91400 1.000 23.64494 301 GLY A CA 1
ATOM 2143 C C . GLY A 1 301 ? 33.16300 26.28700 60.08200 1.000 22.96065 301 GLY A C 1
ATOM 2144 O O . GLY A 1 301 ? 33.35300 25.11200 60.43200 1.000 25.60044 301 GLY A O 1
ATOM 2145 N N . GLU A 1 302 ? 32.44500 26.60500 59.00300 1.000 21.69471 302 GLU A N 1
ATOM 2146 C CA . GLU A 1 302 ? 31.83900 25.63000 58.09900 1.000 20.98673 302 GLU A CA 1
ATOM 2147 C C . GLU A 1 302 ? 32.39200 25.83400 56.69500 1.000 20.31296 302 GLU A C 1
ATOM 2148 O O . GLU A 1 302 ? 32.77200 26.93000 56.31900 1.000 24.26607 302 GLU A O 1
ATOM 2154 N N . VAL A 1 303 ? 32.42900 24.79200 55.88900 1.000 19.81817 303 VAL A N 1
ATOM 2155 C CA . VAL A 1 303 ? 32.69400 24.95900 54.46300 1.000 18.82068 303 VAL A CA 1
ATOM 2156 C C . VAL A 1 303 ? 31.36300 25.08100 53.73200 1.000 19.26810 303 VAL A C 1
ATOM 2157 O O . VAL A 1 303 ? 30.54200 24.16400 53.75500 1.000 21.97895 303 VAL A O 1
ATOM 2161 N N . VAL A 1 304 ? 31.12600 26.23900 53.13000 1.000 18.14428 304 VAL A N 1
ATOM 2162 C CA . VAL A 1 304 ? 30.02100 26.42100 52.19300 1.000 17.87056 304 VAL A CA 1
ATOM 2163 C C . VAL A 1 304 ? 30.53400 25.96700 50.83300 1.000 18.96543 304 VAL A C 1
ATOM 2164 O O . VAL A 1 304 ? 31.52500 26.50400 50.32200 1.000 19.90765 304 VAL A O 1
ATOM 2168 N N . ARG A 1 305 ? 29.88500 24.94800 50.26300 1.000 18.23377 305 ARG A N 1
ATOM 2169 C CA . ARG A 1 305 ? 30.39100 24.36300 49.04400 1.000 19.35495 305 ARG A CA 1
ATOM 2170 C C . ARG A 1 305 ? 29.95100 25.16100 47.82600 1.000 18.60223 305 ARG A C 1
ATOM 2171 O O . ARG A 1 305 ? 28.88900 25.80300 47.81400 1.000 18.11796 305 ARG A O 1
ATOM 2179 N N . ALA A 1 306 ? 30.78800 25.12100 46.79300 1.000 19.53129 306 ALA A N 1
ATOM 2180 C CA . ALA A 1 306 ? 30.46400 25.77200 45.52600 1.000 18.04690 306 ALA A CA 1
ATOM 2181 C C . ALA A 1 306 ? 29.04100 25.42900 45.08500 1.000 17.82582 306 ALA A C 1
ATOM 2182 O O . ALA A 1 306 ? 28.63100 24.26000 45.12900 1.000 18.97596 306 ALA A O 1
ATOM 2184 N N . GLY A 1 307 ? 28.27100 26.45300 44.70200 1.000 17.42051 307 GLY A N 1
ATOM 2185 C CA . GLY A 1 307 ? 26.91300 26.25800 44.27100 1.000 19.01544 307 GLY A CA 1
ATOM 2186 C C . GLY A 1 307 ? 25.87000 26.37600 45.35900 1.000 18.02321 307 GLY A C 1
ATOM 2187 O O . GLY A 1 307 ? 24.66800 26.45100 45.04200 1.000 19.64972 307 GLY A O 1
ATOM 2188 N N . GLU A 1 308 ? 26.26800 26.35700 46.63700 1.000 17.35471 308 GLU A N 1
ATOM 2189 C CA . GLU A 1 308 ? 25.31300 26.54800 47.71900 1.000 17.47315 308 GLU A CA 1
ATOM 2190 C C . GLU A 1 308 ? 25.01200 28.03800 47.89700 1.000 15.27288 308 GLU A C 1
ATOM 2191 O O . GLU A 1 308 ? 25.92200 28.88600 47.83100 1.000 16.22826 308 GLU A O 1
ATOM 2197 N N . SER A 1 309 ? 23.74300 28.31400 48.19000 1.000 15.70451 309 SER A N 1
ATOM 2198 C CA . SER A 1 309 ? 23.32900 29.67000 48.52900 1.000 15.47817 309 SER A CA 1
ATOM 2199 C C . SER A 1 309 ? 23.38600 29.89900 50.02900 1.000 15.42817 309 SER A C 1
ATOM 2200 O O . SER A 1 309 ? 23.03400 29.02100 50.83900 1.000 16.65463 309 SER A O 1
ATOM 2203 N N . VAL A 1 310 ? 23.80300 31.11300 50.39100 1.000 15.25709 310 VAL A N 1
ATOM 2204 C CA . VAL A 1 310 ? 23.75700 31.61500 51.75700 1.000 14.80177 310 VAL A CA 1
ATOM 2205 C C . VAL A 1 310 ? 22.75400 32.77300 51.78000 1.000 14.07274 310 VAL A C 1
ATOM 2206 O O . VAL A 1 310 ? 23.00100 33.84600 51.18600 1.000 15.35974 310 VAL A O 1
ATOM 2210 N N . ALA A 1 311 ? 21.59000 32.55600 52.39800 1.000 13.92009 311 ALA A N 1
ATOM 2211 C CA . ALA A 1 311 ? 20.68800 33.66900 52.69300 1.000 14.00168 311 ALA A CA 1
ATOM 2212 C C . ALA A 1 311 ? 21.31200 34.46900 53.82800 1.000 13.72270 311 ALA A C 1
ATOM 2213 O O . ALA A 1 311 ? 22.01900 33.93700 54.68000 1.000 15.19919 311 ALA A O 1
ATOM 2215 N N . PHE A 1 312 ? 21.09100 35.77700 53.82500 1.000 13.44372 312 PHE A N 1
ATOM 2216 C CA . PHE A 1 312 ? 21.58800 36.61000 54.91400 1.000 14.02537 312 PHE A CA 1
ATOM 2217 C C . PHE A 1 312 ? 20.48600 37.53100 55.41100 1.000 13.01735 312 PHE A C 1
ATOM 2218 O O . PHE A 1 312 ? 19.65800 38.00500 54.61600 1.000 15.12550 312 PHE A O 1
ATOM 2226 N N . SER A 1 313 ? 20.44100 37.74300 56.71400 1.000 13.88588 313 SER A N 1
ATOM 2227 C CA . SER A 1 313 ? 19.44300 38.61400 57.32000 1.000 14.68071 313 SER A CA 1
ATOM 2228 C C . SER A 1 313 ? 20.12400 39.91000 57.76200 1.000 14.34909 313 SER A C 1
ATOM 2229 O O . SER A 1 313 ? 20.73900 39.96400 58.83900 1.000 14.55964 313 SER A O 1
ATOM 2232 N N . VAL A 1 314 ? 19.93100 40.98900 56.96300 1.000 13.26738 314 VAL A N 1
ATOM 2233 C CA . VAL A 1 314 ? 20.38600 42.31100 57.38800 1.000 14.33330 314 VAL A CA 1
ATOM 2234 C C . VAL A 1 314 ? 19.68300 42.69900 58.67900 1.000 14.58859 314 VAL A C 1
ATOM 2235 O O . VAL A 1 314 ? 20.29400 43.28100 59.58800 1.000 15.15708 314 VAL A O 1
ATOM 2239 N N . GLN A 1 315 ? 18.38100 42.38800 58.78100 1.000 14.05168 315 GLN A N 1
ATOM 2240 C CA . GLN A 1 315 ? 17.63600 42.84500 59.94600 1.000 15.34394 315 GLN A CA 1
ATOM 2241 C C . GLN A 1 315 ? 18.08900 42.13600 61.21400 1.000 15.40448 315 GLN A C 1
ATOM 2242 O O . GLN A 1 315 ? 18.20000 42.76700 62.27400 1.000 16.53883 315 GLN A O 1
ATOM 2248 N N . ALA A 1 316 ? 18.42800 40.82100 61.13300 1.000 14.59912 316 ALA A N 1
ATOM 2249 C CA . ALA A 1 316 ? 18.96000 40.16000 62.32400 1.000 14.75703 316 ALA A CA 1
ATOM 2250 C C . ALA A 1 316 ? 20.33600 40.69300 62.66400 1.000 14.22276 316 ALA A C 1
ATOM 2251 O O . ALA A 1 316 ? 20.67100 40.87000 63.85200 1.000 15.53344 316 ALA A O 1
ATOM 2253 N N . ALA A 1 317 ? 21.15100 40.94100 61.64200 1.000 14.38594 317 ALA A N 1
ATOM 2254 C CA . ALA A 1 317 ? 22.50600 41.44400 61.90300 1.000 13.66216 317 ALA A CA 1
ATOM 2255 C C . ALA A 1 317 ? 22.45700 42.81300 62.59800 1.000 13.93851 317 ALA A C 1
ATOM 2256 O O . ALA A 1 317 ? 23.28800 43.10600 63.48000 1.000 14.32014 317 ALA A O 1
ATOM 2258 N N . ASN A 1 318 ? 21.47300 43.65400 62.23800 1.000 14.07537 318 ASN A N 1
ATOM 2259 C CA . ASN A 1 318 ? 21.38300 45.01000 62.77400 1.000 13.62795 318 ASN A CA 1
ATOM 2260 C C . ASN A 1 318 ? 20.79300 45.02700 64.17500 1.000 13.36213 318 ASN A C 1
ATOM 2261 O O . ASN A 1 318 ? 20.86200 46.07200 64.83200 1.000 14.84915 318 ASN A O 1
ATOM 2266 N N . ARG A 1 319 ? 20.28200 43.87500 64.67600 1.000 13.94378 319 ARG A N 1
ATOM 2267 C CA . ARG A 1 319 ? 19.85800 43.75500 66.07000 1.000 15.63082 319 ARG A CA 1
ATOM 2268 C C . ARG A 1 319 ? 20.79500 42.81900 66.84200 1.000 15.27288 319 ARG A C 1
ATOM 2269 O O . ARG A 1 319 ? 20.41900 42.33800 67.91800 1.000 16.65200 319 ARG A O 1
ATOM 2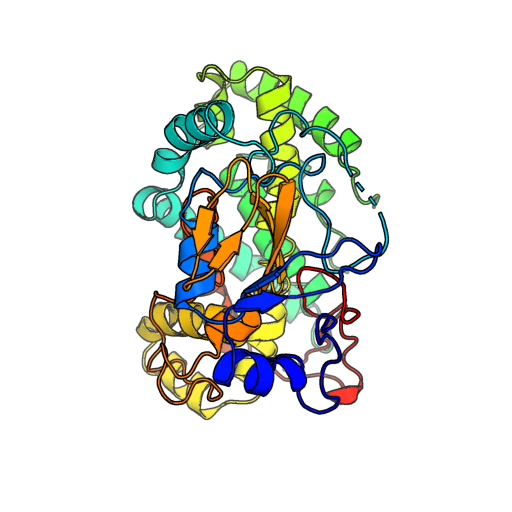277 N N . ASP A 1 320 ? 21.99400 42.55900 66.33500 1.000 15.57292 320 ASP A N 1
ATOM 2278 C CA . ASP A 1 320 ? 22.86000 41.54600 66.96600 1.000 15.04654 320 ASP A CA 1
ATOM 2279 C C . ASP A 1 320 ? 23.49200 42.14200 68.23900 1.000 15.37553 320 ASP A C 1
ATOM 2280 O O . ASP A 1 320 ? 24.26300 43.13600 68.15200 1.000 16.35722 320 ASP A O 1
ATOM 2285 N N . PRO A 1 321 ? 23.21600 41.58600 69.42800 1.000 16.00718 321 PRO A N 1
ATOM 2286 C CA . PRO A 1 321 ? 23.87500 42.09600 70.64200 1.000 18.17060 321 PRO A CA 1
ATOM 2287 C C . PRO A 1 321 ? 25.37100 41.88700 70.65300 1.000 18.31799 321 PRO A C 1
ATOM 2288 O O . PRO A 1 321 ? 26.04400 42.47600 71.50000 1.000 20.08662 321 PRO A O 1
ATOM 2292 N N . ALA A 1 322 ? 25.92700 41.05000 69.75900 1.000 17.19153 322 ALA A N 1
ATOM 2293 C CA . ALA A 1 322 ? 27.37500 40.93500 69.67800 1.000 18.57065 322 ALA A CA 1
ATOM 2294 C C . ALA A 1 322 ? 28.00300 42.21800 69.16000 1.000 18.61539 322 ALA A C 1
ATOM 2295 O O . ALA A 1 322 ? 29.17300 42.48500 69.47300 1.000 19.55761 322 ALA A O 1
ATOM 2297 N N . ARG A 1 323 ? 27.23200 43.01300 68.41600 1.000 18.19955 323 ARG A N 1
ATOM 2298 C CA . ARG A 1 323 ? 27.71500 44.21500 67.75300 1.000 16.99151 323 ARG A CA 1
ATOM 2299 C C . ARG A 1 323 ? 27.17500 45.50800 68.33000 1.000 17.62843 323 ARG A C 1
ATOM 2300 O O . ARG A 1 323 ? 27.89700 46.50000 68.30500 1.000 18.74962 323 ARG A O 1
ATOM 2308 N N . PHE A 1 324 ? 25.97100 45.52800 68.89600 1.000 18.03637 324 PHE A N 1
ATOM 2309 C CA . PHE A 1 324 ? 25.33900 46.77300 69.32700 1.000 19.62867 324 PHE A CA 1
ATOM 2310 C C . PHE A 1 324 ? 24.85000 46.61500 70.75000 1.000 20.40771 324 PHE A C 1
ATOM 2311 O O . PHE A 1 324 ? 24.23900 45.60200 71.09300 1.000 23.12909 324 PHE A O 1
ATOM 2319 N N . ALA A 1 325 ? 25.09000 47.64200 71.57200 1.000 21.08674 325 ALA A N 1
ATOM 2320 C CA . ALA A 1 325 ? 24.48900 47.67300 72.90000 1.000 22.76062 325 ALA A CA 1
ATOM 2321 C C . ALA A 1 325 ? 22.98200 47.89800 72.79100 1.000 21.53942 325 ALA A C 1
ATOM 2322 O O . ALA A 1 325 ? 22.52800 48.71800 71.98900 1.000 22.12634 325 ALA A O 1
ATOM 2324 N N . ASP A 1 326 ? 22.19900 47.20900 73.62500 1.000 24.04762 326 ASP A N 1
ATOM 2325 C CA . ASP A 1 326 ? 20.75600 47.41500 73.68600 1.000 23.86602 326 ASP A CA 1
ATOM 2326 C C . ASP A 1 326 ? 20.17000 47.46900 72.27000 1.000 22.23688 326 ASP A C 1
ATOM 2327 O O . ASP A 1 326 ? 19.52100 48.45100 71.89000 1.000 21.73418 326 ASP A O 1
ATOM 2332 N N . PRO A 1 327 ? 20.37400 46.41100 71.46900 1.000 19.59445 327 PRO A N 1
ATOM 2333 C CA . PRO A 1 327 ? 20.09000 46.51800 70.03800 1.000 18.69961 327 PRO A CA 1
ATOM 2334 C C . PRO A 1 327 ? 18.64000 46.75800 69.74000 1.000 18.66276 327 PRO A C 1
ATOM 2335 O O . PRO A 1 327 ? 18.31100 47.28800 68.66500 1.000 18.73119 327 PRO A O 1
ATOM 2339 N N . ASP A 1 328 ? 17.74600 46.34900 70.63100 1.000 19.81553 328 ASP A N 1
ATOM 2340 C CA . ASP A 1 328 ? 16.33600 46.50000 70.36100 1.000 19.77606 328 ASP A CA 1
ATOM 2341 C C . ASP A 1 328 ? 15.75800 47.80700 70.88200 1.000 20.60773 328 ASP A C 1
ATOM 2342 O O . ASP A 1 328 ? 14.55100 48.00300 70.82100 1.000 22.78168 328 ASP A O 1
ATOM 2347 N N . THR A 1 329 ? 16.60300 48.73500 71.31700 1.000 18.62329 329 THR A N 1
ATOM 2348 C CA . THR A 1 329 ? 16.15300 50.07700 71.66200 1.000 20.32349 329 THR A CA 1
ATOM 2349 C C . THR A 1 329 ? 16.52400 51.03100 70.53000 1.000 19.14703 329 THR A C 1
ATOM 2350 O O . THR A 1 329 ? 17.65800 51.01600 70.04400 1.000 19.07597 329 THR A O 1
ATOM 2354 N N . LEU A 1 330 ? 15.56500 51.85700 70.10100 1.000 18.36010 330 LEU A N 1
ATOM 2355 C CA . LEU A 1 330 ? 15.83300 52.91000 69.12700 1.000 17.18627 330 LEU A CA 1
ATOM 2356 C C . LEU A 1 330 ? 16.31000 54.14000 69.90100 1.000 17.27839 330 LEU A C 1
ATOM 2357 O O . LEU A 1 330 ? 15.57600 54.65200 70.74700 1.000 20.28401 330 LEU A O 1
ATOM 2362 N N . ASP A 1 331 ? 17.55400 54.55400 69.68600 1.000 16.77833 331 ASP A N 1
ATOM 2363 C CA . ASP A 1 331 ? 18.06000 55.73900 70.40400 1.000 19.18914 331 ASP A CA 1
ATOM 2364 C C . ASP A 1 331 ? 18.93700 56.52900 69.44700 1.000 17.70739 331 ASP A C 1
ATOM 2365 O O . ASP A 1 331 ? 20.09300 56.17300 69.20700 1.000 18.56802 331 ASP A O 1
ATOM 2370 N N . ILE A 1 332 ? 18.37600 57.61900 68.91500 1.000 18.34957 332 ILE A N 1
ATOM 2371 C CA . ILE A 1 332 ? 19.10800 58.39100 67.92200 1.000 18.44958 332 ILE A CA 1
ATOM 2372 C C . ILE A 1 332 ? 20.37700 59.02000 68.50900 1.000 19.84185 332 ILE A C 1
ATOM 2373 O O . ILE A 1 332 ? 21.29900 59.33600 67.76700 1.000 20.67353 332 ILE A O 1
ATOM 2378 N N . ARG A 1 333 ? 20.46100 59.16800 69.84200 1.000 20.18663 333 ARG A N 1
ATOM 2379 C CA . ARG A 1 333 ? 21.62300 59.78800 70.44100 1.000 23.69231 333 ARG A CA 1
ATOM 2380 C C . ARG A 1 333 ? 22.87100 58.94000 70.29300 1.000 22.76062 333 ARG A C 1
ATOM 2381 O O . ARG A 1 333 ? 23.97800 59.47600 70.44700 1.000 25.61886 333 ARG A O 1
ATOM 2389 N N . ARG A 1 334 ? 22.73000 57.62600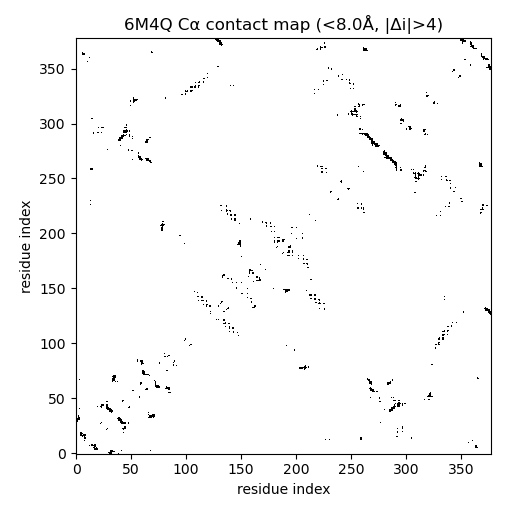 70.06800 1.000 21.53416 334 ARG A N 1
ATOM 2390 C CA . ARG A 1 334 ? 23.88900 56.75300 69.89200 1.000 22.91854 334 ARG A CA 1
ATOM 2391 C C . ARG A 1 334 ? 24.04200 56.32300 68.44100 1.000 24.03446 334 ARG A C 1
ATOM 2392 O O . ARG A 1 334 ? 24.84200 55.42900 68.15700 1.000 25.47937 334 ARG A O 1
ATOM 2400 N N . GLY A 1 335 ? 23.28600 56.92100 67.51600 1.000 22.28162 335 GLY A N 1
ATOM 2401 C CA . GLY A 1 335 ? 23.35000 56.48300 66.12600 1.000 23.35543 335 GLY A CA 1
ATOM 2402 C C . GLY A 1 335 ? 24.76300 56.59900 65.58800 1.000 23.90287 335 GLY A C 1
ATOM 2403 O O . GLY A 1 335 ? 25.48800 57.55600 65.88500 1.000 24.07394 335 GLY A O 1
ATOM 2404 N N . ALA A 1 336 ? 25.16300 55.61600 64.78400 1.000 22.88959 336 ALA A N 1
ATOM 2405 C CA . ALA A 1 336 ? 26.51900 55.60000 64.24700 1.000 22.31583 336 ALA A CA 1
ATOM 2406 C C . ALA A 1 336 ? 26.54300 54.71100 63.02800 1.000 20.63142 336 ALA A C 1
ATOM 2407 O O . ALA A 1 336 ? 25.68700 53.82900 62.86300 1.000 21.70523 336 ALA A O 1
ATOM 2409 N N . VAL A 1 337 ? 27.53900 54.94600 62.16800 1.000 21.32361 337 VAL A N 1
ATOM 2410 C CA . VAL A 1 337 ? 27.79000 53.95600 61.11300 1.000 22.24740 337 VAL A CA 1
ATOM 2411 C C . VAL A 1 337 ? 28.16800 52.61500 61.76000 1.000 22.37900 337 VAL A C 1
ATOM 2412 O O . VAL A 1 337 ? 28.58800 52.54700 62.93600 1.000 23.48439 337 VAL A O 1
ATOM 2416 N N . GLY A 1 338 ? 28.01300 51.52700 60.97600 1.000 21.92631 338 GLY A N 1
ATOM 2417 C CA . GLY A 1 338 ? 28.41100 50.16200 61.37500 1.000 19.52076 338 GLY A CA 1
ATOM 2418 C C . GLY A 1 338 ? 27.28000 49.15900 61.10800 1.000 16.20457 338 GLY A C 1
ATOM 2419 O O . GLY A 1 338 ? 27.48500 47.93700 60.98800 1.000 17.49947 338 GLY A O 1
ATOM 2420 N N . HIS A 1 339 ? 26.06800 49.63600 61.08000 1.000 15.80453 339 HIS A N 1
ATOM 2421 C CA . HIS A 1 339 ? 24.94300 48.83000 60.68700 1.000 14.97022 339 HIS A CA 1
ATOM 2422 C C . HIS A 1 339 ? 25.10000 48.42800 59.22800 1.000 14.14117 339 HIS A C 1
ATOM 2423 O O . HIS A 1 339 ? 25.90000 48.99200 58.45700 1.000 14.27013 339 HIS A O 1
ATOM 2430 N N . LEU A 1 340 ? 24.32900 47.42500 58.83800 1.000 14.13854 340 LEU A N 1
ATOM 2431 C CA . LEU A 1 340 ? 24.35600 46.86800 57.48600 1.000 13.79639 340 LEU A CA 1
ATOM 2432 C C . LEU A 1 340 ? 23.15100 47.28500 56.64700 1.000 12.75679 340 LEU A C 1
ATOM 2433 O O . LEU A 1 340 ? 22.84200 46.65700 55.63400 1.000 13.80429 340 LEU A O 1
ATOM 2438 N N . GLY A 1 341 ? 22.45400 48.37500 57.02200 1.000 13.50162 341 GLY A N 1
ATOM 2439 C CA . GLY A 1 341 ? 21.28600 48.79400 56.26900 1.000 14.22276 341 GLY A CA 1
ATOM 2440 C C . GLY A 1 341 ? 21.56400 49.23400 54.83400 1.000 13.68585 341 GLY A C 1
ATOM 2441 O O . GLY A 1 341 ? 20.64500 49.18800 53.99000 1.000 14.02010 341 GLY A O 1
ATOM 2442 N N . PHE A 1 342 ? 22.79900 49.67200 54.54700 1.000 13.57531 342 PHE A N 1
ATOM 2443 C CA . PHE A 1 342 ? 23.23800 49.94500 53.18100 1.000 13.78850 342 PHE A CA 1
ATOM 2444 C C . PHE A 1 342 ? 24.10200 48.81500 52.65600 1.000 13.41740 342 PHE A C 1
ATOM 2445 O O . PHE A 1 342 ? 24.87600 49.00700 51.71800 1.000 14.59912 342 PHE A O 1
ATOM 2453 N N . GLY A 1 343 ? 23.95100 47.61300 53.23600 1.000 12.98577 343 GLY A N 1
ATOM 2454 C CA . GLY A 1 343 ? 24.82800 46.55700 52.77900 1.000 13.32002 343 GLY A CA 1
ATOM 2455 C C . GLY A 1 343 ? 26.25800 46.78200 53.21700 1.000 14.42015 343 GLY A C 1
ATOM 2456 O O . GLY A 1 343 ? 26.54000 47.48900 54.17900 1.000 15.62556 343 GLY A O 1
ATOM 2457 N N . TYR A 1 344 ? 27.18400 46.13300 52.52300 1.000 14.19118 344 TYR A N 1
ATOM 2458 C CA . TYR A 1 344 ? 28.57300 46.08000 52.95800 1.000 15.44396 344 TYR A CA 1
ATOM 2459 C C . TYR A 1 344 ? 29.40300 45.47600 51.84100 1.000 14.95179 344 TYR A C 1
ATOM 2460 O O . TYR A 1 344 ? 28.89900 44.66800 51.05600 1.000 14.97548 344 TYR A O 1
ATOM 2469 N N . GLY A 1 345 ? 30.68100 45.83700 51.79200 1.000 16.34406 345 GLY A N 1
ATOM 2470 C CA . GLY A 1 345 ? 31.55600 45.04700 50.93700 1.000 15.09128 345 GLY A CA 1
ATOM 2471 C C . GLY A 1 345 ? 31.29200 45.24900 49.44900 1.000 15.14129 345 GLY A C 1
ATOM 2472 O O . GLY A 1 345 ? 31.19100 46.38000 48.94000 1.000 16.25721 345 GLY A O 1
ATOM 2473 N N . VAL A 1 346 ? 31.29900 44.12000 48.72800 1.000 14.97022 346 VAL A N 1
ATOM 2474 C CA . VAL A 1 346 ? 31.34800 44.13700 47.26600 1.000 15.00443 346 VAL A CA 1
ATOM 2475 C C . VAL A 1 346 ? 30.27600 45.06200 46.70600 1.000 15.67293 346 VAL A C 1
ATOM 2476 O O . VAL A 1 346 ? 30.55700 45.94500 45.86300 1.000 15.31236 346 VAL A O 1
ATOM 2480 N N . HIS A 1 347 ? 29.02600 44.82400 47.10900 1.000 14.62544 347 HIS A N 1
ATOM 2481 C CA . HIS A 1 347 ? 27.88700 45.56300 46.59600 1.000 14.84652 347 HIS A CA 1
ATOM 2482 C C . HIS A 1 347 ? 27.32700 46.55200 47.63300 1.000 14.14906 347 HIS A C 1
ATOM 2483 O O . HIS A 1 347 ? 26.10900 46.79000 47.69000 1.000 15.15708 347 HIS A O 1
ATOM 2490 N N . GLN A 1 348 ? 28.21000 47.20700 48.41900 1.000 14.93863 348 GLN A N 1
ATOM 2491 C CA . GLN A 1 348 ? 27.70200 48.24000 49.33500 1.000 14.49647 348 GLN A CA 1
ATOM 2492 C C . GLN A 1 348 ? 26.92000 49.28900 48.54100 1.000 14.02800 348 GLN A C 1
ATOM 2493 O O . GLN A 1 348 ? 27.33400 49.67800 47.44900 1.000 15.59924 348 GLN A O 1
ATOM 2499 N N . CYS A 1 349 ? 25.81500 49.75000 49.09000 1.000 14.20697 349 CYS A N 1
ATOM 2500 C CA . CYS A 1 349 ? 24.91500 50.63100 48.34400 1.000 13.93325 349 CYS A CA 1
ATOM 2501 C C . CYS A 1 349 ? 25.67800 51.76300 47.70200 1.000 13.84903 349 CYS A C 1
ATOM 2502 O O . CYS A 1 349 ? 26.29400 52.59000 48.39600 1.000 15.62293 349 CYS A O 1
ATOM 2505 N N . LEU A 1 350 ? 25.56500 51.88400 46.38000 1.000 14.48595 350 LEU A N 1
ATOM 2506 C CA . LEU A 1 350 ? 26.28800 52.95100 45.69600 1.000 14.94653 350 LEU A CA 1
ATOM 2507 C C . LEU A 1 350 ? 25.76000 54.33100 46.09400 1.000 13.53847 350 LEU A C 1
ATOM 2508 O O . LEU A 1 350 ? 26.53400 55.30900 46.14500 1.000 15.25972 350 LEU A O 1
ATOM 2513 N N . GLY A 1 351 ? 24.46100 54.43500 46.30100 1.000 14.33067 351 GLY A N 1
ATOM 2514 C CA . GLY A 1 351 ? 23.77600 55.68500 46.53900 1.000 14.90705 351 GLY A CA 1
ATOM 2515 C C . GLY A 1 351 ? 23.71300 56.06300 47.99000 1.000 14.76230 351 GLY A C 1
ATOM 2516 O O . GLY A 1 351 ? 23.02300 57.04800 48.30200 1.000 15.59134 351 GLY A O 1
ATOM 2517 N N . MET A 1 352 ? 24.43300 55.37500 48.89200 1.000 14.55701 352 MET A N 1
ATOM 2518 C CA . MET A 1 352 ? 24.21200 55.57200 50.33300 1.000 14.23855 352 MET A CA 1
ATOM 2519 C C . MET A 1 352 ? 24.46800 57.02000 50.76300 1.000 13.90430 352 MET A C 1
ATOM 2520 O O . MET A 1 352 ? 23.83100 57.49800 51.71700 1.000 14.12275 352 MET A O 1
ATOM 2525 N N . GLN A 1 353 ? 25.46800 57.68800 50.17700 1.000 15.44396 353 GLN A N 1
ATOM 2526 C CA . GLN A 1 353 ? 25.74900 59.07000 50.59700 1.000 15.37553 353 GLN A CA 1
ATOM 2527 C C . GLN A 1 353 ? 24.65600 60.03100 50.14600 1.000 14.80967 353 GLN A C 1
ATOM 2528 O O . GLN A 1 353 ? 24.27800 60.94200 50.90000 1.000 15.71767 353 GLN A O 1
ATOM 2534 N N . LEU A 1 354 ? 24.12100 59.82700 48.93800 1.000 14.33330 354 LEU A N 1
ATOM 2535 C CA . LEU A 1 354 ? 22.95400 60.59900 48.51200 1.000 15.19393 354 LEU A CA 1
ATOM 2536 C C . LEU A 1 354 ? 21.76300 60.32800 49.42100 1.000 14.38857 354 LEU A C 1
ATOM 2537 O O . LEU A 1 354 ? 21.02100 61.25000 49.80700 1.000 14.69124 354 LEU A O 1
ATOM 2542 N N . ALA A 1 355 ? 21.50500 59.03800 49.72700 1.000 14.19907 355 ALA A N 1
ATOM 2543 C CA . ALA A 1 355 ? 20.40300 58.69400 50.61400 1.000 13.71217 355 ALA A CA 1
ATOM 2544 C C . ALA A 1 355 ? 20.55300 59.40200 51.95800 1.000 13.57268 355 ALA A C 1
ATOM 2545 O O . ALA A 1 355 ? 19.57900 59.94500 52.50300 1.000 13.97273 355 ALA A O 1
ATOM 2547 N N . ARG A 1 356 ? 21.78300 59.38100 52.51600 1.000 13.72270 356 ARG A N 1
ATOM 2548 C CA . ARG A 1 356 ? 22.04100 60.11100 53.75100 1.000 15.08602 356 ARG A CA 1
ATOM 2549 C C . ARG A 1 356 ? 21.72600 61.60300 53.59600 1.000 14.13854 356 ARG A C 1
ATOM 2550 O O . ARG A 1 356 ? 21.07300 62.18300 54.46000 1.000 15.70978 356 ARG A O 1
ATOM 2558 N N . VAL A 1 357 ? 22.22300 62.25100 52.53300 1.000 14.56227 357 VAL A N 1
ATOM 2559 C CA . VAL A 1 357 ? 21.97100 63.69600 52.37100 1.000 14.85704 357 VAL A CA 1
ATOM 2560 C C . VAL A 1 357 ? 20.46900 63.96300 52.39400 1.000 15.14129 357 VAL A C 1
ATOM 2561 O O . VAL A 1 357 ? 19.99100 64.87000 53.09600 1.000 16.18615 357 VAL A O 1
ATOM 2565 N N . GLU A 1 358 ? 19.68100 63.16600 51.64100 1.000 14.48068 358 GLU A N 1
ATOM 2566 C CA . GLU A 1 358 ? 18.26300 63.46600 51.56700 1.000 14.93863 358 GLU A CA 1
ATOM 2567 C C . GLU A 1 358 ? 17.54100 63.16200 52.86900 1.000 14.41752 358 GLU A C 1
ATOM 2568 O O . GLU A 1 358 ? 16.66300 63.92400 53.26400 1.000 15.54923 358 GLU A O 1
ATOM 2574 N N . MET A 1 359 ? 17.88100 62.05900 53.56500 1.000 14.37278 359 MET A N 1
ATOM 2575 C CA . MET A 1 359 ? 17.22200 61.78700 54.83500 1.000 13.94115 359 MET A CA 1
ATOM 2576 C C . MET A 1 359 ? 17.63600 62.76300 55.93800 1.000 14.42805 359 MET A C 1
ATOM 2577 O O . MET A 1 359 ? 16.79600 63.12100 56.78600 1.000 15.23604 359 MET A O 1
ATOM 2582 N N . ARG A 1 360 ? 18.90300 63.21000 55.92700 1.000 14.13064 360 ARG A N 1
ATOM 2583 C CA . ARG A 1 360 ? 19.33700 64.19200 56.92500 1.000 14.69650 360 ARG A CA 1
ATOM 2584 C C . ARG A 1 360 ? 18.59200 65.52600 56.77400 1.000 13.73059 360 ARG A C 1
ATOM 2585 O O . ARG A 1 360 ? 18.30800 66.18200 57.77700 1.000 16.69147 360 ARG A O 1
ATOM 2593 N N . VAL A 1 361 ? 18.20100 65.87900 55.55400 1.000 14.48332 361 VAL A N 1
ATOM 2594 C CA . VAL A 1 361 ? 17.36300 67.06400 55.34600 1.000 14.34646 361 VAL A CA 1
ATOM 2595 C C . VAL A 1 361 ? 15.93700 66.75800 55.75700 1.000 14.47542 361 VAL A C 1
ATOM 2596 O O . VAL A 1 361 ? 15.28300 67.52800 56.47100 1.000 15.79137 361 VAL A O 1
ATOM 2600 N N . ALA A 1 362 ? 15.40000 65.63700 55.27500 1.000 14.69913 362 ALA A N 1
ATOM 2601 C CA . ALA A 1 362 ? 13.95400 65.39500 55.31500 1.000 15.13339 362 ALA A CA 1
ATOM 2602 C C . ALA A 1 362 ? 13.41700 65.18800 56.72800 1.000 15.01496 362 ALA A C 1
ATOM 2603 O O . ALA A 1 362 ? 12.37800 65.74600 57.08600 1.000 16.05456 362 ALA A O 1
ATOM 2605 N N . PHE A 1 363 ? 14.04400 64.30600 57.52800 1.000 15.53871 363 PHE A N 1
ATOM 2606 C CA . PHE A 1 363 ? 13.45900 64.01800 58.83900 1.000 16.74674 363 PHE A CA 1
ATOM 2607 C C . PHE A 1 363 ? 13.32600 65.26300 59.71700 1.000 16.63094 363 PHE A C 1
ATOM 2608 O O . PHE A 1 363 ? 12.21100 65.53600 60.21000 1.000 16.89413 363 PHE A O 1
ATOM 2616 N N . PRO A 1 364 ? 14.37900 66.07800 59.92100 1.000 16.27564 364 PRO A N 1
ATOM 2617 C CA . PRO A 1 364 ? 14.18300 67.25300 60.78500 1.000 17.42841 364 PRO A CA 1
ATOM 2618 C C . PRO A 1 364 ? 13.24700 68.26800 60.14900 1.000 16.04403 364 PRO A C 1
ATOM 2619 O O . PRO A 1 364 ? 12.48700 68.92300 60.87600 1.000 17.73371 364 PRO A O 1
ATOM 2623 N N . ALA A 1 365 ? 13.24000 68.38400 58.79700 1.000 16.31511 365 ALA A N 1
ATOM 2624 C CA . ALA A 1 365 ? 12.36700 69.39600 58.16900 1.000 16.75464 365 ALA A CA 1
ATOM 2625 C C . ALA A 1 365 ? 10.88900 69.05700 58.35000 1.000 15.96770 365 ALA A C 1
ATOM 2626 O O . ALA A 1 365 ? 10.05100 69.95400 58.53300 1.000 16.75990 365 ALA A O 1
ATOM 2628 N N . LEU A 1 366 ? 10.53900 67.76600 58.29800 1.000 16.39670 366 LEU A N 1
ATOM 2629 C CA . LEU A 1 366 ? 9.14900 67.35500 58.45200 1.000 16.59146 366 LEU A CA 1
ATOM 2630 C C . LEU A 1 366 ? 8.62300 67.81900 59.79000 1.000 16.75201 366 LEU A C 1
ATOM 2631 O O . LEU A 1 366 ? 7.55300 68.45700 59.86200 1.000 16.86518 366 LEU A O 1
ATOM 2636 N N . PHE A 1 367 ? 9.42100 67.61600 60.85600 1.000 16.52040 367 PHE A N 1
ATOM 2637 C CA . PHE A 1 367 ? 8.96600 67.96700 62.20200 1.000 16.97046 367 PHE A CA 1
ATOM 2638 C C . PHE A 1 367 ? 9.14800 69.44200 62.50100 1.000 16.33880 367 PHE A C 1
ATOM 2639 O O . PHE A 1 367 ? 8.40400 69.98500 63.33400 1.000 17.91267 367 PHE A O 1
ATOM 2647 N N . ALA A 1 368 ? 10.06100 70.10900 61.81000 1.000 16.47040 368 ALA A N 1
ATOM 2648 C CA . ALA A 1 368 ? 10.13900 71.56600 61.98500 1.000 16.92571 368 ALA A CA 1
ATOM 2649 C C . ALA A 1 368 ? 8.90400 72.24100 61.40300 1.000 16.48356 368 ALA A C 1
ATOM 2650 O O . ALA A 1 368 ? 8.41900 73.25100 61.94400 1.000 18.34957 368 ALA A O 1
ATOM 2652 N N . ARG A 1 369 ? 8.37000 71.71200 60.29300 1.000 16.73622 369 ARG A N 1
ATOM 2653 C CA . ARG A 1 369 ? 7.21300 72.32500 59.65400 1.000 16.76780 369 ARG A CA 1
ATOM 2654 C C . ARG A 1 369 ? 5.92000 71.88700 60.32500 1.000 16.92835 369 ARG A C 1
ATOM 2655 O O . ARG A 1 369 ? 5.01200 72.69400 60.52400 1.000 18.12586 369 ARG A O 1
ATOM 2663 N N . PHE A 1 370 ? 5.85500 70.62400 60.77500 1.000 16.54146 370 PHE A N 1
ATOM 2664 C CA . PHE A 1 370 ? 4.66500 70.02500 61.38400 1.000 17.58106 370 PHE A CA 1
ATOM 2665 C C . PHE A 1 370 ? 5.04600 69.41100 62.73400 1.000 17.69686 370 PHE A C 1
ATOM 2666 O O . PHE A 1 370 ? 5.15700 68.17500 62.86400 1.000 17.52315 370 PHE A O 1
ATOM 2674 N N . PRO A 1 371 ? 5.24900 70.22500 63.77000 1.000 18.02848 371 PRO A N 1
ATOM 2675 C CA . PRO A 1 371 ? 5.76300 69.65500 65.03100 1.000 18.80225 371 PRO A CA 1
ATOM 2676 C C . PRO A 1 371 ? 4.82900 68.62500 65.64000 1.000 19.13124 371 PRO A C 1
ATOM 2677 O O . PRO A 1 371 ? 5.31700 67.70800 66.32700 1.000 19.62867 371 PRO A O 1
ATOM 2681 N N . ALA A 1 372 ? 3.52000 68.73900 65.41400 1.000 18.79699 372 ALA A N 1
ATOM 2682 C CA . ALA A 1 372 ? 2.53700 67.81400 65.97400 1.000 18.47590 372 ALA A CA 1
ATOM 2683 C C . ALA A 1 372 ? 2.14200 66.71300 64.98700 1.000 17.63369 372 ALA A C 1
ATOM 2684 O O . ALA A 1 372 ? 1.09800 66.06600 65.15200 1.000 18.60486 372 ALA A O 1
ATOM 2686 N N . LEU A 1 373 ? 2.99200 66.45100 63.99200 1.000 18.35220 373 LEU A N 1
ATOM 2687 C CA . LEU A 1 373 ? 2.74900 65.35900 63.05400 1.000 17.41788 373 LEU A CA 1
ATOM 2688 C C . LEU A 1 373 ? 2.44700 64.06600 63.80800 1.000 17.36524 373 LEU A C 1
ATOM 2689 O O . LEU A 1 373 ? 3.17200 63.67200 64.73600 1.000 19.07334 373 LEU A O 1
ATOM 2694 N N . ARG A 1 374 ? 1.39000 63.37900 63.37600 1.000 17.83635 374 ARG A N 1
ATOM 2695 C CA . ARG A 1 374 ? 0.97400 62.16100 64.05500 1.000 18.52064 374 ARG A CA 1
ATOM 2696 C C . ARG A 1 374 ? 0.15000 61.32300 63.08800 1.000 17.50210 374 ARG A C 1
ATOM 2697 O O . ARG A 1 374 ? -0.29200 61.79800 62.04700 1.000 17.73107 374 ARG A O 1
ATOM 2705 N N . LEU A 1 375 ? -0.05700 60.05100 63.42700 1.000 17.96531 375 LEU A N 1
ATOM 2706 C CA . LEU A 1 375 ? -0.88700 59.21700 62.55500 1.000 18.03374 375 LEU A CA 1
ATOM 2707 C C . LEU A 1 375 ? -2.32000 59.73500 62.53400 1.000 18.51538 375 LEU A C 1
ATOM 2708 O O . LEU A 1 375 ? -2.84300 60.26600 63.53500 1.000 19.28126 375 LEU A O 1
ATOM 2713 N N . ALA A 1 376 ? -2.97100 59.55300 61.38700 1.000 18.91543 376 ALA A N 1
ATOM 2714 C CA . ALA A 1 376 ? -4.35900 59.97100 61.21300 1.000 19.16809 376 ALA A CA 1
ATOM 2715 C C . ALA A 1 376 ? -5.33300 58.81200 61.37900 1.000 20.03398 376 ALA A C 1
ATOM 2716 O O . ALA A 1 376 ? -6.54200 59.00100 61.22000 1.000 19.72605 376 ALA A O 1
ATOM 2718 N N . VAL A 1 377 ? -4.82400 57.62400 61.67800 1.000 19.53918 377 VAL A N 1
ATOM 2719 C CA . VAL A 1 377 ? -5.62400 56.41600 61.86400 1.000 21.11832 377 VAL A CA 1
ATOM 2720 C C . VAL A 1 377 ? -5.00900 55.62900 63.00200 1.000 22.77115 377 VAL A C 1
ATOM 2721 O O . VAL A 1 377 ? -3.82800 55.80900 63.33600 1.000 22.98170 377 VAL A O 1
ATOM 2725 N N . PRO A 1 378 ? -5.77300 54.68100 63.56900 1.000 24.32923 378 PRO A N 1
ATOM 2726 C CA . PRO A 1 378 ? -5.19000 53.75200 64.54300 1.000 25.78467 378 PRO A CA 1
ATOM 2727 C C . PRO A 1 378 ? -3.99200 53.03200 63.93300 1.000 28.46131 378 PRO A C 1
ATOM 2728 O O . PRO A 1 378 ? -3.99100 52.69700 62.74800 1.000 26.75584 378 PRO A O 1
ATOM 2732 N N . ALA A 1 379 ? -2.93900 52.85800 64.74200 1.000 30.27995 379 ALA A N 1
ATOM 2733 C CA . ALA A 1 379 ? -1.70800 52.24200 64.25400 1.000 31.32744 379 ALA A CA 1
ATOM 2734 C C . ALA A 1 379 ? -1.95000 50.88100 63.59800 1.000 31.70643 379 ALA A C 1
ATOM 2735 O O . ALA A 1 379 ? -1.30000 50.55000 62.59800 1.000 32.00647 379 ALA A O 1
ATOM 2737 N N . GLY A 1 380 ? -2.92900 50.12100 64.09200 1.000 33.24346 380 GLY A N 1
ATOM 2738 C CA . GLY A 1 380 ? -3.22600 48.80700 63.54000 1.000 33.04344 380 GLY A CA 1
ATOM 2739 C C . GLY A 1 380 ? -3.87700 48.84700 62.17800 1.000 33.36716 380 GLY A C 1
ATOM 2740 O O . GLY A 1 380 ? -3.97400 47.80800 61.51800 1.000 34.62257 380 GLY A O 1
ATOM 2741 N N . ASP A 1 381 ? -4.32000 50.01700 61.74700 1.000 32.08279 381 ASP A N 1
ATOM 2742 C CA . ASP A 1 381 ? -4.91100 50.22100 60.43900 1.000 29.45616 381 ASP A CA 1
ATOM 2743 C C . ASP A 1 381 ? -3.88400 50.65400 59.39300 1.000 27.42697 381 ASP A C 1
ATOM 2744 O O . ASP A 1 381 ? -4.24800 50.79900 58.22200 1.000 28.64028 381 ASP A O 1
ATOM 2749 N N . VAL A 1 382 ? -2.62800 50.89100 59.77400 1.000 25.82941 382 VAL A N 1
ATOM 2750 C CA . VAL A 1 382 ? -1.61200 51.26600 58.77900 1.000 23.25279 382 VAL A CA 1
ATOM 2751 C C . VAL A 1 382 ? -1.34800 50.03000 57.92800 1.000 23.46860 382 VAL A C 1
ATOM 2752 O O . VAL A 1 382 ? -1.08000 48.95600 58.48300 1.000 23.88971 382 VAL A O 1
ATOM 2756 N N . PRO A 1 383 ? -1.48000 50.09700 56.61400 1.000 22.11844 383 PRO A N 1
ATOM 2757 C CA . PRO A 1 383 ? -1.31300 48.88600 55.78800 1.000 21.28413 383 PRO A CA 1
ATOM 2758 C C . PRO A 1 383 ? 0.15600 48.54900 55.58800 1.000 19.62077 383 PRO A C 1
ATOM 2759 O O . PRO A 1 383 ? 0.88200 49.22900 54.85200 1.000 20.68406 383 PRO A O 1
ATOM 2763 N N . MET A 1 384 ? 0.59900 47.48500 56.24000 1.000 19.42075 384 MET A N 1
ATOM 2764 C CA . MET A 1 384 ? 1.99400 47.06300 56.14200 1.000 18.21797 384 MET A CA 1
ATOM 2765 C C . MET A 1 384 ? 2.24200 46.28200 54.84900 1.000 18.24166 384 MET A C 1
ATOM 2766 O O . MET A 1 384 ? 1.35800 45.56700 54.34200 1.000 20.64458 384 MET A O 1
ATOM 2771 N N . ARG A 1 385 ? 3.46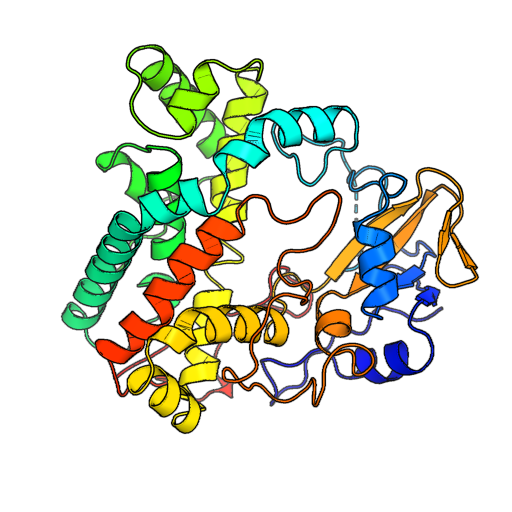100 46.37700 54.33700 1.000 17.45209 385 ARG A N 1
ATOM 2772 C CA . ARG A 1 385 ? 3.82700 45.45500 53.25900 1.000 17.09415 385 ARG A CA 1
ATOM 2773 C C . ARG A 1 385 ? 3.86200 44.02700 53.78900 1.000 17.71265 385 ARG A C 1
ATOM 2774 O O . ARG A 1 385 ? 4.26300 43.78100 54.92500 1.000 19.31547 385 ARG A O 1
ATOM 2782 N N . ASP A 1 386 ? 3.45900 43.08300 52.94100 1.000 17.38103 386 ASP A N 1
ATOM 2783 C CA . ASP A 1 386 ? 3.50900 41.65500 53.25900 1.000 17.72844 386 ASP A CA 1
ATOM 2784 C C . ASP A 1 386 ? 4.91700 41.25000 53.68900 1.000 17.29418 386 ASP A C 1
ATOM 2785 O O . ASP A 1 386 ? 5.92500 41.81700 53.23200 1.000 17.71528 386 ASP A O 1
ATOM 2790 N N . ASP A 1 387 ? 4.96800 40.23500 54.57300 1.000 18.92069 387 ASP A N 1
ATOM 2791 C CA . ASP A 1 387 ? 6.20900 39.82300 55.24500 1.000 20.06556 387 ASP A CA 1
ATOM 2792 C C . ASP A 1 387 ? 7.35100 39.49000 54.28900 1.000 20.65511 387 ASP A C 1
ATOM 2793 O O . ASP A 1 387 ? 8.52700 39.59200 54.67400 1.000 21.66049 387 ASP A O 1
ATOM 2798 N N . LEU A 1 388 ? 7.05600 39.05600 53.05700 1.000 18.71540 388 LEU A N 1
ATOM 2799 C CA . LEU A 1 388 ? 8.10500 38.61600 52.14700 1.000 19.62867 388 LEU A CA 1
ATOM 2800 C C . LEU A 1 388 ? 8.56500 39.67500 51.15900 1.000 19.96555 388 LEU A C 1
ATOM 2801 O O . LEU A 1 388 ? 9.56300 39.45100 50.46800 1.000 22.74483 388 LEU A O 1
ATOM 2806 N N . VAL A 1 389 ? 7.86800 40.82100 51.09300 1.000 18.47853 389 VAL A N 1
ATOM 2807 C CA . VAL A 1 389 ? 8.24100 41.86500 50.15400 1.000 17.32313 389 VAL A CA 1
ATOM 2808 C C . VAL A 1 389 ? 9.53600 42.53400 50.60900 1.000 17.21259 389 VAL A C 1
ATOM 2809 O O . VAL A 1 389 ? 9.77000 42.74600 51.80600 1.000 17.32050 389 VAL A O 1
ATOM 2813 N N . ILE A 1 390 ? 10.38900 42.87200 49.65400 1.000 17.69423 390 ILE A N 1
ATOM 2814 C CA . ILE A 1 390 ? 11.57700 43.65700 49.93500 1.000 18.26272 390 ILE A CA 1
ATOM 2815 C C . ILE A 1 390 ? 11.63500 44.85900 48.99600 1.000 17.44683 390 ILE A C 1
ATOM 2816 O O . ILE A 1 390 ? 11.40700 44.71400 47.79400 1.000 20.40771 390 ILE A O 1
ATOM 2821 N N . PRO A 1 391 ? 11.85300 46.08600 49.49700 1.000 16.74938 391 PRO A N 1
ATOM 2822 C CA . PRO A 1 391 ? 12.03600 46.42400 50.91300 1.000 15.30710 391 PRO A CA 1
ATOM 2823 C C . PRO A 1 391 ? 10.75500 46.34000 51.73500 1.000 15.17550 391 PRO A C 1
ATOM 2824 O O . PRO A 1 391 ? 9.64500 46.44200 51.21200 1.000 16.60725 391 PRO A O 1
ATOM 2828 N N . TYR A 1 392 ? 10.92900 46.18800 53.03800 1.000 14.74914 392 TYR A N 1
ATOM 2829 C CA . TYR A 1 392 ? 9.81400 46.33300 53.95900 1.000 14.63597 392 TYR A CA 1
ATOM 2830 C C . TYR A 1 392 ? 9.36200 47.79400 54.06900 1.000 14.65702 392 TYR A C 1
ATOM 2831 O O . TYR A 1 392 ? 10.10700 48.74000 53.74200 1.000 15.65977 392 TYR A O 1
ATOM 2840 N N . GLY A 1 393 ? 8.14400 47.97700 54.53200 1.000 14.71229 393 GLY A N 1
ATOM 2841 C CA . GLY A 1 393 ? 7.59800 49.32100 54.67700 1.000 16.54935 393 GLY A CA 1
ATOM 2842 C C . GLY A 1 393 ? 6.08300 49.24900 54.75000 1.000 15.76768 393 GLY A C 1
ATOM 2843 O O . GLY A 1 393 ? 5.51700 48.28800 55.27600 1.000 16.12299 393 GLY A O 1
ATOM 2844 N N . VAL A 1 394 ? 5.45300 50.33000 54.27900 1.000 17.20996 394 VAL A N 1
ATOM 2845 C CA . VAL A 1 394 ? 4.01300 50.49400 54.34200 1.000 18.06796 394 VAL A CA 1
ATOM 2846 C C . VAL A 1 394 ? 3.49100 50.84900 52.96100 1.000 19.25231 394 VAL A C 1
ATOM 2847 O O . VAL A 1 394 ? 4.21000 51.40100 52.12900 1.000 21.73155 394 VAL A O 1
ATOM 2851 N N . HIS A 1 395 ? 2.20600 50.57800 52.73200 1.000 18.49695 395 HIS A N 1
ATOM 2852 C CA . HIS A 1 395 ? 1.63300 51.00900 51.46600 1.000 20.80513 395 HIS A CA 1
ATOM 2853 C C . HIS A 1 395 ? 1.14000 52.43600 51.49200 1.000 22.35531 395 HIS A C 1
ATOM 2854 O O . HIS A 1 395 ? 1.12400 53.08200 50.43900 1.000 26.05839 395 HIS A O 1
ATOM 2861 N N . ARG A 1 396 ? 0.68800 52.89600 52.65900 1.000 19.23125 396 ARG A N 1
ATOM 2862 C CA . ARG A 1 396 ? 0.24300 54.26400 52.88100 1.000 18.52327 396 ARG A CA 1
ATOM 2863 C C . ARG A 1 396 ? 0.58500 54.57500 54.32900 1.000 18.81015 396 ARG A C 1
ATOM 2864 O O . ARG A 1 396 ? 0.67200 53.66800 55.16000 1.000 17.89162 396 ARG A O 1
ATOM 2872 N N . LEU A 1 397 ? 0.73800 55.86400 54.65400 1.000 17.84951 397 LEU A N 1
ATOM 2873 C CA . LEU A 1 397 ? 0.93300 56.27700 56.04600 1.000 17.12574 397 LEU A CA 1
ATOM 2874 C C . LEU A 1 397 ? 0.05500 57.50400 56.28400 1.000 16.88097 397 LEU A C 1
ATOM 2875 O O . LEU A 1 397 ? 0.49100 58.64500 56.04700 1.000 16.98625 397 LEU A O 1
ATOM 2880 N N . PRO A 1 398 ? -1.20400 57.31500 56.69300 1.000 17.52842 398 PRO A N 1
ATOM 2881 C CA . PRO A 1 398 ? -2.09500 58.47100 56.90600 1.000 18.29430 398 PRO A CA 1
ATOM 2882 C C . PRO A 1 398 ? -1.57900 59.27400 58.09600 1.000 17.64422 398 PRO A C 1
ATOM 2883 O O . PRO A 1 398 ? -1.40600 58.73900 59.20200 1.000 18.50748 398 PRO A O 1
ATOM 2887 N N . VAL A 1 399 ? -1.33300 60.57800 57.86400 1.000 16.68358 399 VAL A N 1
ATOM 2888 C CA . VAL A 1 399 ? -0.84400 61.50000 58.89300 1.000 17.95215 399 VAL A CA 1
ATOM 2889 C C . VAL A 1 399 ? -1.68700 62.76300 58.93600 1.000 17.26786 399 VAL A C 1
ATOM 2890 O O . VAL A 1 399 ? -2.37100 63.12800 57.97800 1.000 18.61802 399 VAL A O 1
ATOM 2894 N N . THR A 1 400 ? -1.65400 63.41900 60.09400 1.000 16.75464 400 THR A N 1
ATOM 2895 C CA . THR A 1 400 ? -2.20900 64.75800 60.21700 1.000 17.76529 400 THR A CA 1
ATOM 2896 C C . THR A 1 400 ? -1.31200 65.52700 61.17500 1.000 18.09954 400 THR A C 1
ATOM 2897 O O . THR A 1 400 ? -0.28300 65.01900 61.63300 1.000 19.17598 400 THR A O 1
ATOM 2901 N N . TRP A 1 401 ? -1.68700 66.77800 61.47300 1.000 20.00240 401 TRP A N 1
ATOM 2902 C CA . TRP A 1 401 ? -0.84000 67.68000 62.31000 1.000 21.94210 401 TRP A CA 1
ATOM 2903 C C . TRP A 1 401 ? -1.69000 68.82900 62.87400 1.000 25.76098 401 TRP A C 1
ATOM 2904 O O . TRP A 1 401 ? -2.85000 68.91700 62.48600 1.000 24.83982 401 TRP A O 1
#

Radius of gyration: 20.67 Å; Cα contacts (8 Å, |Δi|>4): 689; chains: 1; bounding box: 41×52×51 Å

Sequence (378 aa):
PTGLPTARAAGCPFDPPPGLAALRDRAPLTRMEFPNGHVGWLATGHAVVRAVLADPRFSHRNDRRHWPLADIGFPPLPGDMLHIDPPDHTRYRKLLAGKFTMRRMRRLTGSAQEIVAGKLDAMERHGGPLDLLEFFARPVPTLMVCALLGVPLQDRATFHPPVRYVEMTYADMQEYFRKLVAAKRAAPADDLLSDLTTSDLTEDELVGLCAVMMHAGVDSTSSNMLALGTWALLERPDQLAALRERPDLADRAVEELMRYMSVVHTGSRAALEDVELAGEVVRAGESVAFSVQAANRDPARFADPDTLDIRRGAVGHLGFGYGVHQCLGMQLARVEMRVAFPALFARFPALRLAVPAGDVPMRDDLVIPYGVHRLPVTW

Solvent-accessible surface area: 15930 Å² total; per-residue (Å²): 106,38,46,28,36,36,68,39,37,116,70,51,33,11,42,22,4,88,39,2,41,76,16,12,86,169,23,56,18,22,86,0,89,2,60,55,40,37,80,0,15,0,0,1,4,4,63,10,0,76,45,1,5,47,22,78,92,6,0,11,60,52,45,123,21,56,62,2,4,35,107,144,70,167,81,34,105,64,0,25,19,80,31,11,19,51,116,55,7,53,78,1,53,171,39,0,43,45,38,8,57,31,178,90,9,134,164,30,37,37,46,0,91,126,23,2,37,32,37,8,58,19,0,86,187,99,23,37,90,12,27,0,18,58,7,0,0,65,0,0,0,1,23,0,3,0,18,8,0,15,2,39,140,149,36,35,70,68,8,18,44,80,50,92,122,121,90,30,81,59,66,64,9,47,51,31,0,80,132,13,0,59,55,18,116,91,68,103,60,156,23,15,0,4,50,1,15,117,29,91,11,76,79,70,24,1,0,0,7,1,0,37,21,9,68,71,19,5,60,29,10,4,2,4,0,0,0,0,0,4,0,0,28,92,52,90,84,10,17,22,8,8,167,130,106,89,115,9,10,64,109,1,1,6,3,0,9,7,14,4,2,5,62,4,5,6,0,12,2,4,84,92,82,2,141,7,66,84,77,74,0,158,57,46,26,0,0,0,13,1,4,10,0,0,0,5,9,73,97,112,25,74,105,18,88,73,7,34,0,94,74,1,57,107,25,12,1,9,21,24,73,35,30,19,55,46,27,23,32,36,8,12,18,6,3,2,54,24,0,1,33,27,0,18,84,81,3,102,59,7,119,33,37,50,94,55,78,90,7,32,62,52,91,50,80,60,52,15,6,0,2,109,116,0,18,0,31,72

Secondary structure (DSSP, 8-state):
-BPPP-PPPTT-TTS--THHHHHHHH-SEEEEE-TTS-EEEEE-SHHHHHHHHH-TTEE--TTTSPPTTS----PPPTT-GGG--TTHHHHHHHHHGGGSSHHHHHTTHHHHHHHHHHHHHHHHHH-SSEEHIIIIITHHHHHHHHHHHT--GGGGGGGSPPP---PPPHHHHHHHHHHHHHHHHHS--SSHHHHHTTSS--HHHHHHHHHHHHHHTTHHHHHHHHHHHHHHHT-HHHHHHHHH-GGGHHHHHHHHHHHH-SS-EEEEEESS-EEETTEEEPTT-EEEEEHHHHHT-TTTSSSTTS--GGG--BTBSTT--GGG--TTHHHHHHHHHHHHHHHHHH-TT-EESS-GGGS-BPPTT-SS--BS--EEE-

B-factor: mean 23.27, std 8.24, range [12.45, 52.03]

InterPro domains:
  IPR001128 Cytochrome P450 [PF00067] (207-370)
  IPR001128 Cytochrome P450 [PR00385] (239-256)
  IPR001128 Cytochrome P450 [PR00385] (274-285)
  IPR001128 Cytochrome P450 [PR00385] (340-349)
  IPR001128 Cytochrome P450 [PR00385] (349-360)
  IPR002397 Cytochrome P450, B-class [PR00359] (93-104)
  IPR002397 Cytochrome P450, B-class [PR00359] (140-156)
  IPR002397 Cytochrome P450, B-class [PR00359] (157-172)
  IPR002397 Cytochrome P450, B-class [PR00359] (198-220)
  IPR002397 Cytochrome P450, B-class [PR00359] (274-285)
  IPR002397 Cytochrome P450, B-class [PR00359] (291-318)
  IPR002397 Cytochrome P450, B-class [PR00359] (319-334)
  IPR002397 Cytochrome P450, B-class [PR00359] (340-349)
  IPR002397 Cytochrome P450, B-class [PR00359] (349-360)
  IPR017972 Cytochrome P450, conserved site [PS00086] (342-351)
  IPR036396 Cytochrome P450 superfamily [G3DSA:1.10.630.10] (13-401)
  IPR036396 Cytochrome P450 superfamily [SSF48264] (16-401)

Organism: Streptomyces spectabilis (NCBI:txid68270)

Foldseek 3Di:
DAADQFDDDQVCQQAGRVVLQVCCVVPQKAWYQALQRAIFIEGQAQVQLQVQQADLLWAQAQQQADWRQDNDHDGDFAQPLLRDGPPVNVVVCVVQLVCQDLVNLVVCLVVLLVLLVVLLVVDVVVADWDWCLLRPLQLSLLVLLCQQQVPPPVPSPQLHDHRVYDHDDLVNQLVVVLVVLVVCCVPPDPHDSVVCNPDPRDSRNSSNNSSVCSVLRGDVSSQLLQVLLQVVLVPVVQLVVCVVPVVLLLLLSQLSLLRRLLQFKGKTARCAFDQGPNDTRHHSHMYMYGLNSNSQHCVQDPPSNDRHSVRRDPDRQSQHHHSPRNSNVSNSSSNSSSNNNVSCVSVVNKHFPDPPSPFAWDPSSDGRTGGPTTTIHD